Protein 8EWU (pdb70)

Organism: NCBI:txid32022

Nearest PDB structures (foldseek):
  8ewu-assembly1_A  TM=1.002E+00  e=1.855E-69  Campylobacter jejuni
  7cxt-assembly1_B  TM=9.641E-01  e=1.067E-39  Campylobacter jejuni subsp. jejuni NCTC 11168 = ATCC 700819
  7anh-assembly1_A-2  TM=8.455E-01  e=3.360E-42  Campylobacter jejuni
  7m13-assembly1_B  TM=9.579E-01  e=2.450E-39  Campylobacter jejuni subsp. jejuni NCTC 11168 = ATCC 700819
  7m13-assembly1_A  TM=8.871E-01  e=4.879E-38  Campylobacter jejuni subsp. jejuni NCTC 11168 = ATCC 700819

InterPro domains:
  IPR001509 NAD-dependent epimerase/dehydratase [PF01370] (7-260)
  IPR028614 GDP-L-fucose synthase/GDP-L-colitose synthase [MF_00956] (4-346)
  IPR028614 GDP-L-fucose synthase/GDP-L-colitose synthase [cd05239] (6-345)
  IPR036291 NAD(P)-binding domain superfamily [SSF51735] (2-349)

Sequence (707 aa):
MMNKDSKIYIAGHTGLVGSSILKKLQNDGYENLIFRTHSELDLTNQQAVTDFFKKEKPEYVFFCAAKMMGGMMEEQLERRADFLYLNLLIMQTFVLHEAYKNDCCKKLLLYLSSLCIYPQDASLPIKETSSMLEGKLQFINEPYAVAKITGNKMCEFYNQQQFGTNFIITLVPTTSIYGPGDNFNLATAHVFPAIFAKIYLGKLLNEQKHQELFNSLRLDNIQDVLKYLSQFDIDENKVTLLGSGNPRREFIYVDDVADACIFTMDKIDASMMLKKYDENFHNTHLNLADGKDYSIKEVAFLIKDIIGYKGDIIFDSSSKLDDGGTMLKTTNTERIRKLGWKAKIKLEDGIKMMYEWYLKEQNIRQHMMNKDSKIYIAGHTGLVGSSILKKLQNDGYENNLIFRTHSELDLTNQQAVTDFFKKEKPEYVFFCAAKMMGGMMEEQLERRADFLYLNLIMQTFVLHEAYKNDCCKKLLYLSSLCIYPQDASLPIKETSSMLEGKLQFINEPYAVAKITGNKMCEFYNQQQFGTNFIITLVPTSIYGPGDNFNLATAHVFPAIFAKIYLGKLLNEQKHQELFNSLRLDNIQDVLKYLSQFDIDENKVTLLGSGNPRREFIYVDDVADACIFTMDKIDASMMLKKYDENFHNTHLNLADGKDYSIKEVAFLIKKDIIGYKGDIIFDSSKLDGTMLKTTNTERIRKLGWKAKIKLEDGIKMMYEWYLKEQNIRQ

Solvent-accessible surface area: 28719 Å² total; per-residue (Å²): 147,11,90,114,91,6,49,0,3,0,1,19,20,91,19,24,18,0,38,10,0,16,126,60,0,91,110,86,28,42,116,48,30,20,67,82,50,146,117,118,14,56,16,32,60,22,92,32,0,24,75,15,0,124,160,28,110,2,46,5,0,0,5,20,14,40,79,77,1,4,41,92,19,16,50,116,52,8,0,30,2,0,26,41,5,1,4,19,1,2,5,0,0,23,19,0,59,118,15,122,20,108,8,0,0,0,18,9,27,16,15,0,8,11,70,135,15,81,73,71,10,107,6,66,14,2,13,90,10,108,2,21,70,12,23,3,2,21,0,4,0,10,7,1,0,2,1,1,4,9,5,1,5,72,40,63,59,18,37,3,0,4,0,0,8,3,33,32,2,0,32,20,14,31,1,35,10,62,40,10,71,40,2,1,9,8,0,0,6,0,11,4,0,21,2,7,47,52,138,73,64,114,81,0,33,98,26,22,186,54,127,50,42,113,48,0,78,131,58,0,61,126,38,68,2,42,98,88,61,0,10,0,70,0,23,1,82,11,71,49,9,13,2,5,2,52,1,0,1,22,0,0,9,43,1,0,42,113,0,36,14,70,49,3,94,172,68,49,126,62,8,28,4,4,6,0,0,0,10,51,56,128,32,42,10,13,81,73,0,0,92,40,0,49,109,39,6,21,5,152,6,89,19,78,25,33,81,98,76,88,43,25,21,91,73,30,24,11,33,31,71,31,1,134,148,41,46,20,162,28,138,39,150,18,76,72,0,0,90,68,0,36,105,51,10,100,15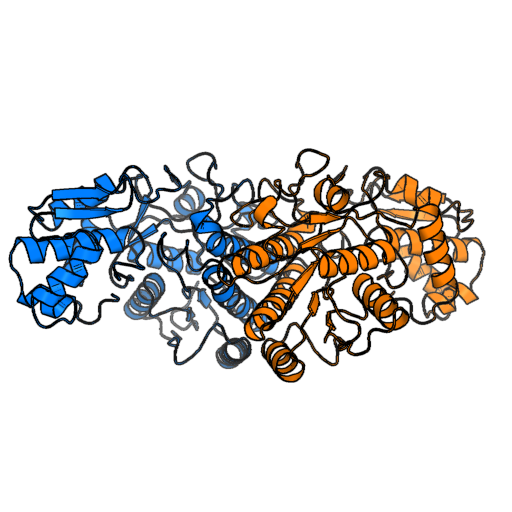5,60,162,129,28,108,82,101,136,8,91,98,81,4,76,0,3,0,1,20,19,89,18,24,17,0,38,11,0,17,124,83,0,92,111,69,40,27,125,64,32,15,70,73,50,144,116,118,13,57,14,30,55,26,96,30,0,32,71,14,0,133,164,40,85,2,39,11,0,0,5,20,12,52,83,42,2,4,42,84,38,10,49,109,60,7,0,28,1,0,26,41,5,2,4,19,1,2,5,0,0,24,19,0,60,115,13,117,19,107,21,0,0,0,17,9,28,16,14,0,7,10,74,140,15,88,75,69,10,109,6,68,14,2,15,88,13,97,2,21,63,15,22,3,2,18,0,3,0,9,7,2,0,3,1,1,4,10,6,2,5,74,44,63,56,17,36,2,0,6,0,0,7,5,33,33,3,0,30,17,15,32,2,36,8,64,35,9,76,37,2,1,9,8,0,1,7,0,14,7,0,22,6,7,47,50,139,75,58,111,75,0,40,98,28,20,195,52,131,40,40,124,64,0,72,155,59,0,62,123,37,74,2,48,103,90,49,0,10,1,71,1,27,0,77,9,77,53,8,14,3,4,2,44,2,0,1,26,0,0,20,36,0,0,18,104,0,48,13,67,49,2,74,157,69,48,111,72,4,28,4,4,5,0,0,0,9,55,54,153,36,62,8,14,65,78,0,0,99,43,0,61,102,37,6,22,5,152,8,88,25,78,32,33,85,100,88,92,42,28,21,92,78,29,24,12,20,15,74,37,0,135,166,44,48,11,162,28,141,42,149,17,75,69,0,0,91,70,0,36,99,58,15,102,165,56,158,125,31,110,91

Radius of gyration: 28.32 Å; Cα contacts (8 Å, |Δi|>4): 1487; chains: 2; bounding box: 61×66×77 Å

Foldseek 3Di:
DQDLAAAEEEEPCLALQNVLLVVVNVVVRRDHYDYDDCVRAVLLDLVSLLVVCVVRLGQEYEHPDADAFALVRLQPPLPCRQNSLLSSLVSNVVSNLVSNHQAYEAEAEPQQAALPADPQHDLLRRPVHDGFPSCVRSNVSRSVSLVVLLVCCQPPVHFYAYEYEYAEDFPSHALPCNTHYLLSNLLNLLVLLQCQLVVVFVLLCQLVVHDGVVVVQVVNVVQPRHNAEREGEADLQAKDFYAYSNLVSVLRVLCRVQDGSVNLVVVPVSSNSSHAYHGDDDIDGSNRSSVLSCVLVVRPHYYHYPNVHDDIRRYHHHDHVVSVVSPRDGDADSSRRSVNRVVCSSPDSDHND/DAQDLAAQEEEEPCLALQNVLLVVVSVVVNRDHYHYDPCVRAVLLDLVSLLVVCVVSLGQEYEHPDADAFALVVLQVPLPCRQNSLLSSLVSNVVSCLVSNHQEYEAEAEPQQAALPADPQHDLLRRPVHHGQPSCVRNSVSRSVSLVVLLVCCQPPVHFYAYEYEYAEDFPSHALPCVTHYLLSNLLNQLVLLQCQLVVVFVVLCLQVVHDGVVVSQVVSVVQVRHNAEGEDEAQLQAKDFYAYSNLVSVLSVLCSNQDGSVNLVVVPVSSNSSHAYDTDDGIDGSVRSSVLSCVLVVRPHYYHYPNVGDDTRRYHHHDHVVSVVSPRDGDDDSSRRSVNRVVCSVPPNDHND

Structure (mmCIF, N/CA/C/O backbone):
data_8EWU
#
_entry.id   8EWU
#
_cell.length_a   51.761
_cell.length_b   56.625
_cell.length_c   67.380
_cell.angle_alpha   87.960
_cell.angle_beta   81.960
_cell.angle_gamma   70.120
#
_symmetry.space_group_name_H-M   'P 1'
#
loop_
_entity.id
_entity.type
_entity.pdbx_description
1 polymer 'GDP-L-fucose synthase'
2 non-polymer "GUANOSINE-5'-DIPHOSPHATE"
3 non-polymer 'NADPH DIHYDRO-NICOTINAMIDE-ADENINE-DINUCLEOTIDE PHOSPHATE'
4 non-polymer 1,2-ETHANEDIOL
5 water water
#
loop_
_atom_site.group_PDB
_atom_site.id
_atom_site.type_symbol
_atom_site.label_atom_id
_atom_site.label_alt_id
_atom_site.label_comp_id
_atom_site.label_asym_id
_atom_site.label_entity_id
_atom_site.label_seq_id
_atom_site.pdbx_PDB_ins_code
_atom_site.Cartn_x
_atom_site.Cartn_y
_atom_site.Cartn_z
_atom_site.occupancy
_atom_site.B_iso_or_equiv
_atom_site.auth_seq_id
_atom_site.auth_comp_id
_atom_site.auth_asym_id
_atom_site.auth_atom_id
_atom_site.pdbx_PDB_model_num
ATOM 1 N N . MET A 1 21 ? 24.648 5.173 30.082 1.00 39.92 0 MET A N 1
ATOM 2 C CA . MET A 1 21 ? 24.925 6.569 29.598 1.00 39.83 0 MET A CA 1
ATOM 3 C C . MET A 1 21 ? 24.173 7.570 30.493 1.00 29.67 0 MET A C 1
ATOM 4 O O . MET A 1 21 ? 24.832 8.543 30.902 1.00 34.31 0 MET A O 1
ATOM 9 N N . MET A 1 22 ? 22.897 7.356 30.849 1.00 26.64 1 MET A N 1
ATOM 10 C CA . MET A 1 22 ? 22.226 8.259 31.835 1.00 22.95 1 MET A CA 1
ATOM 11 C C . MET A 1 22 ? 22.947 8.111 33.178 1.00 23.17 1 MET A C 1
ATOM 12 O O . MET A 1 22 ? 22.836 7.060 33.818 1.00 27.96 1 MET A O 1
ATOM 17 N N . ASN A 1 23 ? 23.586 9.165 33.633 1.00 24.24 2 ASN A N 1
ATOM 18 C CA . ASN A 1 23 ? 24.252 9.174 34.952 1.00 23.55 2 ASN A CA 1
ATOM 19 C C . ASN A 1 23 ? 23.198 9.291 36.054 1.00 21.66 2 ASN A C 1
ATOM 20 O O . ASN A 1 23 ? 22.156 9.852 35.828 1.00 17.33 2 ASN A O 1
ATOM 25 N N . LYS A 1 24 ? 23.557 8.842 37.251 1.00 21.30 3 LYS A N 1
ATOM 26 C CA . LYS A 1 24 ? 22.723 8.889 38.471 1.00 20.65 3 LYS A CA 1
ATOM 27 C C . LYS A 1 24 ? 22.262 10.337 38.696 1.00 17.33 3 LYS A C 1
ATOM 28 O O . LYS A 1 24 ? 21.123 10.533 39.172 1.00 15.85 3 LYS A O 1
ATOM 34 N N . ASP A 1 25 ? 23.095 11.318 38.322 1.00 17.56 4 ASP A N 1
ATOM 35 C CA . ASP A 1 25 ? 22.793 12.751 38.586 1.00 19.07 4 ASP A CA 1
ATOM 36 C C . ASP A 1 25 ? 22.310 13.512 37.339 1.00 16.72 4 ASP A C 1
ATOM 37 O O . ASP A 1 25 ? 22.162 14.748 37.476 1.00 17.29 4 ASP A O 1
ATOM 42 N N . SER A 1 26 ? 22.060 12.818 36.227 1.00 17.04 5 SER A N 1
ATOM 43 C CA . SER A 1 26 ? 21.544 13.401 34.950 1.00 17.11 5 SER A CA 1
ATOM 44 C C . SER A 1 26 ? 20.150 13.934 35.233 1.00 15.93 5 SER A C 1
ATOM 45 O O . SER A 1 26 ? 19.368 13.245 35.939 1.00 17.19 5 SER A O 1
ATOM 48 N N . LYS A 1 27 ? 19.835 15.119 34.703 1.00 16.10 6 LYS A N 1
ATOM 49 C CA . LYS A 1 27 ? 18.478 15.668 34.822 1.00 16.11 6 LYS A CA 1
ATOM 50 C C . LYS A 1 27 ? 17.571 14.942 33.833 1.00 14.15 6 LYS A C 1
ATOM 51 O O . LYS A 1 27 ? 17.750 15.116 32.623 1.00 14.59 6 LYS A O 1
ATOM 57 N N . ILE A 1 28 ? 16.650 14.156 34.371 1.00 12.91 7 ILE A N 1
ATOM 58 C CA . ILE A 1 28 ? 15.761 13.258 33.575 1.00 11.77 7 ILE A CA 1
ATOM 59 C C . ILE A 1 28 ? 14.352 13.745 33.779 1.00 12.74 7 ILE A C 1
ATOM 60 O O . ILE A 1 28 ? 13.908 13.768 34.923 1.00 12.36 7 ILE A O 1
ATOM 65 N N . TYR A 1 29 ? 13.706 14.143 32.677 1.00 11.38 8 TYR A N 1
ATOM 66 C CA . TYR A 1 29 ? 12.299 14.591 32.718 1.00 11.59 8 TYR A CA 1
ATOM 67 C C . TYR A 1 29 ? 11.433 13.425 32.254 1.00 11.07 8 TYR A C 1
ATOM 68 O O . TYR A 1 29 ? 11.645 12.985 31.136 1.00 12.12 8 TYR A O 1
ATOM 77 N N . ILE A 1 30 ? 10.424 13.050 33.033 1.00 11.83 9 ILE A N 1
ATOM 78 C CA . ILE A 1 30 ? 9.363 12.089 32.618 1.00 11.77 9 ILE A CA 1
ATOM 79 C C . ILE A 1 30 ? 8.072 12.865 32.429 1.00 10.67 9 ILE A C 1
ATOM 80 O O . ILE A 1 30 ? 7.444 13.273 33.426 1.00 11.07 9 ILE A O 1
ATOM 85 N N . ALA A 1 31 ? 7.725 13.129 31.164 1.00 10.44 10 ALA A N 1
ATOM 86 C CA . ALA A 1 31 ? 6.432 13.730 30.800 1.00 11.26 10 ALA A CA 1
ATOM 87 C C . ALA A 1 31 ? 5.349 12.658 30.931 1.00 10.16 10 ALA A C 1
ATOM 88 O O . ALA A 1 31 ? 5.602 11.507 30.546 1.00 11.72 10 ALA A O 1
ATOM 90 N N . GLY A 1 32 ? 4.166 13.022 31.423 1.00 10.40 11 GLY A N 1
ATOM 91 C CA . GLY A 1 32 ? 3.071 12.063 31.621 1.00 10.80 11 GLY A CA 1
ATOM 92 C C . GLY A 1 32 ? 3.414 11.037 32.701 1.00 12.09 11 GLY A C 1
ATOM 93 O O . GLY A 1 32 ? 3.061 9.860 32.550 1.00 10.54 11 GLY A O 1
ATOM 94 N N . HIS A 1 33 ? 4.031 11.493 33.799 1.00 11.46 12 HIS A N 1
ATOM 95 C CA . HIS A 1 33 ? 4.548 10.604 34.881 1.00 12.27 12 HIS A CA 1
ATOM 96 C C . HIS A 1 33 ? 3.402 9.966 35.662 1.00 11.40 12 HIS A C 1
ATOM 97 O O . HIS A 1 33 ? 3.695 8.991 36.398 1.00 12.31 12 HIS A O 1
ATOM 104 N N . THR A 1 34 ? 2.178 10.497 35.612 1.00 11.66 13 THR A N 1
ATOM 105 C CA . THR A 1 34 ? 1.031 9.916 36.345 1.00 12.23 13 THR A CA 1
ATOM 106 C C . THR A 1 34 ? 0.419 8.754 35.551 1.00 12.47 13 THR A C 1
ATOM 107 O O . THR A 1 34 ? -0.427 8.050 36.088 1.00 12.29 13 THR A O 1
ATOM 111 N N . GLY A 1 35 ? 0.788 8.589 34.285 1.00 11.83 14 GLY A N 1
ATOM 112 C CA . GLY A 1 35 ? 0.144 7.585 33.422 1.00 10.70 14 GLY A CA 1
ATOM 113 C C . GLY A 1 35 ? 0.670 6.173 33.643 1.00 10.65 14 GLY A C 1
ATOM 114 O O . GLY A 1 35 ? 1.589 5.953 34.452 1.00 10.12 14 GLY A O 1
ATOM 115 N N . LEU A 1 36 ? 0.133 5.248 32.868 1.00 9.51 15 LEU A N 1
ATOM 116 C CA . LEU A 1 36 ? 0.512 3.817 32.950 1.00 9.90 15 LEU A CA 1
ATOM 117 C C . LEU A 1 36 ? 2.020 3.680 32.790 1.00 9.63 15 LEU A C 1
ATOM 118 O O . LEU A 1 36 ? 2.711 3.221 33.721 1.00 11.48 15 LEU A O 1
ATOM 123 N N . VAL A 1 37 ? 2.567 4.110 31.650 1.00 9.39 16 VAL A N 1
ATOM 124 C CA . VAL A 1 37 ? 3.998 3.954 31.349 1.00 9.49 16 VAL A CA 1
ATOM 125 C C . VAL A 1 37 ? 4.838 4.939 32.162 1.00 9.12 16 VAL A C 1
ATOM 126 O O . VAL A 1 37 ? 5.870 4.508 32.734 1.00 9.97 16 VAL A O 1
ATOM 130 N N . GLY A 1 38 ? 4.457 6.200 32.184 1.00 9.27 17 GLY A N 1
ATOM 131 C CA . GLY A 1 38 ? 5.273 7.205 32.886 1.00 9.69 17 GLY A CA 1
ATOM 132 C C . GLY A 1 38 ? 5.423 6.846 34.358 1.00 10.35 17 GLY A C 1
ATOM 133 O O . GLY A 1 38 ? 6.522 7.050 34.871 1.00 10.94 17 GLY A O 1
ATOM 134 N N . SER A 1 39 ? 4.360 6.377 35.021 1.00 10.92 18 SER A N 1
ATOM 135 C CA . SER A 1 39 ? 4.435 6.076 36.479 1.00 11.80 18 SER A CA 1
ATOM 136 C C . SER A 1 39 ? 5.419 4.917 36.678 1.00 13.06 18 SER A C 1
ATOM 137 O O . SER A 1 39 ? 6.161 4.898 37.704 1.00 15.16 18 SER A O 1
ATOM 140 N N . SER A 1 40 ? 5.464 3.949 35.749 1.00 13.08 19 SER A N 1
ATOM 141 C CA . SER A 1 40 ? 6.347 2.768 35.864 1.00 12.95 19 SER A CA 1
ATOM 142 C C . SER A 1 40 ? 7.803 3.173 35.632 1.00 13.93 19 SER A C 1
ATOM 143 O O . SER A 1 40 ? 8.678 2.670 36.354 1.00 13.71 19 SER A O 1
ATOM 146 N N . ILE A 1 41 ? 8.071 4.059 34.667 1.00 12.85 20 ILE A N 1
ATOM 147 C CA . ILE A 1 41 ? 9.443 4.583 34.462 1.00 12.20 20 ILE A CA 1
ATOM 148 C C . ILE A 1 41 ? 9.864 5.391 35.698 1.00 12.60 20 ILE A C 1
ATOM 149 O O . ILE A 1 41 ? 10.996 5.168 36.157 1.00 14.61 20 ILE A O 1
ATOM 154 N N . LEU A 1 42 ? 9.022 6.258 36.225 1.00 12.55 21 LEU A N 1
ATOM 155 C CA . LEU A 1 42 ? 9.403 7.144 37.354 1.00 13.55 21 LEU A CA 1
ATOM 156 C C . LEU A 1 42 ? 9.710 6.221 38.546 1.00 16.12 21 LEU A C 1
ATOM 157 O O . LEU A 1 42 ? 10.791 6.383 39.156 1.00 17.68 21 LEU A O 1
ATOM 162 N N . LYS A 1 43 ? 8.794 5.287 38.842 1.00 17.46 22 LYS A N 1
ATOM 163 C CA . LYS A 1 43 ? 8.930 4.350 40.009 1.00 19.66 22 LYS A CA 1
ATOM 164 C C . LYS A 1 43 ? 10.262 3.606 39.904 1.00 20.47 22 LYS A C 1
ATOM 165 O O . LYS A 1 43 ? 10.977 3.481 40.957 1.00 22.43 22 LYS A O 1
ATOM 171 N N . LYS A 1 44 ? 10.607 3.104 38.722 1.00 18.99 23 LYS A N 1
ATOM 172 C CA . LYS A 1 44 ? 11.847 2.319 38.523 1.00 21.96 23 LYS A CA 1
ATOM 173 C C . LYS A 1 44 ? 13.087 3.210 38.705 1.00 25.07 23 LYS A C 1
ATOM 174 O O . LYS A 1 44 ? 14.072 2.776 39.404 1.00 23.20 23 LYS A O 1
ATOM 180 N N . LEU A 1 45 ? 13.099 4.405 38.108 1.00 20.96 24 LEU A N 1
ATOM 181 C CA . LEU A 1 45 ? 14.275 5.302 38.278 1.00 21.32 24 LEU A CA 1
ATOM 182 C C . LEU A 1 45 ? 14.393 5.722 39.747 1.00 21.97 24 LEU A C 1
ATOM 183 O O . LEU A 1 45 ? 15.537 5.806 40.214 1.00 29.18 24 LEU A O 1
ATOM 188 N N . GLN A 1 46 ? 13.286 5.983 40.444 1.00 23.61 25 GLN A N 1
ATOM 189 C CA . GLN A 1 46 ? 13.284 6.346 41.888 1.00 22.28 25 GLN A CA 1
ATOM 190 C C . GLN A 1 46 ? 13.895 5.172 42.659 1.00 26.85 25 GLN A C 1
ATOM 191 O O . GLN A 1 46 ? 14.912 5.390 43.396 1.00 28.49 25 GLN A O 1
ATOM 197 N N . ASN A 1 47 ? 13.381 3.960 42.411 1.00 27.46 26 ASN A N 1
ATOM 198 C CA . ASN A 1 47 ? 13.869 2.720 43.085 1.00 28.83 26 ASN A CA 1
ATOM 199 C C . ASN A 1 47 ? 15.356 2.555 42.805 1.00 27.93 26 ASN A C 1
ATOM 200 O O . ASN A 1 47 ? 16.055 2.286 43.795 1.00 34.24 26 ASN A O 1
ATOM 205 N N . ASP A 1 48 ? 15.823 2.760 41.569 1.00 26.00 27 ASP A N 1
ATOM 206 C CA . ASP A 1 48 ? 17.229 2.507 41.142 1.00 27.53 27 ASP A CA 1
ATOM 207 C C . ASP A 1 48 ? 18.158 3.653 41.601 1.00 26.61 27 ASP A C 1
ATOM 208 O O . ASP A 1 48 ? 19.348 3.611 41.253 1.00 28.62 27 ASP A O 1
ATOM 213 N N . GLY A 1 49 ? 17.624 4.659 42.296 1.00 26.68 28 GLY A N 1
ATOM 214 C CA . GLY A 1 49 ? 18.394 5.699 43.017 1.00 28.10 28 GLY A CA 1
ATOM 215 C C . GLY A 1 49 ? 18.849 6.884 42.161 1.00 27.57 28 GLY A C 1
ATOM 216 O O . GLY A 1 49 ? 19.773 7.629 42.579 1.00 24.30 28 GLY A O 1
ATOM 217 N N . TYR A 1 50 ? 18.234 7.141 41.008 1.00 24.27 29 TYR A N 1
ATOM 218 C CA . TYR A 1 50 ? 18.571 8.368 40.234 1.00 21.49 29 TYR A CA 1
ATOM 219 C C . TYR A 1 50 ? 18.205 9.587 41.069 1.00 21.38 29 TYR A C 1
ATOM 220 O O . TYR A 1 50 ? 17.161 9.572 41.739 1.00 24.80 29 TYR A O 1
ATOM 229 N N . GLU A 1 51 ? 19.020 10.638 40.997 1.00 20.80 30 GLU A N 1
ATOM 230 C CA . GLU A 1 51 ? 19.048 11.739 41.990 1.00 22.62 30 GLU A CA 1
ATOM 231 C C . GLU A 1 51 ? 18.341 13.002 41.495 1.00 20.22 30 GLU A C 1
ATOM 232 O O . GLU A 1 51 ? 18.071 13.882 42.319 1.00 20.17 30 GLU A O 1
ATOM 238 N N . ASN A 1 52 ? 18.035 13.095 40.198 1.00 20.57 31 ASN A N 1
ATOM 239 C CA . ASN A 1 52 ? 17.675 14.371 39.538 1.00 18.91 31 ASN A CA 1
ATOM 240 C C . ASN A 1 52 ? 16.515 14.101 38.572 1.00 18.08 31 ASN A C 1
ATOM 241 O O . ASN A 1 52 ? 16.640 14.359 37.372 1.00 17.99 31 ASN A O 1
ATOM 246 N N . LEU A 1 53 ? 15.405 13.642 39.120 1.00 18.48 32 LEU A N 1
ATOM 247 C CA . LEU A 1 53 ? 14.201 13.306 38.320 1.00 17.10 32 LEU A CA 1
ATOM 248 C C . LEU A 1 53 ? 13.263 14.496 38.386 1.00 17.17 32 LEU A C 1
ATOM 249 O O . LEU A 1 53 ? 12.971 14.979 39.481 1.00 17.73 32 LEU A O 1
ATOM 254 N N . ILE A 1 54 ? 12.796 14.964 37.242 1.00 15.27 33 ILE A N 1
ATOM 255 C CA . ILE A 1 54 ? 11.808 16.071 37.230 1.00 16.32 33 ILE A CA 1
ATOM 256 C C . ILE A 1 54 ? 10.536 15.616 36.518 1.00 13.77 33 ILE A C 1
ATOM 257 O O . ILE A 1 54 ? 10.578 14.800 35.572 1.00 15.57 33 ILE A O 1
ATOM 262 N N . PHE A 1 55 ? 9.413 16.091 37.004 1.00 13.92 34 PHE A N 1
ATOM 263 C CA . PHE A 1 55 ? 8.081 15.703 36.505 1.00 12.94 34 PHE A CA 1
ATOM 264 C C . PHE A 1 55 ? 7.104 16.750 37.001 1.00 14.57 34 PHE A C 1
ATOM 265 O O . PHE A 1 55 ? 7.423 17.445 37.994 1.00 13.24 34 PHE A O 1
ATOM 273 N N . ARG A 1 56 ? 5.974 16.863 36.327 1.00 12.88 35 ARG A N 1
ATOM 274 C CA . ARG A 1 56 ? 4.910 17.827 36.617 1.00 12.82 35 ARG A CA 1
ATOM 275 C C . ARG A 1 56 ? 3.590 17.140 36.336 1.00 12.29 35 ARG A C 1
ATOM 276 O O . ARG A 1 56 ? 3.437 16.531 35.272 1.00 10.54 35 ARG A O 1
ATOM 284 N N . THR A 1 57 ? 2.601 17.330 37.186 1.00 12.08 36 THR A N 1
ATOM 285 C CA . THR A 1 57 ? 1.228 16.918 36.890 1.00 14.46 36 THR A CA 1
ATOM 286 C C . THR A 1 57 ? 0.708 17.754 35.721 1.00 13.41 36 THR A C 1
ATOM 287 O O . THR A 1 57 ? 1.232 18.836 35.471 1.00 13.64 36 THR A O 1
ATOM 291 N N . HIS A 1 58 ? -0.348 17.273 35.085 1.00 14.77 37 HIS A N 1
ATOM 292 C CA . HIS A 1 58 ? -1.103 18.020 34.050 1.00 15.37 37 HIS A CA 1
ATOM 293 C C . HIS A 1 58 ? -1.533 19.374 34.630 1.00 16.56 37 HIS A C 1
ATOM 294 O O . HIS A 1 58 ? -1.405 20.388 33.934 1.00 17.45 37 HIS A O 1
ATOM 301 N N . SER A 1 59 ? -1.972 19.411 35.895 1.00 19.04 38 SER A N 1
ATOM 302 C CA . SER A 1 59 ? -2.363 20.676 36.563 1.00 19.95 38 SER A CA 1
ATOM 303 C C . SER A 1 59 ? -1.179 21.631 36.641 1.00 18.67 38 SER A C 1
ATOM 304 O O . SER A 1 59 ? -1.394 22.845 36.427 1.00 19.35 38 SER A O 1
ATOM 307 N N . GLU A 1 60 ? 0.017 21.129 36.957 1.00 15.54 39 GLU A N 1
ATOM 308 C CA . GLU A 1 60 ? 1.206 21.989 37.102 1.00 17.20 39 GLU A CA 1
ATOM 309 C C . GLU A 1 60 ? 1.750 22.440 35.745 1.00 16.27 39 GLU A C 1
ATOM 310 O O . GLU A 1 60 ? 2.251 23.555 35.650 1.00 17.39 39 GLU A O 1
ATOM 316 N N . LEU A 1 61 ? 1.693 21.574 34.731 1.00 14.56 40 LEU A N 1
ATOM 317 C CA . LEU A 1 61 ? 2.211 21.909 33.388 1.00 13.47 40 LEU A CA 1
ATOM 318 C C . LEU A 1 61 ? 1.318 21.289 32.314 1.00 12.40 40 LEU A C 1
ATOM 319 O O . LEU A 1 61 ? 1.347 20.045 32.124 1.00 11.36 40 LEU A O 1
ATOM 324 N N . ASP A 1 62 ? 0.538 22.136 31.653 1.00 11.91 41 ASP A N 1
ATOM 325 C CA . ASP A 1 62 ? -0.351 21.697 30.572 1.00 12.11 41 ASP A CA 1
ATOM 326 C C . ASP A 1 62 ? 0.479 21.647 29.287 1.00 11.34 41 ASP A C 1
ATOM 327 O O . ASP A 1 62 ? 0.825 22.717 28.738 1.00 12.17 41 ASP A O 1
ATOM 332 N N . LEU A 1 63 ? 0.787 20.431 28.818 1.00 9.79 42 LEU A N 1
ATOM 333 C CA . LEU A 1 63 ? 1.659 20.248 27.653 1.00 9.63 42 LEU A CA 1
ATOM 334 C C . LEU A 1 63 ? 0.919 20.612 26.372 1.00 9.05 42 LEU A C 1
ATOM 335 O O . LEU A 1 63 ? 1.605 20.621 25.363 1.00 8.37 42 LEU A O 1
ATOM 340 N N . THR A 1 64 ? -0.344 21.016 26.428 1.00 8.94 43 THR A N 1
ATOM 341 C CA . THR A 1 64 ? -1.069 21.599 25.243 1.00 9.39 43 THR A CA 1
ATOM 342 C C . THR A 1 64 ? -0.910 23.119 25.166 1.00 10.86 43 THR A C 1
ATOM 343 O O . THR A 1 64 ? -1.449 23.732 24.225 1.00 10.95 43 THR A O 1
ATOM 347 N N . ASN A 1 65 ? -0.232 23.707 26.138 1.00 10.71 44 ASN A N 1
ATOM 348 C CA . ASN A 1 65 ? 0.062 25.171 26.136 1.00 10.92 44 ASN A CA 1
ATOM 349 C C . ASN A 1 65 ? 1.494 25.395 25.673 1.00 9.73 44 ASN A C 1
ATOM 350 O O . ASN A 1 65 ? 2.451 25.074 26.362 1.00 9.56 44 ASN A O 1
ATOM 355 N N . GLN A 1 66 ? 1.623 25.948 24.476 1.00 8.73 45 GLN A N 1
ATOM 356 C CA . GLN A 1 66 ? 2.937 26.127 23.843 1.00 8.22 45 GLN A CA 1
ATOM 357 C C . GLN A 1 66 ? 3.858 26.863 24.807 1.00 8.60 45 GLN A C 1
ATOM 358 O O . GLN A 1 66 ? 5.026 26.454 24.989 1.00 9.83 45 GLN A O 1
ATOM 364 N N . GLN A 1 67 ? 3.408 27.986 25.373 1.00 10.02 46 GLN A N 1
ATOM 365 C CA . GLN A 1 67 ? 4.348 28.862 26.130 1.00 10.90 46 GLN A CA 1
ATOM 366 C C . GLN A 1 67 ? 4.754 28.179 27.460 1.00 10.38 46 GLN A C 1
ATOM 367 O O . GLN A 1 67 ? 5.934 28.286 27.852 1.00 12.65 46 GLN A O 1
ATOM 373 N N . ALA A 1 68 ? 3.855 27.461 28.074 1.00 11.18 47 ALA A N 1
ATOM 374 C CA . ALA A 1 68 ? 4.140 26.717 29.327 1.00 10.78 47 ALA A CA 1
ATOM 375 C C . ALA A 1 68 ? 5.260 25.697 29.054 1.00 12.09 47 ALA A C 1
ATOM 376 O O . ALA A 1 68 ? 6.183 25.572 29.878 1.00 12.46 47 ALA A O 1
ATOM 378 N N . VAL A 1 69 ? 5.228 24.980 27.918 1.00 10.28 48 VAL A N 1
ATOM 379 C CA . VAL A 1 69 ? 6.294 23.983 27.599 1.00 9.39 48 VAL A CA 1
ATOM 380 C C . VAL A 1 69 ? 7.587 24.720 27.311 1.00 10.24 48 VAL A C 1
ATOM 381 O O . VAL A 1 69 ? 8.653 24.283 27.740 1.00 9.57 48 VAL A O 1
ATOM 385 N N . THR A 1 70 ? 7.519 25.810 26.541 1.00 9.89 49 THR A N 1
ATOM 386 C CA . THR A 1 70 ? 8.705 26.627 26.299 1.00 10.92 49 THR A CA 1
ATOM 387 C C . THR A 1 70 ? 9.322 27.050 27.642 1.00 11.31 49 THR A C 1
ATOM 388 O O . THR A 1 70 ? 10.525 26.912 27.772 1.00 11.78 49 THR A O 1
ATOM 392 N N . ASP A 1 71 ? 8.524 27.596 28.530 1.00 13.72 50 ASP A N 1
ATOM 393 C CA . ASP A 1 71 ? 9.020 28.154 29.827 1.00 13.79 50 ASP A CA 1
ATOM 394 C C . ASP A 1 71 ? 9.659 27.019 30.648 1.00 14.35 50 ASP A C 1
ATOM 395 O O . ASP A 1 71 ? 10.763 27.215 31.227 1.00 14.33 50 ASP A O 1
ATOM 400 N N . PHE A 1 72 ? 9.013 25.862 30.690 1.00 13.09 51 PHE A N 1
ATOM 401 C CA . PHE A 1 72 ? 9.472 24.703 31.486 1.00 12.41 51 PHE A CA 1
ATOM 402 C C . PHE A 1 72 ? 10.812 24.247 30.947 1.00 12.33 51 PHE A C 1
ATOM 403 O O . PHE A 1 72 ? 11.752 24.097 31.716 1.00 12.16 51 PHE A O 1
ATOM 411 N N . PHE A 1 73 ? 10.922 24.041 29.637 1.00 11.56 52 PHE A N 1
ATOM 412 C CA . PHE A 1 73 ? 12.185 23.558 29.044 1.00 10.78 52 PHE A CA 1
ATOM 413 C C . PHE A 1 73 ? 13.319 24.581 29.216 1.00 12.87 52 PHE A C 1
ATOM 414 O O . PHE A 1 73 ? 14.480 24.188 29.408 1.00 13.68 52 PHE A O 1
ATOM 422 N N . LYS A 1 74 ? 13.013 25.866 29.074 1.00 14.00 53 LYS A N 1
ATOM 423 C CA . LYS A 1 74 ? 14.087 26.876 29.178 1.00 15.76 53 LYS A CA 1
ATOM 424 C C . LYS A 1 74 ? 14.575 26.925 30.633 1.00 15.63 53 LYS A C 1
ATOM 425 O O . LYS A 1 74 ? 15.766 27.112 30.815 1.00 15.95 53 LYS A O 1
ATOM 431 N N . LYS A 1 75 ? 13.685 26.799 31.618 1.00 15.04 54 LYS A N 1
ATOM 432 C CA . LYS A 1 75 ? 14.087 26.831 33.050 1.00 16.57 54 LYS A CA 1
ATOM 433 C C . LYS A 1 75 ? 14.873 25.560 33.412 1.00 18.06 54 LYS A C 1
ATOM 434 O O . LYS A 1 75 ? 15.911 25.662 34.086 1.00 18.83 54 LYS A O 1
ATOM 440 N N . GLU A 1 76 ? 14.429 24.383 32.972 1.00 15.18 55 GLU A N 1
ATOM 441 C CA . GLU A 1 76 ? 14.936 23.094 33.510 1.00 15.50 55 GLU A CA 1
ATOM 442 C C . GLU A 1 76 ? 16.012 22.475 32.624 1.00 16.24 55 GLU A C 1
ATOM 443 O O . GLU A 1 76 ? 16.885 21.787 33.179 1.00 17.17 55 GLU A O 1
ATOM 449 N N . LYS A 1 77 ? 15.956 22.660 31.307 1.00 14.78 56 LYS A N 1
ATOM 450 C CA . LYS A 1 77 ? 16.922 22.090 30.336 1.00 14.99 56 LYS A CA 1
ATOM 451 C C . LYS A 1 77 ? 17.223 20.645 30.709 1.00 14.51 56 LYS A C 1
ATOM 452 O O . LYS A 1 77 ? 18.386 20.300 30.984 1.00 14.33 56 LYS A O 1
ATOM 458 N N . PRO A 1 78 ? 16.209 19.746 30.723 1.00 12.87 57 PRO A N 1
ATOM 459 C CA . PRO A 1 78 ? 16.492 18.345 31.020 1.00 12.27 57 PRO A CA 1
ATOM 460 C C . PRO A 1 78 ? 17.484 17.757 30.002 1.00 12.51 57 PRO A C 1
ATOM 461 O O . PRO A 1 78 ? 17.458 18.064 28.834 1.00 12.36 57 PRO A O 1
ATOM 465 N N . GLU A 1 79 ? 18.351 16.860 30.455 1.00 11.92 58 GLU A N 1
ATOM 466 C CA . GLU A 1 79 ? 19.321 16.153 29.615 1.00 12.11 58 GLU A CA 1
ATOM 467 C C . GLU A 1 79 ? 18.642 14.962 28.916 1.00 11.23 58 GLU A C 1
ATOM 468 O O . GLU A 1 79 ? 19.079 14.608 27.829 1.00 13.00 58 GLU A O 1
ATOM 474 N N . TYR A 1 80 ? 17.657 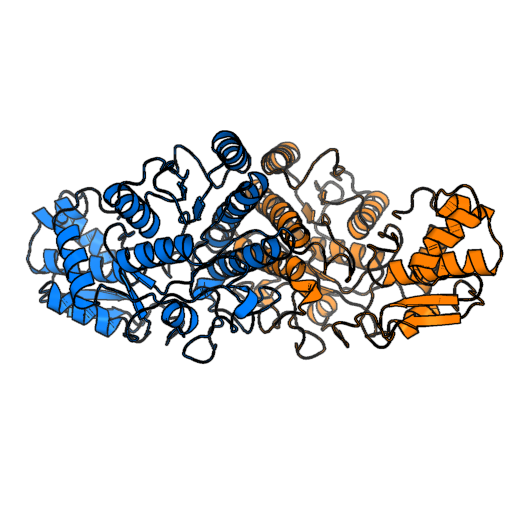14.353 29.547 1.00 11.26 59 TYR A N 1
ATOM 475 C CA . TYR A 1 80 ? 16.944 13.165 29.000 1.00 11.03 59 TYR A CA 1
ATOM 476 C C . TYR A 1 80 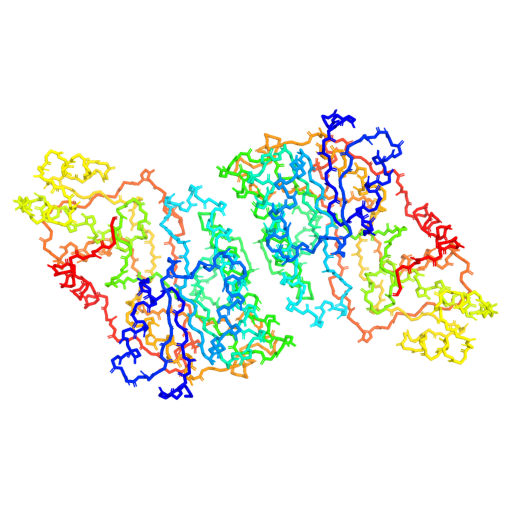? 15.468 13.433 29.139 1.00 10.67 59 TYR A C 1
ATOM 477 O O . TYR A 1 80 ? 15.028 13.854 30.204 1.00 10.98 59 TYR A O 1
ATOM 486 N N . VAL A 1 81 ? 14.695 13.032 28.128 1.00 10.03 60 VAL A N 1
ATOM 487 C CA . VAL A 1 81 ? 13.236 13.230 28.171 1.00 10.06 60 VAL A CA 1
ATOM 488 C C . VAL A 1 81 ? 12.600 11.886 27.836 1.00 9.79 60 VAL A C 1
ATOM 489 O O . VAL A 1 81 ? 12.903 11.355 26.796 1.00 10.76 60 VAL A O 1
ATOM 493 N N . PHE A 1 82 ? 11.713 11.393 28.678 1.00 10.33 61 PHE A N 1
ATOM 494 C CA . PHE A 1 82 ? 10.804 10.264 28.344 1.00 10.16 61 PHE A CA 1
ATOM 495 C C . PHE A 1 82 ? 9.437 10.866 28.091 1.00 9.90 61 PHE A C 1
ATOM 496 O O . PHE A 1 82 ? 8.828 11.424 29.018 1.00 10.70 61 PHE A O 1
ATOM 504 N N . PHE A 1 83 ? 8.992 10.822 26.837 1.00 9.50 62 PHE A N 1
ATOM 505 C CA . PHE A 1 83 ? 7.709 11.435 26.448 1.00 9.52 62 PHE A CA 1
ATOM 506 C C . PHE A 1 83 ? 6.590 10.417 26.624 1.00 9.20 62 PHE A C 1
ATOM 507 O O . PHE A 1 83 ? 6.359 9.664 25.699 1.00 8.09 62 PHE A O 1
ATOM 515 N N . CYS A 1 84 ? 5.892 10.446 27.750 1.00 9.41 63 CYS A N 1
ATOM 516 C CA . CYS A 1 84 ? 4.841 9.495 28.138 1.00 9.14 63 CYS A CA 1
ATOM 517 C C . CYS A 1 84 ? 3.502 10.184 28.320 1.00 8.04 63 CYS A C 1
ATOM 518 O O . CYS A 1 84 ? 2.599 9.528 28.845 1.00 8.05 63 CYS A O 1
ATOM 521 N N . ALA A 1 85 ? 3.337 11.435 27.877 1.00 7.80 64 ALA A N 1
ATOM 522 C CA . ALA A 1 85 ? 2.067 12.177 27.928 1.00 8.20 64 ALA A CA 1
ATOM 523 C C . ALA A 1 85 ? 1.263 11.864 26.683 1.00 7.94 64 ALA A C 1
ATOM 524 O O . ALA A 1 85 ? 1.824 11.824 25.602 1.00 8.30 64 ALA A O 1
ATOM 526 N N . ALA A 1 86 ? -0.047 11.746 26.841 1.00 8.26 65 ALA A N 1
ATOM 527 C CA . ALA A 1 86 ? -0.968 11.404 25.759 1.00 8.93 65 ALA A CA 1
ATOM 528 C C . ALA A 1 86 ? -2.376 11.554 26.258 1.00 9.02 65 ALA A C 1
ATOM 529 O O . ALA A 1 86 ? -2.577 11.443 27.467 1.00 9.51 65 ALA A O 1
ATOM 531 N N . LYS A 1 87 ? -3.283 11.757 25.332 1.00 9.88 66 LYS A N 1
ATOM 532 C CA . LYS A 1 87 ? -4.716 11.630 25.602 1.00 11.99 66 LYS A CA 1
ATOM 533 C C . LYS A 1 87 ? -5.189 10.529 24.685 1.00 14.65 66 LYS A C 1
ATOM 534 O O . LYS A 1 87 ? -5.267 10.781 23.488 1.00 15.19 66 LYS A O 1
ATOM 540 N N . MET A 1 88 ? -5.539 9.405 25.258 1.00 15.74 67 MET A N 1
ATOM 541 C CA A MET A 1 88 ? -5.986 8.220 24.477 0.50 17.19 67 MET A CA 1
ATOM 542 C CA B MET A 1 88 ? -6.179 8.427 24.341 0.50 16.78 67 MET A CA 1
ATOM 543 C C . MET A 1 88 ? -7.235 7.608 25.091 1.00 15.14 67 MET A C 1
ATOM 544 O O . MET A 1 88 ? -7.675 8.044 26.114 1.00 13.42 67 MET A O 1
ATOM 553 N N . GLY A 1 89 ? -7.709 6.574 24.440 1.00 13.06 68 GLY A N 1
ATOM 554 C CA . GLY A 1 89 ? -8.853 5.801 24.879 1.00 11.76 68 GLY A CA 1
ATOM 555 C C . GLY A 1 89 ? -9.071 4.662 23.933 1.00 10.36 68 GLY A C 1
ATOM 556 O O . GLY A 1 89 ? -8.345 4.549 22.917 1.00 10.05 68 GLY A O 1
ATOM 557 N N . GLY A 1 90 ? -9.983 3.786 24.328 1.00 10.05 69 GLY A N 1
ATOM 558 C CA . GLY A 1 90 ? -10.222 2.584 23.539 1.00 9.38 69 GLY A CA 1
ATOM 559 C C . GLY A 1 90 ? -11.002 2.908 22.290 1.00 10.16 69 GLY A C 1
ATOM 560 O O . GLY A 1 90 ? -11.300 4.076 21.960 1.00 9.42 69 GLY A O 1
ATOM 561 N N . MET A 1 91 ? -11.313 1.843 21.580 1.00 10.43 70 MET A N 1
ATOM 562 C CA . MET A 1 91 ? -11.945 1.867 20.258 1.00 11.55 70 MET A CA 1
ATOM 563 C C . MET A 1 91 ? -13.170 2.798 20.226 1.00 10.75 70 MET A C 1
ATOM 564 O O . MET A 1 91 ? -13.322 3.680 19.316 1.00 10.19 70 MET A O 1
ATOM 569 N N . MET A 1 92 ? -14.080 2.654 21.169 1.00 11.78 71 MET A N 1
ATOM 570 C CA . MET A 1 92 ? -15.322 3.449 21.083 1.00 12.80 71 MET A CA 1
ATOM 571 C C . MET A 1 92 ? -15.006 4.930 21.300 1.00 11.49 71 MET A C 1
ATOM 572 O O . MET A 1 92 ? -15.545 5.766 20.585 1.00 11.47 71 MET A O 1
ATOM 577 N N . GLU A 1 93 ? -14.113 5.270 22.212 1.00 11.58 72 GLU A N 1
ATOM 578 C CA A GLU A 1 93 ? -13.730 6.688 22.389 0.50 11.40 72 GLU A CA 1
ATOM 579 C CA B GLU A 1 93 ? -13.663 6.671 22.409 0.50 11.62 72 GLU A CA 1
ATOM 580 C C . GLU A 1 93 ? -13.036 7.190 21.112 1.00 11.14 72 GLU A C 1
ATOM 581 O O . GLU A 1 93 ? -13.324 8.316 20.708 1.00 11.05 72 GLU A O 1
ATOM 592 N N . GLN A 1 94 ? -12.193 6.372 20.496 1.00 10.04 73 GLN A N 1
ATOM 593 C CA . GLN A 1 94 ? -11.510 6.769 19.237 1.00 9.87 73 GLN A CA 1
ATOM 594 C C . GLN A 1 94 ? -12.534 7.020 18.125 1.00 9.96 73 GLN A C 1
ATOM 595 O O . GLN A 1 94 ? -12.282 7.865 17.298 1.00 10.32 73 GLN A O 1
ATOM 601 N N . LEU A 1 95 ? -13.631 6.282 18.065 1.00 10.35 74 LEU A N 1
ATOM 602 C CA . LEU A 1 95 ? -14.608 6.490 16.968 1.00 11.57 74 LEU A CA 1
ATOM 603 C C . LEU A 1 95 ? -15.361 7.810 17.184 1.00 12.07 74 LEU A C 1
ATOM 604 O O . LEU A 1 95 ? -15.834 8.372 16.188 1.00 14.02 74 LEU A O 1
ATOM 609 N N . GLU A 1 96 ? -15.492 8.268 18.417 1.00 12.70 75 GLU A N 1
ATOM 610 C CA . GLU A 1 96 ? -16.149 9.567 18.733 1.00 15.74 75 GLU A CA 1
ATOM 611 C C . GLU A 1 96 ? -15.134 10.712 18.548 1.00 15.23 75 GLU A C 1
ATOM 612 O O . GLU A 1 96 ? -15.436 11.684 17.790 1.00 15.69 75 GLU A O 1
ATOM 618 N N . ARG A 1 97 ? -13.965 10.636 19.172 1.00 11.60 76 ARG A N 1
ATOM 619 C CA . ARG A 1 97 ? -13.134 11.841 19.411 1.00 11.81 76 ARG A CA 1
ATOM 620 C C . ARG A 1 97 ? -12.086 11.947 18.302 1.00 10.35 76 ARG A C 1
ATOM 621 O O . ARG A 1 97 ? -10.884 11.899 18.566 1.00 9.52 76 ARG A O 1
ATOM 629 N N . ARG A 1 98 ? -12.558 11.989 17.071 1.00 9.64 77 ARG A N 1
ATOM 630 C CA . ARG A 1 98 ? -11.644 12.006 15.896 1.00 9.91 77 ARG A CA 1
ATOM 631 C C . ARG A 1 98 ? -10.734 13.241 15.969 1.00 9.18 77 ARG A C 1
ATOM 632 O O . ARG A 1 98 ? -9.505 13.143 15.751 1.00 8.64 77 ARG A O 1
ATOM 640 N N . ALA A 1 99 ? -11.293 14.430 16.176 1.00 8.99 78 ALA A N 1
ATOM 641 C CA . ALA A 1 99 ? -10.466 15.649 16.222 1.00 8.57 78 ALA A CA 1
ATOM 642 C C . ALA A 1 99 ? -9.585 15.664 17.475 1.00 8.24 78 ALA A C 1
ATOM 643 O O . ALA A 1 99 ? -8.388 15.931 17.375 1.00 8.67 78 ALA A O 1
ATOM 645 N N . ASP A 1 100 ? -10.142 15.364 18.642 1.00 7.84 79 ASP A N 1
ATOM 646 C CA . ASP A 1 100 ? -9.432 15.526 19.913 1.00 8.88 79 ASP A CA 1
ATOM 647 C C . ASP A 1 100 ? -8.184 14.644 19.909 1.00 8.12 79 ASP A C 1
ATOM 648 O O . ASP A 1 100 ? -7.122 15.105 20.321 1.00 7.36 79 ASP A O 1
ATOM 653 N N . PHE A 1 101 ? -8.276 13.403 19.438 1.00 8.03 80 PHE A N 1
ATOM 654 C CA . PHE A 1 101 ? -7.126 12.489 19.614 1.00 8.34 80 PHE A CA 1
ATOM 655 C C . PHE A 1 101 ? -6.028 12.812 18.600 1.00 8.44 80 PHE A C 1
ATOM 656 O O . PHE A 1 101 ? -4.893 12.427 18.861 1.00 9.06 80 PHE A O 1
ATOM 664 N N . LEU A 1 102 ? -6.346 13.430 17.450 1.00 7.28 81 LEU A N 1
ATOM 665 C CA . LEU A 1 102 ? -5.237 13.983 16.623 1.00 6.87 81 LEU A CA 1
ATOM 666 C C . LEU A 1 102 ? -4.673 15.205 17.348 1.00 6.60 81 LEU A C 1
ATOM 667 O O . LEU A 1 102 ? -3.477 15.262 17.604 1.00 5.74 81 LEU A O 1
ATOM 672 N N . TYR A 1 103 ? -5.509 16.205 17.529 1.00 6.61 82 TYR A N 1
ATOM 673 C CA . TYR A 1 103 ? -5.083 17.549 17.970 1.00 7.08 82 TYR A CA 1
ATOM 674 C C . TYR A 1 103 ? -4.269 17.516 19.262 1.00 7.31 82 TYR A C 1
ATOM 675 O O . TYR A 1 103 ? -3.121 18.050 19.295 1.00 7.15 82 TYR A O 1
ATOM 684 N N . LEU A 1 104 ? -4.781 16.898 20.294 1.00 7.08 83 LEU A N 1
ATOM 685 C CA . LEU A 1 104 ? -4.158 17.014 21.643 1.00 6.95 83 LEU A CA 1
ATOM 686 C C . LEU A 1 104 ? -2.775 16.366 21.611 1.00 7.33 83 LEU A C 1
ATOM 687 O O . LEU A 1 104 ? -1.809 16.925 22.112 1.00 7.29 83 LEU A O 1
ATOM 692 N N . ASN A 1 105 ? -2.661 15.225 20.954 1.00 6.95 84 ASN A N 1
ATOM 693 C CA . ASN A 1 105 ? -1.383 14.479 20.924 1.00 7.51 84 ASN A CA 1
ATOM 694 C C . ASN A 1 105 ? -0.422 15.136 19.951 1.00 7.35 84 ASN A C 1
ATOM 695 O O . ASN A 1 105 ? 0.784 15.175 20.274 1.00 7.35 84 ASN A O 1
ATOM 700 N N . LEU A 1 106 ? -0.880 15.654 18.809 1.00 7.83 85 LEU A N 1
ATOM 701 C CA A LEU A 1 106 ? -0.014 16.440 17.874 0.50 8.15 85 LEU A CA 1
ATOM 702 C CA B LEU A 1 106 ? 0.028 16.388 17.894 0.50 7.83 85 LEU A CA 1
ATOM 703 C C . LEU A 1 106 ? 0.691 17.560 18.644 1.00 7.65 85 LEU A C 1
ATOM 704 O O . LEU A 1 106 ? 1.916 17.712 18.537 1.00 7.27 85 LEU A O 1
ATOM 713 N N . ILE A 1 107 ? -0.083 18.372 19.341 1.00 7.55 86 ILE A N 1
ATOM 714 C CA . ILE A 1 107 ? 0.522 19.585 19.952 1.00 7.91 86 ILE A CA 1
ATOM 715 C C . ILE A 1 107 ? 1.419 19.168 21.128 1.00 7.87 86 ILE A C 1
ATOM 716 O O . ILE A 1 107 ? 2.531 19.682 21.218 1.00 8.71 86 ILE A O 1
ATOM 721 N N . MET A 1 108 ? 0.980 18.289 22.011 1.00 7.95 87 MET A N 1
ATOM 722 C CA . MET A 1 108 ? 1.842 17.878 23.146 1.00 7.83 87 MET A CA 1
ATOM 723 C C . MET A 1 108 ? 3.185 17.382 22.632 1.00 7.56 87 MET A C 1
ATOM 724 O O . MET A 1 108 ? 4.200 17.851 23.101 1.00 7.57 87 MET A O 1
ATOM 729 N N . GLN A 1 109 ? 3.187 16.449 21.681 1.00 6.29 88 GLN A N 1
ATOM 730 C CA . GLN A 1 109 ? 4.464 15.883 21.226 1.00 6.84 88 GLN A CA 1
ATOM 731 C C . GLN A 1 109 ? 5.261 16.951 20.479 1.00 6.65 88 GLN A C 1
ATOM 732 O O . GLN A 1 109 ? 6.508 16.969 20.552 1.00 6.90 88 GLN A O 1
ATOM 738 N N . THR A 1 110 ? 4.616 17.810 19.678 1.00 6.45 89 THR A N 1
ATOM 739 C CA . THR A 1 110 ? 5.391 18.769 18.876 1.00 7.09 89 THR A CA 1
ATOM 740 C C . THR A 1 110 ? 6.077 19.757 19.833 1.00 6.85 89 THR A C 1
ATOM 741 O O . THR A 1 110 ? 7.239 20.011 19.614 1.00 7.68 89 THR A O 1
ATOM 745 N N . PHE A 1 111 ? 5.392 20.254 20.836 1.00 7.95 90 PHE A N 1
ATOM 746 C CA . PHE A 1 111 ? 5.998 21.256 21.747 1.00 8.51 90 PHE A CA 1
ATOM 747 C C . PHE A 1 111 ? 7.140 20.604 22.537 1.00 9.06 90 PHE A C 1
ATOM 748 O O . PHE A 1 111 ? 8.243 21.185 22.607 1.00 9.12 90 PHE A O 1
ATOM 756 N N . VAL A 1 112 ? 6.929 19.379 23.013 1.00 9.11 91 VAL A N 1
ATOM 757 C CA . VAL A 1 112 ? 7.952 18.707 23.856 1.00 9.68 91 VAL A CA 1
ATOM 758 C C . VAL A 1 112 ? 9.165 18.408 22.974 1.00 9.47 91 VAL A C 1
ATOM 759 O O . VAL A 1 112 ? 10.310 18.646 23.388 1.00 10.09 91 VAL A O 1
ATOM 763 N N . LEU A 1 113 ? 8.960 17.778 21.814 1.00 9.18 92 LEU A N 1
ATOM 764 C CA . LEU A 1 113 ? 10.098 17.398 20.963 1.00 9.29 92 LEU A CA 1
ATOM 765 C C . LEU A 1 113 ? 10.858 18.654 20.529 1.00 9.02 92 LEU A C 1
ATOM 766 O O . LEU A 1 113 ? 12.121 18.692 20.600 1.00 8.67 92 LEU A O 1
ATOM 771 N N . HIS A 1 114 ? 10.150 19.697 20.108 1.00 8.40 93 HIS A N 1
ATOM 772 C CA . HIS A 1 114 ? 10.809 20.930 19.624 1.00 8.68 93 HIS A CA 1
ATOM 773 C C . HIS A 1 114 ? 11.592 21.593 20.755 1.00 8.46 93 HIS A C 1
ATOM 774 O O . HIS A 1 114 ? 12.786 21.953 20.537 1.00 9.28 93 HIS A O 1
ATOM 781 N N . GLU A 1 115 ? 11.024 21.720 21.923 1.00 9.40 94 GLU A N 1
ATOM 782 C CA . GLU A 1 115 ? 11.713 22.446 23.028 1.00 9.90 94 GLU A CA 1
ATOM 783 C C . GLU A 1 115 ? 12.841 21.598 23.605 1.00 11.01 94 GLU A C 1
ATOM 784 O O . GLU A 1 115 ? 13.832 22.183 24.067 1.00 11.73 94 GLU A O 1
ATOM 790 N N . ALA A 1 116 ? 12.757 20.289 23.477 1.00 9.77 95 ALA A N 1
ATOM 791 C CA . ALA A 1 116 ? 13.865 19.408 23.903 1.00 10.58 95 ALA A CA 1
ATOM 792 C C . ALA A 1 116 ? 15.046 19.699 22.987 1.00 10.85 95 ALA A C 1
ATOM 793 O O . ALA A 1 116 ? 16.200 19.776 23.472 1.00 13.22 95 ALA A O 1
ATOM 795 N N . TYR A 1 117 ? 14.809 19.854 21.690 1.00 10.45 96 TYR A N 1
ATOM 796 C CA . TYR A 1 117 ? 15.859 20.246 20.725 1.00 10.39 96 TYR A CA 1
ATOM 797 C C . TYR A 1 117 ? 16.393 21.658 21.032 1.00 10.88 96 TYR A C 1
ATOM 798 O O . TYR A 1 117 ? 17.636 21.834 21.085 1.00 10.46 96 TYR A O 1
ATOM 807 N N . LYS A 1 118 ? 15.505 22.630 21.242 1.00 11.19 97 LYS A N 1
ATOM 808 C CA . LYS A 1 118 ? 15.915 24.041 21.407 1.00 12.50 97 LYS A CA 1
ATOM 809 C C . LYS A 1 118 ? 16.756 24.148 22.682 1.00 12.18 97 LYS A C 1
ATOM 810 O O . LYS A 1 118 ? 17.653 25.042 22.711 1.00 13.41 97 LYS A O 1
ATOM 816 N N . ASN A 1 119 ? 16.525 23.284 23.677 1.00 12.35 98 ASN A N 1
ATOM 817 C CA . ASN A 1 119 ? 17.265 23.347 24.972 1.00 13.31 98 ASN A CA 1
ATOM 818 C C . ASN A 1 119 ? 18.311 22.235 25.089 1.00 14.18 98 ASN A C 1
ATOM 819 O O . ASN A 1 119 ? 18.750 21.935 26.247 1.00 15.01 98 ASN A O 1
ATOM 824 N N . ASP A 1 120 ? 18.739 21.674 23.978 1.00 13.98 99 ASP A N 1
ATOM 825 C CA . ASP A 1 120 ? 19.990 20.882 23.876 1.00 16.44 99 ASP A CA 1
ATOM 826 C C . ASP A 1 120 ? 19.888 19.657 24.797 1.00 15.93 99 ASP A C 1
ATOM 827 O O . ASP A 1 120 ? 20.882 19.275 25.457 1.00 15.97 99 ASP A O 1
ATOM 832 N N . CYS A 1 121 ? 18.710 19.042 24.874 1.00 13.26 100 CYS A N 1
ATOM 833 C CA A CYS A 1 121 ? 18.589 17.711 25.527 0.50 12.97 100 CYS A CA 1
ATOM 834 C CA B CYS A 1 121 ? 18.522 17.691 25.461 0.50 14.54 100 CYS A CA 1
ATOM 835 C C . CYS A 1 121 ? 19.563 16.730 24.853 1.00 13.61 100 CYS A C 1
ATOM 836 O O . CYS A 1 121 ? 19.889 16.853 23.637 1.00 14.53 100 CYS A O 1
ATOM 841 N N . LYS A 1 122 ? 20.138 15.815 25.638 1.00 13.01 101 LYS A N 1
ATOM 842 C CA . LYS A 1 122 ? 21.031 14.764 25.088 1.00 13.71 101 LYS A CA 1
ATOM 843 C C . LYS A 1 122 ? 20.241 13.702 24.318 1.00 11.63 101 LYS A C 1
ATOM 844 O O . LYS A 1 122 ? 20.637 13.359 23.209 1.00 11.30 101 LYS A O 1
ATOM 850 N N . LYS A 1 123 ? 19.178 13.182 24.901 1.00 12.08 102 LYS A N 1
ATOM 851 C CA . LYS A 1 123 ? 18.375 12.137 24.212 1.00 12.00 102 LYS A CA 1
ATOM 852 C C . LYS A 1 123 ? 16.936 12.265 24.643 1.00 11.26 102 LYS A C 1
ATOM 853 O O . LYS A 1 123 ? 16.630 12.691 25.748 1.00 11.54 102 LYS A O 1
ATOM 859 N N . LEU A 1 124 ? 16.054 11.880 23.746 1.00 9.82 103 LEU A N 1
ATOM 860 C CA . LEU A 1 124 ? 14.621 11.872 24.021 1.00 9.36 103 LEU A CA 1
ATOM 861 C C . LEU A 1 124 ? 14.093 10.530 23.525 1.00 8.84 103 LEU A C 1
ATOM 862 O O . LEU A 1 124 ? 14.491 10.053 22.477 1.00 10.02 103 LEU A O 1
ATOM 867 N N . LEU A 1 125 ? 13.214 9.959 24.318 1.00 9.00 104 LEU A N 1
ATOM 868 C CA A LEU A 1 125 ? 12.497 8.692 24.043 0.50 8.99 104 LEU A CA 1
ATOM 869 C CA B LEU A 1 125 ? 12.526 8.726 23.895 0.50 9.26 104 LEU A CA 1
ATOM 870 C C . LEU A 1 125 ? 11.059 9.058 23.678 1.00 8.60 104 LEU A C 1
ATOM 871 O O . LE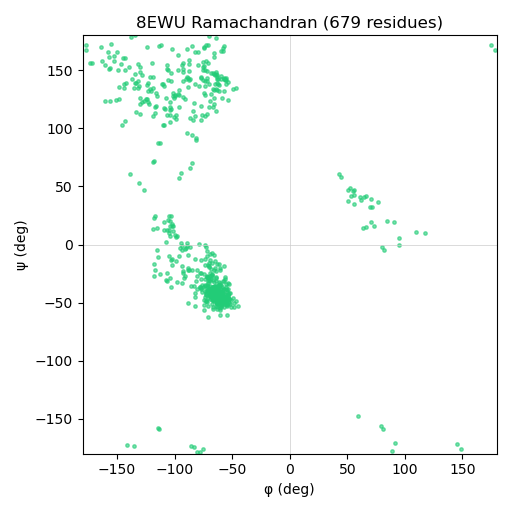U A 1 125 ? 10.367 9.524 24.596 1.00 9.06 104 LEU A O 1
ATOM 880 N N . TYR A 1 126 ? 10.636 8.831 22.439 1.00 8.26 105 TYR A N 1
ATOM 881 C CA . TYR A 1 126 ? 9.248 9.080 22.003 1.00 7.74 105 TYR A CA 1
ATOM 882 C C . TYR A 1 126 ? 8.548 7.734 21.976 1.00 7.78 105 TYR A C 1
ATOM 883 O O . TYR A 1 126 ? 9.070 6.812 21.369 1.00 8.22 105 TYR A O 1
ATOM 892 N N . LEU A 1 127 ? 7.405 7.633 22.641 1.00 8.01 106 LEU A N 1
ATOM 893 C CA . LEU A 1 127 ? 6.573 6.423 22.617 1.00 8.77 106 LEU A CA 1
ATOM 894 C C . LEU A 1 127 ? 5.564 6.536 21.496 1.00 8.30 106 LEU A C 1
ATOM 895 O O . LEU A 1 127 ? 4.865 7.556 21.406 1.00 7.51 106 LEU A O 1
ATOM 900 N N . SER A 1 128 ? 5.540 5.549 20.618 1.00 7.50 107 SER A N 1
ATOM 901 C CA . SER A 1 128 ? 4.641 5.497 19.446 1.00 8.42 107 SER A CA 1
ATOM 902 C C . SER A 1 128 ? 3.674 4.343 19.677 1.00 9.63 107 SER A C 1
ATOM 903 O O . SER A 1 128 ? 3.430 3.981 20.862 1.00 12.43 107 SER A O 1
ATOM 906 N N . SER A 1 129 ? 3.069 3.813 18.634 1.00 9.01 108 SER A N 1
ATOM 907 C CA . SER A 1 129 ? 1.972 2.845 18.778 1.00 10.00 108 SER A CA 1
ATOM 908 C C . SER A 1 129 ? 1.884 2.003 17.512 1.00 9.51 108 SER A C 1
ATOM 909 O O . SER A 1 129 ? 2.248 2.517 16.454 1.00 8.65 108 SER A O 1
ATOM 912 N N . LEU A 1 130 ? 1.408 0.762 17.606 1.00 8.95 109 LEU A N 1
ATOM 913 C CA . LEU A 1 130 ? 1.306 -0.105 16.408 1.00 9.47 109 LEU A CA 1
ATOM 914 C C . LEU A 1 130 ? 0.325 0.480 15.393 1.00 9.43 109 LEU A C 1
ATOM 915 O O . LEU A 1 130 ? 0.364 0.034 14.236 1.00 8.70 109 LEU A O 1
ATOM 920 N N . CYS A 1 131 ? -0.544 1.414 15.774 1.00 9.93 110 CYS A N 1
ATOM 921 C CA . CYS A 1 131 ? -1.525 1.975 14.821 1.00 10.47 110 CYS A CA 1
ATOM 922 C C . CYS A 1 131 ? -0.854 2.809 13.724 1.00 9.59 110 CYS A C 1
ATOM 923 O O . CYS A 1 131 ? -1.549 3.091 12.736 1.00 8.87 110 CYS A O 1
ATOM 926 N N . ILE A 1 132 ? 0.465 3.077 13.812 1.00 7.52 111 ILE A N 1
ATOM 927 C CA . ILE A 1 132 ? 1.246 3.682 12.703 1.00 7.39 111 ILE A CA 1
ATOM 928 C C . ILE A 1 132 ? 1.197 2.775 11.491 1.00 6.63 111 ILE A C 1
ATOM 929 O O . ILE A 1 132 ? 1.541 3.259 10.407 1.00 7.50 111 ILE A O 1
ATOM 934 N N . TYR A 1 133 ? 0.920 1.476 11.656 1.00 6.79 112 TYR A N 1
ATOM 935 C CA . TYR A 1 133 ? 1.144 0.526 10.549 1.00 6.84 112 TYR A CA 1
ATOM 936 C C . TYR A 1 133 ? -0.086 0.314 9.693 1.00 7.27 112 TYR A C 1
ATOM 937 O O . TYR A 1 133 ? -1.234 0.325 10.133 1.00 7.69 112 TYR A O 1
ATOM 946 N N . PRO A 1 134 ? 0.173 0.000 8.415 1.00 7.97 113 PRO A N 1
ATOM 947 C CA . PRO A 1 134 ? -0.909 -0.364 7.527 1.00 8.81 113 PRO A CA 1
ATOM 948 C C . PRO A 1 134 ? -1.741 -1.556 8.036 1.00 9.61 113 PRO A C 1
ATOM 949 O O . PRO A 1 134 ? -1.197 -2.508 8.591 1.00 8.69 113 PRO A O 1
ATOM 953 N N . GLN A 1 135 ? -3.043 -1.495 7.795 1.00 10.76 114 GLN A N 1
ATOM 954 C CA . GLN A 1 135 ? -3.979 -2.547 8.229 1.00 12.32 114 GLN A CA 1
ATOM 955 C C . GLN A 1 135 ? -3.551 -3.890 7.619 1.00 12.74 114 GLN A C 1
ATOM 956 O O . GLN A 1 135 ? -3.559 -4.920 8.350 1.00 13.42 114 GLN A O 1
ATOM 962 N N . ASP A 1 136 ? -3.103 -3.880 6.367 1.00 12.87 115 ASP A N 1
ATOM 963 C CA . ASP A 1 136 ? -2.750 -5.099 5.603 1.00 15.27 115 ASP A CA 1
ATOM 964 C C . ASP A 1 136 ? -1.236 -5.271 5.496 1.00 13.28 115 ASP A C 1
ATOM 965 O O . ASP A 1 136 ? -0.798 -5.979 4.616 1.00 13.93 115 ASP A O 1
ATOM 970 N N . ALA A 1 137 ? -0.455 -4.718 6.411 1.00 11.60 116 ALA A N 1
ATOM 971 C CA . ALA A 1 137 ? 1.005 -4.894 6.447 1.00 12.01 116 ALA A CA 1
ATOM 972 C C . ALA A 1 137 ? 1.299 -6.395 6.503 1.00 12.23 116 ALA A C 1
ATOM 973 O O . ALA A 1 137 ? 0.528 -7.129 7.166 1.00 12.42 116 ALA A O 1
ATOM 975 N N . SER A 1 138 ? 2.357 -6.862 5.827 1.00 12.25 117 SER A N 1
ATOM 976 C CA . SER A 1 138 ? 2.743 -8.289 5.961 1.00 12.49 117 SER A CA 1
ATOM 977 C C . SER A 1 138 ? 3.145 -8.559 7.410 1.00 13.08 117 SER A C 1
ATOM 978 O O . SER A 1 138 ? 3.717 -7.672 8.086 1.00 11.94 117 SER A O 1
ATOM 981 N N . LEU A 1 139 ? 2.850 -9.759 7.904 1.00 12.79 118 LEU A N 1
ATOM 982 C CA . LEU A 1 139 ? 3.163 -10.148 9.296 1.00 13.53 118 LEU A CA 1
ATOM 983 C C . LEU A 1 139 ? 4.350 -11.104 9.382 1.00 13.44 118 LEU A C 1
ATOM 984 O O . LEU A 1 139 ? 4.532 -11.917 8.467 1.00 15.86 118 LEU A O 1
ATOM 989 N N . PRO A 1 140 ? 5.134 -11.100 10.475 1.00 13.28 119 PRO A N 1
ATOM 990 C CA . PRO A 1 140 ? 5.077 -10.067 11.523 1.00 13.04 119 PRO A CA 1
ATOM 991 C C . PRO A 1 140 ? 5.524 -8.696 10.996 1.00 11.77 119 PRO A C 1
ATOM 992 O O . PRO A 1 140 ? 6.357 -8.595 10.093 1.00 11.29 119 PRO A O 1
ATOM 996 N N . ILE A 1 141 ? 4.903 -7.643 11.549 1.00 10.54 120 ILE A N 1
ATOM 997 C CA . ILE A 1 141 ? 5.061 -6.254 11.043 1.00 10.71 120 ILE A CA 1
ATOM 998 C C . ILE A 1 141 ? 6.480 -5.749 11.242 1.00 9.30 120 ILE A C 1
ATOM 999 O O . ILE A 1 141 ? 6.990 -5.640 12.381 1.00 8.12 120 ILE A O 1
ATOM 1004 N N . LYS A 1 142 ? 7.056 -5.305 10.152 1.00 11.08 121 LYS A N 1
ATOM 1005 C CA . LYS A 1 142 ? 8.411 -4.727 10.121 1.00 11.11 121 LYS A CA 1
ATOM 1006 C C . LYS A 1 142 ? 8.289 -3.221 10.277 1.00 9.99 121 LYS A C 1
ATOM 1007 O O . LYS A 1 142 ? 7.333 -2.651 9.756 1.00 9.53 121 LYS A O 1
ATOM 1013 N N . GLU A 1 143 ? 9.287 -2.629 10.898 1.00 9.63 122 GLU A N 1
ATOM 1014 C CA . GLU A 1 143 ? 9.337 -1.153 11.101 1.00 9.17 122 GLU A CA 1
ATOM 1015 C C . GLU A 1 143 ? 9.252 -0.450 9.744 1.00 8.78 122 GLU A C 1
ATOM 1016 O O . GLU A 1 143 ? 8.631 0.631 9.668 1.00 8.41 122 GLU A O 1
ATOM 1022 N N . THR A 1 144 ? 9.765 -1.069 8.677 1.00 8.88 123 THR A N 1
ATOM 1023 C CA . THR A 1 144 ? 9.798 -0.462 7.328 1.00 10.04 123 THR A CA 1
ATOM 1024 C C . THR A 1 144 ? 8.412 -0.384 6.676 1.00 9.83 123 THR A C 1
ATOM 1025 O O . THR A 1 144 ? 8.286 0.204 5.584 1.00 11.51 123 THR A O 1
ATOM 1029 N N . SER A 1 145 ? 7.380 -0.937 7.298 1.00 9.11 124 SER A N 1
ATOM 1030 C CA A SER A 1 145 ? 6.012 -0.895 6.731 0.50 9.45 124 SER A CA 1
ATOM 1031 C CA B SER A 1 145 ? 5.996 -0.911 6.775 0.50 8.64 124 SER A CA 1
ATOM 1032 C C . SER A 1 145 ? 5.321 0.439 7.046 1.00 8.28 124 SER A C 1
ATOM 1033 O O . SER A 1 145 ? 4.276 0.697 6.427 1.00 8.50 124 SER A O 1
ATOM 1038 N N . MET A 1 146 ? 5.859 1.250 7.960 1.00 8.10 125 MET A N 1
ATOM 1039 C CA . MET A 1 146 ? 5.230 2.562 8.249 1.00 7.67 125 MET A CA 1
ATOM 1040 C C . MET A 1 146 ? 5.142 3.386 6.938 1.00 8.33 125 MET A C 1
ATOM 1041 O O . MET A 1 146 ? 6.147 3.522 6.255 1.00 8.24 125 MET A O 1
ATOM 1046 N N . LEU A 1 147 ? 3.964 3.942 6.687 1.00 8.54 126 LEU A N 1
ATOM 1047 C CA . LEU A 1 147 ? 3.601 4.807 5.537 1.00 9.46 126 LEU A CA 1
ATOM 1048 C C . LEU A 1 147 ? 3.547 4.009 4.229 1.00 11.48 126 LEU A C 1
ATOM 1049 O O . LEU A 1 147 ? 3.485 4.650 3.184 1.00 11.76 126 LEU A O 1
ATOM 1054 N N . GLU A 1 148 ? 3.418 2.678 4.293 1.00 11.37 127 GLU A N 1
ATOM 1055 C CA . GLU A 1 148 ? 3.411 1.858 3.053 1.00 12.18 127 GLU A CA 1
ATOM 1056 C C . GLU A 1 148 ? 2.007 1.399 2.736 1.00 12.50 127 GLU A C 1
ATOM 1057 O O . GLU A 1 148 ? 1.866 0.675 1.766 1.00 16.72 127 GLU A O 1
ATOM 1063 N N . GLY A 1 149 ? 0.980 1.904 3.404 1.00 11.58 128 GLY A N 1
ATOM 1064 C CA . GLY A 1 149 ? -0.376 1.428 3.099 1.00 11.02 128 GLY A CA 1
ATOM 1065 C C . GLY A 1 149 ? -1.441 1.976 4.010 1.00 10.22 128 GLY A C 1
ATOM 1066 O O . GLY A 1 149 ? -1.126 2.579 5.048 1.00 9.72 128 GLY A O 1
ATOM 1067 N N . LYS A 1 150 ? -2.684 1.697 3.651 1.00 10.97 129 LYS A N 1
ATOM 1068 C CA . LYS A 1 150 ? -3.888 2.262 4.283 1.00 11.58 129 LYS A CA 1
ATOM 1069 C C . LYS A 1 150 ? -3.922 1.849 5.758 1.00 10.71 129 LYS A C 1
ATOM 1070 O O . LYS A 1 150 ? -3.617 0.690 6.079 1.00 9.64 129 LYS A O 1
ATOM 1076 N N . LEU A 1 151 ? -4.276 2.800 6.616 1.00 9.17 130 LEU A N 1
ATOM 1077 C CA . LEU A 1 151 ? -4.380 2.585 8.076 1.00 8.75 130 LEU A CA 1
ATOM 1078 C C . LEU A 1 151 ? -5.697 1.902 8.437 1.00 8.39 130 LEU A C 1
ATOM 1079 O O . LEU A 1 151 ? -6.631 1.880 7.650 1.00 8.59 130 LEU A O 1
ATOM 1084 N N . GLN A 1 152 ? -5.761 1.394 9.657 1.00 9.00 131 GLN A N 1
ATOM 1085 C CA . GLN A 1 152 ? -7.052 0.987 10.267 1.00 9.15 131 GLN A CA 1
ATOM 1086 C C . GLN A 1 152 ? -7.913 2.228 10.498 1.00 9.08 131 GLN A C 1
ATOM 1087 O O . GLN A 1 152 ? -7.495 3.120 11.276 1.00 8.68 131 GLN A O 1
ATOM 1093 N N . PHE A 1 153 ? -9.069 2.315 9.874 1.00 9.98 132 PHE A N 1
ATOM 1094 C CA . PHE A 1 153 ? -9.981 3.487 10.040 1.00 10.13 132 PHE A CA 1
ATOM 1095 C C . PHE A 1 153 ? -10.170 3.880 11.513 1.00 9.86 132 PHE A C 1
ATOM 1096 O O . PHE A 1 153 ? -10.079 5.068 11.829 1.00 8.93 132 PHE A O 1
ATOM 1104 N N . ILE A 1 154 ? -10.468 2.944 12.395 1.00 9.90 133 ILE A N 1
ATOM 1105 C CA . ILE A 1 154 ? -10.798 3.236 13.817 1.00 10.11 133 ILE A CA 1
ATOM 1106 C C . ILE A 1 154 ? -9.692 4.109 14.403 1.00 9.30 133 ILE A C 1
ATOM 1107 O O . ILE A 1 154 ? -10.004 5.016 15.146 1.00 9.89 133 ILE A O 1
ATOM 1112 N N . ASN A 1 155 ? -8.449 3.798 14.075 1.00 8.87 134 ASN A N 1
ATOM 1113 C CA . ASN A 1 155 ? -7.266 4.389 14.739 1.00 9.04 134 ASN A CA 1
ATOM 1114 C C . ASN A 1 155 ? -6.737 5.605 14.007 1.00 8.29 134 ASN A C 1
ATOM 1115 O O . ASN A 1 155 ? -5.704 6.125 14.439 1.00 8.72 134 ASN A O 1
ATOM 1120 N N . GLU A 1 156 ? -7.327 6.003 12.889 1.00 7.77 135 GLU A N 1
ATOM 1121 C CA . GLU A 1 156 ? -6.644 6.995 12.037 1.00 7.44 135 GLU A CA 1
ATOM 1122 C C . GLU A 1 156 ? -6.191 8.209 12.830 1.00 6.95 135 GLU A C 1
ATOM 1123 O O . GLU A 1 156 ? -5.102 8.693 12.568 1.00 7.12 135 GLU A O 1
ATOM 1129 N N . PRO A 1 157 ? -7.003 8.852 13.687 1.00 6.63 136 PRO A N 1
ATOM 1130 C CA . PRO A 1 157 ? -6.554 10.075 14.365 1.00 6.63 136 PRO A CA 1
ATOM 1131 C C . PRO A 1 157 ? -5.248 9.908 15.151 1.00 7.23 136 PRO A C 1
ATOM 1132 O O . PRO A 1 157 ? -4.280 10.699 14.991 1.00 5.86 136 PRO A O 1
ATOM 1136 N N . TYR A 1 158 ? -5.206 8.896 15.993 1.00 6.65 137 TYR A N 1
ATOM 1137 C CA . TYR A 1 158 ? -4.032 8.646 16.836 1.00 7.84 137 TYR A CA 1
ATOM 1138 C C . TYR A 1 158 ? -2.895 8.165 15.948 1.00 6.90 137 TYR A C 1
ATOM 1139 O O . TYR A 1 158 ? -1.722 8.601 16.127 1.00 6.69 137 TYR A O 1
ATOM 1148 N N . ALA A 1 159 ? -3.207 7.338 14.945 1.00 6.65 138 ALA A N 1
ATOM 1149 C CA . ALA A 1 159 ? -2.203 6.827 13.989 1.00 6.90 138 ALA A CA 1
ATOM 1150 C C . ALA A 1 159 ? -1.480 7.995 13.300 1.00 6.14 138 ALA A C 1
ATOM 1151 O O . ALA A 1 159 ? -0.227 7.965 13.125 1.00 6.60 138 ALA A O 1
ATOM 1153 N N . VAL A 1 160 ? -2.231 8.999 12.863 1.00 6.17 139 VAL A N 1
ATOM 1154 C CA . VAL A 1 160 ? -1.647 10.169 12.148 1.00 5.93 139 VAL A CA 1
ATOM 1155 C C . VAL A 1 160 ? -0.794 10.958 13.129 1.00 5.58 139 VAL A C 1
ATOM 1156 O O . VAL A 1 160 ? 0.306 11.334 12.752 1.00 5.64 139 VAL A O 1
ATOM 1160 N N . ALA A 1 161 ? -1.229 11.140 14.368 1.00 5.65 140 ALA A N 1
ATOM 1161 C CA . ALA A 1 161 ? -0.402 11.823 15.378 1.00 6.17 140 ALA A CA 1
ATOM 1162 C C . ALA A 1 161 ? 0.918 11.055 15.544 1.00 5.96 140 ALA A C 1
ATOM 1163 O O . ALA A 1 161 ? 2.033 11.672 15.525 1.00 5.74 140 ALA A O 1
ATOM 1165 N N . LYS A 1 162 ? 0.829 9.743 15.621 1.00 5.67 141 LYS A N 1
ATOM 1166 C CA . LYS A 1 162 ? 2.030 8.914 15.909 1.00 5.90 141 LYS A CA 1
ATOM 1167 C C . LYS A 1 162 ? 2.952 8.862 14.706 1.00 5.55 141 LYS A C 1
ATOM 1168 O O . LYS A 1 162 ? 4.206 8.917 14.854 1.00 5.85 141 LYS A O 1
ATOM 1174 N N . ILE A 1 163 ? 2.412 8.684 13.510 1.00 5.76 142 ILE A N 1
ATOM 1175 C CA . ILE A 1 163 ? 3.252 8.720 12.265 1.00 6.45 142 ILE A CA 1
ATOM 1176 C C . ILE A 1 163 ? 3.996 10.050 12.215 1.00 6.07 142 ILE A C 1
ATOM 1177 O O . ILE A 1 163 ? 5.224 10.114 11.957 1.00 6.41 142 ILE A O 1
ATOM 1182 N N . THR A 1 164 ? 3.296 11.144 12.485 1.00 6.01 143 THR A N 1
ATOM 1183 C CA . THR A 1 164 ? 3.887 12.493 12.439 1.00 6.34 143 THR A CA 1
ATOM 1184 C C . THR A 1 164 ? 4.974 12.635 13.505 1.00 5.92 143 THR A C 1
ATOM 1185 O O . THR A 1 164 ? 6.001 13.171 13.178 1.00 7.52 143 THR A O 1
ATOM 1189 N N . GLY A 1 165 ? 4.758 12.072 14.694 1.00 6.13 144 GLY A N 1
ATOM 1190 C CA . GLY A 1 165 ? 5.761 12.091 15.790 1.00 6.10 144 GLY A CA 1
ATOM 1191 C C . GLY A 1 165 ? 6.960 11.254 15.387 1.00 5.99 144 GLY A C 1
ATOM 1192 O O . GLY A 1 165 ? 8.155 11.729 15.489 1.00 5.64 144 GLY A O 1
ATOM 1193 N N . ASN A 1 166 ? 6.738 10.062 14.838 1.00 5.79 145 ASN A N 1
ATOM 1194 C CA . ASN A 1 166 ? 7.874 9.209 14.407 1.00 6.05 145 ASN A CA 1
ATOM 1195 C C . ASN A 1 166 ? 8.708 9.986 13.374 1.00 6.18 145 ASN A C 1
ATOM 1196 O O . ASN A 1 166 ? 9.970 10.013 13.415 1.00 6.36 145 ASN A O 1
ATOM 1201 N N . LYS A 1 167 ? 8.019 10.541 12.359 1.00 6.27 146 LYS A N 1
ATOM 1202 C CA . LYS A 1 167 ? 8.717 11.246 11.266 1.00 6.32 146 LYS A CA 1
ATOM 1203 C C . LYS A 1 167 ? 9.405 12.507 11.809 1.00 5.88 146 LYS A C 1
ATOM 1204 O O . LYS A 1 167 ? 10.551 12.784 11.416 1.00 5.62 146 LYS A O 1
ATOM 1210 N N . MET A 1 168 ? 8.792 13.195 12.764 1.00 6.19 147 MET A N 1
ATOM 1211 C CA . MET A 1 168 ? 9.440 14.373 13.382 1.00 6.80 147 MET A CA 1
ATOM 1212 C C . MET A 1 168 ? 10.769 13.984 14.029 1.00 7.20 147 MET A C 1
ATOM 1213 O O . MET A 1 168 ? 11.775 14.701 13.840 1.00 6.45 147 MET A O 1
ATOM 1218 N N . CYS A 1 169 ? 10.838 12.862 14.707 1.00 7.28 148 CYS A N 1
ATOM 1219 C CA . CYS A 1 169 ? 12.093 12.398 15.309 1.00 7.73 148 CYS A CA 1
ATOM 1220 C C . CYS A 1 169 ? 13.090 12.193 14.184 1.00 7.50 148 CYS A C 1
ATOM 1221 O O . CYS A 1 169 ? 14.237 12.624 14.379 1.00 9.13 148 CYS A O 1
ATOM 1224 N N . GLU A 1 170 ? 12.724 11.478 13.105 1.00 7.29 149 GLU A N 1
ATOM 1225 C CA . GLU A 1 170 ? 13.656 11.220 11.972 1.00 7.84 149 GLU A CA 1
ATOM 1226 C C . GLU A 1 170 ? 14.227 12.564 11.470 1.00 7.66 149 GLU A C 1
ATOM 1227 O O . GLU A 1 170 ? 15.441 12.707 11.144 1.00 7.34 149 GLU A O 1
ATOM 1233 N N . PHE A 1 171 ? 13.368 13.559 11.286 1.00 7.13 150 PHE A N 1
ATOM 1234 C CA . PHE A 1 171 ? 13.741 14.815 10.591 1.00 7.38 150 PHE A CA 1
ATOM 1235 C C . PHE A 1 171 ? 14.637 15.641 11.501 1.00 7.84 150 PHE A C 1
ATOM 1236 O O . PHE A 1 171 ? 15.575 16.256 10.996 1.00 9.30 150 PHE A O 1
ATOM 1244 N N . TYR A 1 172 ? 14.336 15.719 12.791 1.00 9.32 151 TYR A N 1
ATOM 1245 C CA . TYR A 1 172 ? 15.222 16.391 13.767 1.00 9.22 151 TYR A CA 1
ATOM 1246 C C . TYR A 1 172 ? 16.568 15.657 13.803 1.00 10.08 151 TYR A C 1
ATOM 1247 O O . TYR A 1 172 ? 17.663 16.317 13.791 1.00 8.98 151 TYR A O 1
ATOM 1256 N N . ASN A 1 173 ? 16.528 14.339 13.773 1.00 8.64 152 ASN A N 1
ATOM 1257 C CA . ASN A 1 173 ? 17.795 13.573 13.807 1.00 8.61 152 ASN A CA 1
ATOM 1258 C C . ASN A 1 173 ? 18.613 13.935 12.570 1.00 9.38 152 ASN A C 1
ATOM 1259 O O . ASN A 1 173 ? 19.856 14.066 12.695 1.00 10.76 152 ASN A O 1
ATOM 1264 N N . GLN A 1 174 ? 17.964 14.009 11.409 1.00 10.04 153 GLN A N 1
ATOM 1265 C CA A GLN A 1 174 ? 18.664 14.269 10.126 0.50 11.41 153 GLN A CA 1
ATOM 1266 C CA B GLN A 1 174 ? 18.547 14.306 10.065 0.50 11.05 153 GLN A CA 1
ATOM 1267 C C . GLN A 1 174 ? 19.136 15.724 10.082 1.00 11.47 153 GLN A C 1
ATOM 1268 O O . GLN A 1 174 ? 20.370 15.948 9.753 1.00 12.55 153 GLN A O 1
ATOM 1279 N N . GLN A 1 175 ? 18.287 16.702 10.368 1.00 11.06 154 GLN A N 1
ATOM 1280 C CA . GLN A 1 175 ? 18.694 18.109 10.150 1.00 11.82 154 GLN A CA 1
ATOM 1281 C C . GLN A 1 175 ? 19.610 18.594 11.274 1.00 12.85 154 GLN A C 1
ATOM 1282 O O . GLN A 1 175 ? 20.468 19.438 10.978 1.00 13.56 154 GLN A O 1
ATOM 1288 N N . PHE A 1 176 ? 19.370 18.160 12.515 1.00 12.56 155 PHE A N 1
ATOM 1289 C CA . PHE A 1 176 ? 19.951 18.813 13.711 1.00 13.12 155 PHE A CA 1
ATOM 1290 C C . PHE A 1 176 ? 20.930 17.896 14.454 1.00 14.37 155 PHE A C 1
ATOM 1291 O O . PHE A 1 176 ? 21.565 18.380 15.400 1.00 16.43 155 PHE A O 1
ATOM 1299 N N . GLY A 1 177 ? 20.987 16.615 14.117 1.00 13.11 156 GLY A N 1
ATOM 1300 C CA . GLY A 1 177 ? 21.884 15.673 14.805 1.00 13.94 156 GLY A CA 1
ATOM 1301 C C . GLY A 1 177 ? 21.403 15.368 16.212 1.00 13.98 156 GLY A C 1
ATOM 1302 O O . GLY A 1 177 ? 22.251 15.043 17.080 1.00 14.00 156 GLY A O 1
ATOM 1303 N N . THR A 1 178 ? 20.083 15.360 16.450 1.00 11.83 157 THR A N 1
ATOM 1304 C CA . THR A 1 178 ? 19.475 14.990 17.750 1.00 10.71 157 THR A CA 1
ATOM 1305 C C . THR A 1 178 ? 19.563 13.463 17.920 1.00 10.22 157 THR A C 1
ATOM 1306 O O . THR A 1 178 ? 19.851 12.721 16.931 1.00 10.77 157 THR A O 1
ATOM 1310 N N . ASN A 1 179 ? 19.253 13.013 19.120 1.00 10.87 158 ASN A N 1
ATOM 1311 C CA . ASN A 1 179 ? 19.095 11.583 19.463 1.00 11.11 158 ASN A CA 1
ATOM 1312 C C . ASN A 1 179 ? 17.662 11.400 19.926 1.00 10.69 158 ASN A C 1
ATOM 1313 O O . ASN A 1 179 ? 17.445 11.225 21.116 1.00 11.28 158 ASN A O 1
ATOM 1318 N N . PHE A 1 180 ? 16.727 11.490 18.979 1.00 10.41 159 PHE A N 1
ATOM 1319 C CA . PHE A 1 180 ? 15.286 11.311 19.227 1.00 9.78 159 PHE A CA 1
ATOM 1320 C C . PHE A 1 180 ? 14.965 9.881 18.820 1.00 9.34 159 PHE A C 1
ATOM 1321 O O . PHE A 1 180 ? 14.989 9.580 17.606 1.00 9.96 159 PHE A O 1
ATOM 1329 N N . ILE A 1 181 ? 14.711 9.048 19.817 1.00 8.97 160 ILE A N 1
ATOM 1330 C CA A ILE A 1 181 ? 14.591 7.573 19.654 0.50 8.94 160 ILE A CA 1
ATOM 1331 C CA B ILE A 1 181 ? 14.580 7.577 19.607 0.50 8.60 160 ILE A CA 1
ATOM 1332 C C . ILE A 1 181 ? 13.121 7.186 19.838 1.00 8.24 160 ILE A C 1
ATOM 1333 O O . ILE A 1 181 ? 12.556 7.672 20.784 1.00 9.58 160 ILE A O 1
ATOM 1342 N N . THR A 1 182 ? 12.594 6.328 18.982 1.00 8.01 161 THR A N 1
ATOM 1343 C CA . THR A 1 182 ? 11.165 5.923 19.052 1.00 7.73 161 THR A CA 1
ATOM 1344 C C . THR A 1 182 ? 11.058 4.440 19.385 1.00 7.66 161 THR A C 1
ATOM 1345 O O . THR A 1 182 ? 11.617 3.637 18.661 1.00 7.77 161 THR A O 1
ATOM 1349 N N . LEU A 1 183 ? 10.286 4.084 20.402 1.00 7.47 162 LEU A N 1
ATOM 1350 C CA . LEU A 1 183 ? 9.849 2.679 20.640 1.00 7.84 162 LEU A CA 1
ATOM 1351 C C . LEU A 1 183 ? 8.359 2.566 20.334 1.00 7.30 162 LEU A C 1
ATOM 1352 O O . LEU A 1 183 ? 7.607 3.498 20.604 1.00 8.00 162 LEU A O 1
ATOM 1357 N N . VAL A 1 184 ? 8.004 1.503 19.641 1.00 6.98 163 VAL A N 1
ATOM 1358 C CA . VAL A 1 184 ? 6.616 1.227 19.203 1.00 7.89 163 VAL A CA 1
ATOM 1359 C C . VAL A 1 184 ? 6.120 -0.011 19.956 1.00 8.06 163 VAL A C 1
ATOM 1360 O O . VAL A 1 184 ? 6.233 -1.144 19.476 1.00 7.07 163 VAL A O 1
ATOM 1364 N N . PRO A 1 185 ? 5.553 0.148 21.167 1.00 7.93 164 PRO A N 1
ATOM 1365 C CA . PRO A 1 185 ? 5.077 -1.006 21.917 1.00 8.51 164 PRO A CA 1
ATOM 1366 C C . PRO A 1 185 ? 3.775 -1.536 21.302 1.00 8.44 164 PRO A C 1
ATOM 1367 O O . PRO A 1 185 ? 2.984 -0.778 20.733 1.00 7.13 164 PRO A O 1
ATOM 1371 N N . THR A 1 186 ? 3.556 -2.829 21.510 1.00 8.08 165 THR A N 1
ATOM 1372 C CA A THR A 1 186 ? 2.215 -3.458 21.394 0.50 7.75 165 THR A CA 1
ATOM 1373 C CA B THR A 1 186 ? 2.201 -3.417 21.357 0.50 8.49 165 THR A CA 1
ATOM 1374 C C . THR A 1 186 ? 1.302 -2.908 22.490 1.00 8.23 165 THR A C 1
ATOM 1375 O O . THR A 1 186 ? 1.774 -2.076 23.315 1.00 8.63 165 THR A O 1
ATOM 1382 N N . SER A 1 187 ? 0.051 -3.355 22.510 1.00 7.91 166 SER A N 1
ATOM 1383 C CA . SER A 1 187 ? -0.882 -3.084 23.623 1.00 8.21 166 SER A CA 1
ATOM 1384 C C . SER A 1 187 ? -0.185 -3.422 24.942 1.00 7.95 166 SER A C 1
ATOM 1385 O O . SER A 1 187 ? 0.461 -4.486 25.028 1.00 7.92 166 SER A O 1
ATOM 1388 N N . ILE A 1 188 ? -0.296 -2.514 25.920 1.00 8.09 167 ILE A N 1
ATOM 1389 C CA . ILE A 1 188 ? 0.331 -2.605 27.253 1.00 9.53 167 ILE A CA 1
ATOM 1390 C C . ILE A 1 188 ? -0.738 -2.921 28.262 1.00 9.44 167 ILE A C 1
ATOM 1391 O O . ILE A 1 188 ? -1.889 -2.488 28.111 1.00 9.88 167 ILE A O 1
ATOM 1396 N N . TYR A 1 189 ? -0.374 -3.605 29.338 1.00 9.84 168 TYR A N 1
ATOM 1397 C CA . TYR A 1 189 ? -1.333 -3.763 30.444 1.00 10.32 168 TYR A CA 1
ATOM 1398 C C . TYR A 1 189 ? -0.546 -3.695 31.740 1.00 10.00 168 TYR A C 1
ATOM 1399 O O . TYR A 1 189 ? 0.694 -3.878 31.705 1.00 11.14 168 TYR A O 1
ATOM 1408 N N . GLY A 1 190 ? -1.254 -3.413 32.823 1.00 10.66 169 GLY A N 1
ATOM 1409 C CA . GLY A 1 190 ? -0.730 -3.582 34.179 1.00 11.10 169 GLY A CA 1
ATOM 1410 C C . GLY A 1 190 ? -1.253 -2.526 35.116 1.00 12.84 169 GLY A C 1
ATOM 1411 O O . GLY A 1 190 ? -2.144 -1.749 34.789 1.00 12.74 169 GLY A O 1
ATOM 1412 N N . PRO A 1 191 ? -0.673 -2.508 36.336 1.00 13.95 170 PRO A N 1
ATOM 1413 C CA . PRO A 1 191 ? -1.048 -1.536 37.344 1.00 14.78 170 PRO A CA 1
ATOM 1414 C C . PRO A 1 191 ? -0.878 -0.111 36.786 1.00 14.04 170 PRO A C 1
ATOM 1415 O O . PRO A 1 191 ? 0.074 0.145 36.051 1.00 14.58 170 PRO A O 1
ATOM 1419 N N . GLY A 1 192 ? -1.799 0.775 37.127 1.00 13.88 171 GLY A N 1
ATOM 1420 C CA . GLY A 1 192 ? -1.693 2.206 36.784 1.00 14.68 171 GLY A CA 1
ATOM 1421 C C . GLY A 1 192 ? -2.432 2.537 35.510 1.00 13.60 171 GLY A C 1
ATOM 1422 O O . GLY A 1 192 ? -2.421 3.735 35.084 1.00 13.23 171 GLY A O 1
ATOM 1423 N N . ASP A 1 193 ? -3.053 1.546 34.883 1.00 12.26 172 ASP A N 1
ATOM 1424 C CA . ASP A 1 193 ? -3.788 1.787 33.613 1.00 11.87 172 ASP A CA 1
ATOM 1425 C C . ASP A 1 193 ? -5.083 2.588 33.876 1.00 12.87 172 ASP A C 1
ATOM 1426 O O . ASP A 1 193 ? -5.521 2.753 35.056 1.00 14.03 172 ASP A O 1
ATOM 1431 N N . ASN A 1 194 ? -5.730 3.014 32.798 1.00 11.64 173 ASN A N 1
ATOM 1432 C CA . ASN A 1 194 ? -7.121 3.503 32.797 1.00 11.82 173 ASN A CA 1
ATOM 1433 C C . ASN A 1 194 ? -8.037 2.293 32.734 1.00 11.49 173 ASN A C 1
ATOM 1434 O O . ASN A 1 194 ? -8.023 1.638 31.689 1.00 10.65 173 ASN A O 1
ATOM 1439 N N . PHE A 1 195 ? -8.784 1.970 33.802 1.00 12.22 174 PHE A N 1
ATOM 1440 C CA . PHE A 1 195 ? -9.787 0.867 33.810 1.00 11.93 174 PHE A CA 1
ATOM 1441 C C . PHE A 1 195 ? -11.238 1.364 33.694 1.00 11.83 174 PHE A C 1
ATOM 1442 O O . PHE A 1 195 ? -12.201 0.577 33.970 1.00 13.48 174 PHE A O 1
ATOM 1450 N N . ASN A 1 196 ? -11.470 2.606 33.253 1.00 12.25 175 ASN A N 1
ATOM 1451 C CA . ASN A 1 196 ? -12.848 3.105 33.044 1.00 14.54 175 ASN A CA 1
ATOM 1452 C C . ASN A 1 196 ? -13.504 2.194 32.030 1.00 13.83 175 ASN A C 1
ATOM 1453 O O . ASN A 1 196 ? -12.917 2.041 30.951 1.00 14.61 175 ASN A O 1
ATOM 1458 N N . LEU A 1 197 ? -14.662 1.627 32.346 1.00 13.96 176 LEU A N 1
ATOM 1459 C CA . LEU A 1 197 ? -15.226 0.578 31.472 1.00 14.66 176 LEU A CA 1
ATOM 1460 C C . LEU A 1 197 ? -15.508 1.160 30.093 1.00 15.24 176 LEU A C 1
ATOM 1461 O O . LEU A 1 197 ? -15.337 0.399 29.185 1.00 16.43 176 LEU A O 1
ATOM 1466 N N . ALA A 1 198 ? -15.930 2.428 29.983 1.00 14.76 177 ALA A N 1
ATOM 1467 C CA . ALA A 1 198 ? -16.287 3.073 28.690 1.00 15.85 177 ALA A CA 1
ATOM 1468 C C . ALA A 1 198 ? -15.042 3.453 27.872 1.00 14.45 177 ALA A C 1
ATOM 1469 O O . ALA A 1 198 ? -15.055 3.235 26.645 1.00 16.77 177 ALA A O 1
ATOM 1471 N N . THR A 1 199 ? -14.005 3.973 28.504 1.00 13.53 178 THR A N 1
ATOM 1472 C CA . THR A 1 199 ? -12.850 4.583 27.803 1.00 12.34 178 THR A CA 1
ATOM 1473 C C . THR A 1 199 ? -11.616 3.706 27.802 1.00 11.46 178 THR A C 1
ATOM 1474 O O . THR A 1 199 ? -10.669 4.047 27.117 1.00 10.92 178 THR A O 1
ATOM 1478 N N . ALA A 1 200 ? -11.585 2.621 28.552 1.00 10.82 179 ALA A N 1
ATOM 1479 C CA . ALA A 1 200 ? -10.378 1.785 28.618 1.00 10.78 179 ALA A CA 1
ATOM 1480 C C . ALA A 1 200 ? -10.119 1.068 27.289 1.00 9.91 179 ALA A C 1
ATOM 1481 O O . ALA A 1 200 ? -11.057 0.670 26.582 1.00 11.49 179 ALA A O 1
ATOM 1483 N N . HIS A 1 201 ? -8.840 0.879 27.009 1.00 9.93 180 HIS A N 1
ATOM 1484 C CA . HIS A 1 201 ? -8.309 -0.092 26.019 1.00 10.99 180 HIS A CA 1
ATOM 1485 C C . HIS A 1 201 ? -8.760 -1.516 26.376 1.00 10.54 180 HIS A C 1
ATOM 1486 O O . HIS A 1 201 ? -9.288 -1.777 27.491 1.00 9.01 180 HIS A O 1
ATOM 1493 N N . VAL A 1 202 ? -8.544 -2.433 25.454 1.00 9.55 181 VAL A N 1
ATOM 1494 C CA . VAL A 1 202 ? -9.161 -3.778 25.564 1.00 9.82 181 VAL A CA 1
ATOM 1495 C C . VAL A 1 202 ? -8.703 -4.505 26.838 1.00 8.58 181 VAL A C 1
ATOM 1496 O O . VAL A 1 202 ? -9.605 -5.055 27.548 1.00 9.20 181 VAL A O 1
ATOM 1500 N N . PHE A 1 203 ? -7.403 -4.618 27.082 1.00 8.03 182 PHE A N 1
ATOM 1501 C CA . PHE A 1 203 ? -6.905 -5.438 28.230 1.00 8.58 182 PHE A CA 1
ATOM 1502 C C . PHE A 1 203 ? -7.433 -4.917 29.555 1.00 9.39 182 PHE A C 1
ATOM 1503 O O . PHE A 1 203 ? -8.059 -5.666 30.318 1.00 9.27 182 PHE A O 1
ATOM 1511 N N . PRO A 1 204 ? -7.219 -3.633 29.918 1.00 9.31 183 PRO A N 1
ATOM 1512 C CA . PRO A 1 204 ? -7.784 -3.140 31.175 1.00 9.31 183 PRO A CA 1
ATOM 1513 C C . PRO A 1 204 ? -9.314 -3.207 31.209 1.00 9.13 183 PRO A C 1
ATOM 1514 O O . PRO A 1 204 ? -9.885 -3.469 32.260 1.00 9.04 183 PRO A O 1
ATOM 1518 N N . ALA A 1 205 ? -10.002 -2.957 30.096 1.00 9.80 184 ALA A N 1
ATOM 1519 C CA . ALA A 1 205 ? -11.476 -3.011 30.055 1.00 11.06 184 ALA A CA 1
ATOM 1520 C C . ALA A 1 205 ? -11.922 -4.437 30.379 1.00 11.31 184 ALA A C 1
ATOM 1521 O O . ALA A 1 205 ? -12.883 -4.641 31.196 1.00 10.84 184 ALA A O 1
ATOM 1523 N N . ILE A 1 206 ? -11.359 -5.431 29.702 1.00 11.30 185 ILE A N 1
ATOM 1524 C CA . ILE A 1 206 ? -11.928 -6.802 29.882 1.00 11.12 185 ILE A CA 1
ATOM 1525 C C . ILE A 1 206 ? -11.539 -7.283 31.277 1.00 11.35 185 ILE A C 1
ATOM 1526 O O . ILE A 1 206 ? -12.358 -7.971 31.931 1.00 10.97 185 ILE A O 1
ATOM 1531 N N . PHE A 1 207 ? -10.352 -6.925 31.763 1.00 10.88 186 PHE A N 1
ATOM 1532 C CA . PHE A 1 207 ? -9.942 -7.276 33.142 1.00 10.73 186 PHE A CA 1
ATOM 1533 C C . PHE A 1 207 ? -10.941 -6.683 34.132 1.00 12.00 186 PHE A C 1
ATOM 1534 O O . PHE A 1 207 ? -11.474 -7.427 34.997 1.00 10.87 186 PHE A O 1
ATOM 1542 N N . ALA A 1 208 ? -11.243 -5.382 34.011 1.00 11.06 187 ALA A N 1
ATOM 1543 C CA . ALA A 1 208 ? -12.118 -4.705 34.988 1.00 12.19 187 ALA A CA 1
ATOM 1544 C C . ALA A 1 208 ? -13.538 -5.270 34.880 1.00 12.67 187 ALA A C 1
ATOM 1545 O O . ALA A 1 208 ? -14.242 -5.423 35.926 1.00 12.54 187 ALA A O 1
ATOM 1547 N N . LYS A 1 209 ? -14.002 -5.526 33.659 1.00 13.04 188 LYS A N 1
ATOM 1548 C CA . LYS A 1 209 ? -15.361 -6.072 33.415 1.00 12.22 188 LYS A CA 1
ATOM 1549 C C . LYS A 1 209 ? -15.492 -7.449 34.078 1.00 13.18 188 LYS A C 1
ATOM 1550 O O . LYS A 1 209 ? -16.498 -7.716 34.787 1.00 13.28 188 LYS A O 1
ATOM 1556 N N . ILE A 1 210 ? -14.496 -8.303 33.875 1.00 13.05 189 ILE A N 1
ATOM 1557 C CA . ILE A 1 210 ? -14.568 -9.678 34.446 1.00 12.84 189 ILE A CA 1
ATOM 1558 C C . ILE A 1 210 ? -14.472 -9.586 35.968 1.00 13.40 189 ILE A C 1
ATOM 1559 O O . ILE A 1 210 ? -15.227 -10.311 36.659 1.00 13.74 189 ILE A O 1
ATOM 1564 N N . TYR A 1 211 ? -13.600 -8.741 36.496 1.00 11.49 190 TYR A N 1
ATOM 1565 C CA . TYR A 1 211 ? -13.445 -8.571 37.956 1.00 13.62 190 TYR A CA 1
ATOM 1566 C C . TYR A 1 211 ? -14.753 -8.100 38.595 1.00 14.58 190 TYR A C 1
ATOM 1567 O O . TYR A 1 211 ? -15.193 -8.659 39.612 1.00 14.61 190 TYR A O 1
ATOM 1576 N N . LEU A 1 212 ? -15.393 -7.079 38.035 1.00 14.30 191 LEU A N 1
ATOM 1577 C CA . LEU A 1 212 ? -16.691 -6.608 38.591 1.00 14.94 191 LEU A CA 1
ATOM 1578 C C . LEU A 1 212 ? -17.764 -7.688 38.428 1.00 14.38 191 LEU A C 1
ATOM 1579 O O . LEU A 1 212 ? -18.640 -7.851 39.332 1.00 16.71 191 LEU A O 1
ATOM 1584 N N . GLY A 1 213 ? -17.758 -8.402 37.322 1.00 14.57 192 GLY A N 1
ATOM 1585 C CA . GLY A 1 213 ? -18.706 -9.498 37.059 1.00 15.54 192 GLY A CA 1
ATOM 1586 C C . GLY A 1 213 ? -18.542 -10.553 38.149 1.00 17.36 192 GLY A C 1
ATOM 1587 O O . GLY A 1 213 ? -19.542 -11.044 38.666 1.00 19.60 192 GLY A O 1
ATOM 1588 N N . LYS A 1 214 ? -17.289 -10.859 38.488 1.00 16.24 193 LYS A N 1
ATOM 1589 C CA . LYS A 1 214 ? -16.973 -11.813 39.584 1.00 17.47 193 LYS A CA 1
ATOM 1590 C C . LYS A 1 214 ? -17.541 -11.301 40.909 1.00 18.81 193 LYS A C 1
ATOM 1591 O O . LYS A 1 214 ? -18.198 -12.092 41.606 1.00 20.93 193 LYS A O 1
ATOM 1597 N N . LEU A 1 215 ? -17.296 -10.056 41.285 1.00 19.22 194 LEU A N 1
ATOM 1598 C CA . LEU A 1 215 ? -17.756 -9.560 42.612 1.00 21.00 194 LEU A CA 1
ATOM 1599 C C . LEU A 1 215 ? -19.280 -9.697 42.645 1.00 24.08 194 LEU A C 1
ATOM 1600 O O . LEU A 1 215 ? -19.811 -10.199 43.665 1.00 21.86 194 LEU A O 1
ATOM 1605 N N . LEU A 1 216 ? -19.949 -9.370 41.540 1.00 23.18 195 LEU A N 1
ATOM 1606 C CA . LEU A 1 216 ? -21.437 -9.393 41.476 1.00 25.26 195 LEU A CA 1
ATOM 1607 C C . LEU A 1 216 ? -21.917 -10.841 41.623 1.00 28.76 195 LEU A C 1
ATOM 1608 O O . LEU A 1 216 ? -22.859 -11.092 42.432 1.00 27.44 195 LEU A O 1
ATOM 1613 N N . ASN A 1 217 ? -21.313 -11.742 40.846 1.00 25.45 196 ASN A N 1
ATOM 1614 C CA . ASN A 1 217 ? -21.646 -13.187 40.818 1.00 27.55 196 ASN A CA 1
ATOM 1615 C C . ASN A 1 217 ? -21.535 -13.791 42.229 1.00 26.93 196 ASN A C 1
ATOM 1616 O O . ASN A 1 217 ? -22.301 -14.730 42.542 1.00 29.54 196 ASN A O 1
ATOM 1621 N N . GLU A 1 218 ? -20.599 -13.288 43.024 1.00 22.97 197 GLU A N 1
ATOM 1622 C CA . GLU A 1 218 ? -20.225 -13.777 44.373 1.00 26.80 197 GLU A CA 1
ATOM 1623 C C . GLU A 1 218 ? -20.866 -12.874 45.430 1.00 28.63 197 GLU A C 1
ATOM 1624 O O . GLU A 1 218 ? -20.463 -12.953 46.581 1.00 29.76 197 GLU A O 1
ATOM 1630 N N . GLN A 1 219 ? -21.797 -12.002 45.035 1.00 32.21 198 GLN A N 1
ATOM 1631 C CA . GLN A 1 219 ? -22.558 -11.140 45.978 1.00 32.13 198 GLN A CA 1
ATOM 1632 C C . GLN A 1 219 ? -21.604 -10.417 46.926 1.00 32.37 198 GLN A C 1
ATOM 1633 O O . GLN A 1 219 ? -21.973 -10.227 48.095 1.00 29.23 198 GLN A O 1
ATOM 1639 N N . LYS A 1 220 ? -20.444 -9.982 46.432 1.00 30.27 199 LYS A N 1
ATOM 1640 C CA . LYS A 1 220 ? -19.463 -9.198 47.215 1.00 29.56 199 LYS A CA 1
ATOM 1641 C C . LYS A 1 220 ? -19.834 -7.718 47.101 1.00 31.59 199 LYS A C 1
ATOM 1642 O O . LYS A 1 220 ? -19.054 -6.903 46.522 1.00 29.20 199 LYS A O 1
ATOM 1648 N N . HIS A 1 221 ? -20.990 -7.380 47.671 1.00 29.78 200 HIS A N 1
ATOM 1649 C CA . HIS A 1 221 ? -21.626 -6.044 47.532 1.00 29.32 200 HIS A CA 1
ATOM 1650 C C . HIS A 1 221 ? -20.681 -4.965 48.063 1.00 29.31 200 HIS A C 1
ATOM 1651 O O . HIS A 1 221 ? -20.490 -3.952 47.357 1.00 28.65 200 HIS A O 1
ATOM 1658 N N . GLN A 1 222 ? -20.055 -5.154 49.225 1.00 29.94 201 GLN A N 1
ATOM 1659 C CA . GLN A 1 222 ? -19.207 -4.085 49.824 1.00 33.70 201 GLN A CA 1
ATOM 1660 C C . GLN A 1 222 ? -17.988 -3.796 48.926 1.00 32.46 201 GLN A C 1
ATOM 1661 O O . GLN A 1 222 ? -17.598 -2.623 48.815 1.00 37.15 201 GLN A O 1
ATOM 1667 N N . GLU A 1 223 ? -17.384 -4.818 48.315 1.00 35.48 202 GLU A N 1
ATOM 1668 C CA . GLU A 1 223 ? -16.168 -4.645 47.470 1.00 35.04 202 GLU A CA 1
ATOM 1669 C C . GLU A 1 223 ? -16.570 -3.866 46.212 1.00 30.32 202 GLU A C 1
ATOM 1670 O O . GLU A 1 223 ? -15.825 -2.948 45.810 1.00 30.66 202 GLU A O 1
ATOM 1676 N N . LEU A 1 224 ? -17.738 -4.190 45.660 1.00 26.26 203 LEU A N 1
ATOM 1677 C CA . LEU A 1 224 ? -18.350 -3.468 44.516 1.00 25.83 203 LEU A CA 1
ATOM 1678 C C . LEU A 1 224 ? -18.554 -2.001 44.911 1.00 28.38 203 LEU A C 1
ATOM 1679 O O . LEU A 1 224 ? -18.059 -1.113 44.181 1.00 27.10 203 LEU A O 1
ATOM 1684 N N . PHE A 1 225 ? -19.199 -1.735 46.053 1.00 28.72 204 PHE A N 1
ATOM 1685 C CA . PHE A 1 225 ? -19.352 -0.347 46.581 1.00 30.99 204 PHE A CA 1
ATOM 1686 C C . PHE A 1 225 ? -17.975 0.330 46.613 1.00 29.95 204 PHE A C 1
ATOM 1687 O O . PHE A 1 225 ? -17.846 1.411 46.033 1.00 31.94 204 PHE A O 1
ATOM 1695 N N . ASN A 1 226 ? -16.977 -0.290 47.253 1.00 33.91 205 ASN A N 1
ATOM 1696 C CA . ASN A 1 226 ? -15.641 0.322 47.491 1.00 35.31 205 ASN A CA 1
ATOM 1697 C C . ASN A 1 226 ? -14.925 0.551 46.158 1.00 38.06 205 ASN A C 1
ATOM 1698 O O . ASN A 1 226 ? -14.364 1.651 45.973 1.00 40.72 205 ASN A O 1
ATOM 1703 N N . SER A 1 227 ? -14.967 -0.446 45.267 1.00 38.19 206 SER A N 1
ATOM 1704 C CA . SER A 1 227 ? -14.277 -0.457 43.950 1.00 34.81 206 SER A CA 1
ATOM 1705 C C . SER A 1 227 ? -14.878 0.605 43.023 1.00 36.49 206 SER A C 1
ATOM 1706 O O . SER A 1 227 ? -14.093 1.302 42.348 1.00 38.26 206 SER A O 1
ATOM 1709 N N . LEU A 1 228 ? -16.213 0.727 42.970 1.00 30.97 207 LEU A N 1
ATOM 1710 C CA . LEU A 1 228 ? -16.928 1.615 42.012 1.00 31.35 207 LEU A CA 1
ATOM 1711 C C . LEU A 1 228 ? -17.263 2.973 42.639 1.00 33.66 207 LEU A C 1
ATOM 1712 O O . LEU A 1 228 ? -17.837 3.811 41.919 1.00 34.30 207 LEU A O 1
ATOM 1717 N N . ARG A 1 229 ? -16.947 3.183 43.922 1.00 37.50 208 ARG A N 1
ATOM 1718 C CA . ARG A 1 229 ? -17.359 4.407 44.667 1.00 42.37 208 ARG A CA 1
ATOM 1719 C C . ARG A 1 229 ? -18.872 4.615 44.515 1.00 39.13 208 ARG A C 1
ATOM 1720 O O . ARG A 1 229 ? -19.270 5.726 44.127 1.00 41.60 208 ARG A O 1
ATOM 1728 N N . LEU A 1 230 ? -19.678 3.572 44.743 1.00 36.30 209 LEU A N 1
ATOM 1729 C CA . LEU A 1 230 ? -21.165 3.653 44.818 1.00 35.59 209 LEU A CA 1
ATOM 1730 C C . LEU A 1 230 ? -21.600 3.075 46.169 1.00 37.30 209 LEU A C 1
ATOM 1731 O O . LEU A 1 230 ? -20.742 2.454 46.815 1.00 34.55 209 LEU A O 1
ATOM 1736 N N . ASP A 1 231 ? -22.879 3.235 46.541 1.00 40.62 210 ASP A N 1
ATOM 1737 C CA . ASP A 1 231 ? -23.392 3.078 47.932 1.00 40.14 210 ASP A CA 1
ATOM 1738 C C . ASP A 1 231 ? -24.423 1.952 48.078 1.00 36.94 210 ASP A C 1
ATOM 1739 O O . ASP A 1 231 ? -24.674 1.573 49.234 1.00 39.94 210 ASP A O 1
ATOM 1744 N N . ASN A 1 232 ? -25.015 1.460 46.990 1.00 35.00 211 ASN A N 1
ATOM 1745 C CA . ASN A 1 232 ? -26.087 0.426 47.026 1.00 36.46 211 ASN A CA 1
ATOM 1746 C C . ASN A 1 232 ? -26.062 -0.367 45.722 1.00 34.92 211 ASN A C 1
ATOM 1747 O O . ASN A 1 232 ? -25.494 0.144 44.752 1.00 33.77 211 ASN A O 1
ATOM 1752 N N . ILE A 1 233 ? -26.672 -1.552 45.689 1.00 35.04 212 ILE A N 1
ATOM 1753 C CA . ILE A 1 233 ? -26.501 -2.510 44.554 1.00 38.99 212 ILE A CA 1
ATOM 1754 C C . ILE A 1 233 ? -27.409 -2.109 43.391 1.00 38.00 212 ILE A C 1
ATOM 1755 O O . ILE A 1 233 ? -27.087 -2.514 42.258 1.00 37.18 212 ILE A O 1
ATOM 1760 N N . GLN A 1 234 ? -28.483 -1.343 43.642 1.00 39.01 213 GLN A N 1
ATOM 1761 C CA . GLN A 1 234 ? -29.359 -0.808 42.558 1.00 39.27 213 GLN A CA 1
ATOM 1762 C C . GLN A 1 234 ? -28.473 -0.014 41.598 1.00 28.91 213 GLN A C 1
ATOM 1763 O O . GLN A 1 234 ? -28.593 -0.230 40.378 1.00 29.37 213 GLN A O 1
ATOM 1769 N N . ASP A 1 235 ? -27.634 0.854 42.159 1.00 27.51 214 ASP A N 1
ATOM 1770 C CA . ASP A 1 235 ? -26.692 1.743 41.428 1.00 28.75 214 ASP A CA 1
ATOM 1771 C C . ASP A 1 235 ? -25.579 0.907 40.777 1.00 29.14 214 ASP A C 1
ATOM 1772 O O . ASP A 1 235 ? -25.227 1.186 39.619 1.00 23.19 214 ASP A O 1
ATOM 1777 N N . VAL A 1 236 ? -25.047 -0.084 41.495 1.00 28.83 215 VAL A N 1
ATOM 1778 C CA . VAL A 1 236 ? -24.048 -1.026 40.919 1.00 26.22 215 VAL A CA 1
ATOM 1779 C C . VAL A 1 236 ? -24.693 -1.761 39.754 1.00 25.99 215 VAL A C 1
ATOM 1780 O O . VAL A 1 236 ? -24.062 -1.794 38.683 1.00 22.92 215 VAL A O 1
ATOM 1784 N N . LEU A 1 237 ? -25.887 -2.344 39.941 1.00 26.67 216 LEU A N 1
ATOM 1785 C CA . LEU A 1 237 ? -26.535 -3.170 38.886 1.00 29.43 216 LEU A CA 1
ATOM 1786 C C . LEU A 1 237 ? -26.807 -2.278 37.671 1.00 26.74 216 LEU A C 1
ATOM 1787 O O . LEU A 1 237 ? -26.609 -2.744 36.527 1.00 24.81 216 LEU A O 1
ATOM 1792 N N . LYS A 1 238 ? -27.227 -1.031 37.914 1.00 26.62 217 LYS A N 1
ATOM 1793 C CA . LYS A 1 238 ? -27.590 -0.087 36.827 1.00 29.19 217 LYS A CA 1
ATOM 1794 C C . LYS A 1 238 ? -26.314 0.251 36.054 1.00 25.82 217 LYS A C 1
ATOM 1795 O O . LYS A 1 238 ? -26.328 0.141 34.841 1.00 27.34 217 LYS A O 1
ATOM 1801 N N . TYR A 1 239 ? -25.236 0.582 36.756 1.00 23.76 218 TYR A N 1
ATOM 1802 C CA . TYR A 1 239 ? -23.935 0.901 36.114 1.00 23.82 218 TYR A CA 1
ATOM 1803 C C . TYR A 1 239 ? -23.504 -0.286 35.242 1.00 22.78 218 TYR A C 1
ATOM 1804 O O . TYR A 1 239 ? -23.226 -0.099 34.040 1.00 22.86 218 TYR A O 1
ATOM 1813 N N . LEU A 1 240 ? -23.499 -1.497 35.800 1.00 23.10 219 LEU A N 1
ATOM 1814 C CA . LEU A 1 240 ? -22.980 -2.698 35.110 1.00 22.71 219 LEU A CA 1
ATOM 1815 C C . LEU A 1 240 ? -23.917 -3.141 33.969 1.00 22.82 219 LEU A C 1
ATOM 1816 O O . LEU A 1 240 ? -23.385 -3.601 32.952 1.00 20.61 219 LEU A O 1
ATOM 1821 N N . SER A 1 241 ? -25.247 -2.933 34.067 1.00 24.03 220 SER A N 1
ATOM 1822 C CA . SER A 1 241 ? -26.219 -3.247 32.977 1.00 27.52 220 SER A CA 1
ATOM 1823 C C . SER A 1 241 ? -25.876 -2.496 31.683 1.00 25.83 220 SER A C 1
ATOM 1824 O O . SER A 1 241 ? -26.104 -3.057 30.592 1.00 28.57 220 SER A O 1
ATOM 1827 N N . GLN A 1 242 ? -25.301 -1.294 31.777 1.00 28.60 221 GLN A N 1
ATOM 1828 C CA . GLN A 1 242 ? -24.862 -0.498 30.596 1.00 31.12 221 GLN A CA 1
ATOM 1829 C C . GLN A 1 242 ? -23.878 -1.327 29.752 1.00 29.10 221 GLN A C 1
ATOM 1830 O O . GLN A 1 242 ? -23.843 -1.133 28.520 1.00 24.68 221 GLN A O 1
ATOM 1836 N N . PHE A 1 243 ? -23.139 -2.259 30.375 1.00 22.98 222 PHE A N 1
ATOM 1837 C CA . PHE A 1 243 ? -22.151 -3.129 29.692 1.00 22.70 222 PHE A CA 1
ATOM 1838 C C . PHE A 1 243 ? -22.660 -4.561 29.567 1.00 22.23 222 PHE A C 1
ATOM 1839 O O . PHE A 1 243 ? -21.887 -5.448 29.108 1.00 21.91 222 PHE A O 1
ATOM 1847 N N . ASP A 1 244 ? -23.959 -4.762 29.838 1.00 22.93 223 ASP A N 1
ATOM 1848 C CA . ASP A 1 244 ? -24.614 -6.093 29.776 1.00 22.76 223 ASP A CA 1
ATOM 1849 C C . ASP A 1 244 ? -23.819 -7.016 30.708 1.00 21.99 223 ASP A C 1
ATOM 1850 O O . ASP A 1 244 ? -23.533 -8.164 30.304 1.00 21.42 223 ASP A O 1
ATOM 1855 N N . ILE A 1 245 ? -23.459 -6.502 31.878 1.00 19.07 224 ILE A N 1
ATOM 1856 C CA . ILE A 1 245 ? -22.854 -7.312 32.980 1.00 21.31 224 ILE A CA 1
ATOM 1857 C C . ILE A 1 245 ? -23.910 -7.453 34.079 1.00 22.15 224 ILE A C 1
ATOM 1858 O O . ILE A 1 245 ? -24.469 -6.442 34.504 1.00 19.63 224 ILE A O 1
ATOM 1863 N N . ASP A 1 246 ? -24.207 -8.690 34.480 1.00 24.97 225 ASP A N 1
ATOM 1864 C CA . ASP A 1 246 ? -25.142 -8.997 35.596 1.00 27.31 225 ASP A CA 1
ATOM 1865 C C . ASP A 1 246 ? -24.494 -10.073 36.473 1.00 28.98 225 ASP A C 1
ATOM 1866 O O . ASP A 1 246 ? -23.309 -10.397 36.259 1.00 23.14 225 ASP A O 1
ATOM 1871 N N . GLU A 1 247 ? -25.240 -10.586 37.445 1.00 27.66 226 GLU A N 1
ATOM 1872 C CA . GLU A 1 247 ? -24.739 -11.594 38.416 1.00 29.49 226 GLU A CA 1
ATOM 1873 C C . GLU A 1 247 ? -24.381 -12.912 37.704 1.00 25.65 226 GLU A C 1
ATOM 1874 O O . GLU A 1 247 ? -23.732 -13.720 38.343 1.00 28.00 226 GLU A O 1
ATOM 1880 N N . ASN A 1 248 ? -24.783 -13.150 36.447 1.00 27.83 227 ASN A N 1
ATOM 1881 C CA . ASN A 1 248 ? -24.540 -14.444 35.735 1.00 29.10 227 ASN A CA 1
ATOM 1882 C C . ASN A 1 248 ? -23.475 -14.336 34.635 1.00 28.08 227 ASN A C 1
ATOM 1883 O O . ASN A 1 248 ? -22.858 -15.399 34.329 1.00 23.90 227 ASN A O 1
ATOM 1888 N N . LYS A 1 249 ? -23.347 -13.153 33.996 1.00 25.15 228 LYS A N 1
ATOM 1889 C CA . LYS A 1 249 ? -22.577 -12.976 32.742 1.00 25.22 228 LYS A CA 1
ATOM 1890 C C . LYS A 1 249 ? -21.792 -11.659 32.772 1.00 21.78 228 LYS A C 1
ATOM 1891 O O . LYS A 1 249 ? -22.157 -10.716 33.493 1.00 20.73 228 LYS A O 1
ATOM 1897 N N . VAL A 1 250 ? -20.698 -11.669 32.024 1.00 20.44 229 VAL A N 1
ATOM 1898 C CA . VAL A 1 250 ? -19.920 -10.467 31.637 1.00 19.33 229 VAL A CA 1
ATOM 1899 C C . VAL A 1 250 ? -19.896 -10.452 30.116 1.00 18.38 229 VAL A C 1
ATOM 1900 O O . VAL A 1 250 ? -19.483 -11.459 29.468 1.00 18.98 229 VAL A O 1
ATOM 1904 N N . THR A 1 251 ? -20.412 -9.380 29.533 1.00 18.20 230 THR A N 1
ATOM 1905 C CA . THR A 1 251 ? -20.414 -9.200 28.073 1.00 16.61 230 THR A CA 1
ATOM 1906 C C . THR A 1 251 ? -19.202 -8.336 27.723 1.00 16.07 230 THR A C 1
ATOM 1907 O O . THR A 1 251 ? -18.989 -7.278 28.391 1.00 14.76 230 THR A O 1
ATOM 1911 N N . LEU A 1 252 ? -18.467 -8.772 26.728 1.00 14.90 231 LEU A N 1
ATOM 1912 C CA . LEU A 1 252 ? -17.304 -8.051 26.174 1.00 14.09 231 LEU A CA 1
ATOM 1913 C C . LEU A 1 252 ? -17.634 -7.614 24.749 1.00 14.52 231 LEU A C 1
ATOM 1914 O O . LEU A 1 252 ? -18.703 -8.048 24.202 1.00 13.96 231 LEU A O 1
ATOM 1919 N N . LEU A 1 253 ? -16.775 -6.787 24.155 1.00 13.75 232 LEU A N 1
ATOM 1920 C CA . LEU A 1 253 ? -17.087 -6.138 22.842 1.00 14.90 232 LEU A CA 1
ATOM 1921 C C . LEU A 1 253 ? -16.636 -7.028 21.707 1.00 14.92 232 LEU A C 1
ATOM 1922 O O . LEU A 1 253 ? -15.589 -7.640 21.827 1.00 13.77 232 LEU A O 1
ATOM 1927 N N . GLY A 1 254 ? -17.417 -7.054 20.623 1.00 15.73 233 GLY A N 1
ATOM 1928 C CA . GLY A 1 254 ? -17.025 -7.631 19.346 1.00 15.85 233 GLY A CA 1
ATOM 1929 C C . GLY A 1 254 ? -17.167 -9.144 19.388 1.00 14.72 233 GLY A C 1
ATOM 1930 O O . GLY A 1 254 ? -17.901 -9.658 20.238 1.00 15.19 233 GLY A O 1
ATOM 1931 N N . SER A 1 255 ? -16.415 -9.799 18.542 1.00 12.66 234 SER A N 1
ATOM 1932 C CA . SER A 1 255 ? -16.462 -11.268 18.357 1.00 12.32 234 SER A CA 1
ATOM 1933 C C . SER A 1 255 ? -15.527 -11.969 19.328 1.00 12.28 234 SER A C 1
ATOM 1934 O O . SER A 1 255 ? -15.698 -13.176 19.525 1.00 12.63 234 SER A O 1
ATOM 1937 N N . GLY A 1 256 ? -14.510 -11.264 19.857 1.00 11.21 235 GLY A N 1
ATOM 1938 C CA . GLY A 1 256 ? -13.430 -11.929 20.612 1.00 11.83 235 GLY A CA 1
ATOM 1939 C C . GLY A 1 256 ? -12.353 -12.548 19.743 1.00 11.35 235 GLY A C 1
ATOM 1940 O O . GLY A 1 256 ? -11.354 -13.059 20.293 1.00 11.81 235 GLY A O 1
ATOM 1941 N N . ASN A 1 257 ? -12.519 -12.521 18.415 1.00 9.97 236 ASN A N 1
ATOM 1942 C CA . ASN A 1 257 ? -11.600 -13.156 17.458 1.00 9.89 236 ASN A CA 1
ATOM 1943 C C . ASN A 1 257 ? -10.351 -12.325 17.178 1.00 9.83 236 ASN A C 1
ATOM 1944 O O . ASN A 1 257 ? -9.338 -12.900 16.855 1.00 9.51 236 ASN A O 1
ATOM 1949 N N . PRO A 1 258 ? -10.319 -10.978 17.288 1.00 9.41 237 PRO A N 1
ATOM 1950 C CA . PRO A 1 258 ? -9.062 -10.278 17.007 1.00 10.19 237 PRO A CA 1
ATOM 1951 C C . PRO A 1 258 ? -7.910 -10.805 17.849 1.00 9.68 237 PRO A C 1
ATOM 1952 O O . PRO A 1 258 ? -8.103 -11.065 19.044 1.00 10.23 237 PRO A O 1
ATOM 1956 N N . ARG A 1 259 ? -6.733 -10.894 17.249 1.00 9.71 238 ARG A N 1
ATOM 1957 C CA . ARG A 1 259 ? -5.521 -11.436 17.885 1.00 9.70 238 ARG A CA 1
ATOM 1958 C C . ARG A 1 259 ? -4.419 -10.387 17.891 1.00 9.85 238 ARG A C 1
ATOM 1959 O O . ARG A 1 259 ? -4.261 -9.658 16.911 1.00 10.24 238 ARG A O 1
ATOM 1967 N N . ARG A 1 260 ? -3.782 -10.254 19.036 1.00 8.92 239 ARG A N 1
ATOM 1968 C CA . ARG A 1 260 ? -2.629 -9.357 19.129 1.00 9.31 239 ARG A CA 1
ATOM 1969 C C . ARG A 1 260 ? -1.728 -9.794 20.266 1.00 8.93 239 ARG A C 1
ATOM 1970 O O . ARG A 1 260 ? -2.107 -10.664 21.101 1.00 8.81 239 ARG A O 1
ATOM 1978 N N . GLU A 1 261 ? -0.579 -9.141 20.337 1.00 8.79 240 GLU A N 1
ATOM 1979 C CA . GLU A 1 261 ? 0.402 -9.359 21.429 1.00 8.89 240 GLU A CA 1
ATOM 1980 C C . GLU A 1 261 ? 0.145 -8.369 22.550 1.00 8.59 240 GLU A C 1
ATOM 1981 O O . GLU A 1 261 ? -0.374 -7.257 22.289 1.00 9.36 240 GLU A O 1
ATOM 1987 N N . PHE A 1 262 ? 0.570 -8.725 23.746 1.00 8.45 241 PHE A N 1
ATOM 1988 C CA . PHE A 1 262 ? 0.484 -7.853 24.935 1.00 8.30 241 PHE A CA 1
ATOM 1989 C C . PHE A 1 262 ? 1.821 -7.795 25.641 1.00 8.86 241 PHE A C 1
ATOM 1990 O O . PHE A 1 262 ? 2.601 -8.781 25.628 1.00 9.04 241 PHE A O 1
ATOM 1998 N N . ILE A 1 263 ? 2.082 -6.647 26.256 1.00 8.16 242 ILE A N 1
ATOM 1999 C CA . ILE A 1 263 ? 3.356 -6.469 26.978 1.00 8.95 242 ILE A CA 1
ATOM 2000 C C . ILE A 1 263 ? 3.065 -5.816 28.327 1.00 8.82 242 ILE A C 1
ATOM 2001 O O . ILE A 1 263 ? 2.242 -4.911 28.414 1.00 8.43 242 ILE A O 1
ATOM 2006 N N . TYR A 1 264 ? 3.672 -6.347 29.388 1.00 9.74 243 TYR A N 1
ATOM 2007 C CA . TYR A 1 264 ? 3.473 -5.839 30.761 1.00 10.48 243 TYR A CA 1
ATOM 2008 C C . TYR A 1 264 ? 4.168 -4.486 30.927 1.00 9.74 243 TYR A C 1
ATOM 2009 O O . TYR A 1 264 ? 5.288 -4.346 30.431 1.00 10.40 243 TYR A O 1
ATOM 2018 N N . VAL A 1 265 ? 3.519 -3.566 31.641 1.00 10.81 244 VAL A N 1
ATOM 2019 C CA . VAL A 1 265 ? 3.989 -2.160 31.777 1.00 10.67 244 VAL A CA 1
ATOM 2020 C C . VAL A 1 265 ? 5.425 -2.135 32.269 1.00 10.62 244 VAL A C 1
ATOM 2021 O O . VAL A 1 265 ? 6.226 -1.325 31.730 1.00 10.58 244 VAL A O 1
ATOM 2025 N N . ASP A 1 266 ? 5.801 -2.953 33.249 1.00 10.40 245 ASP A N 1
ATOM 2026 C CA . ASP A 1 266 ? 7.186 -2.850 33.782 1.00 12.09 245 ASP A CA 1
ATOM 2027 C C . ASP A 1 266 ? 8.183 -3.275 32.706 1.00 11.01 245 ASP A C 1
ATOM 2028 O O . ASP A 1 266 ? 9.309 -2.764 32.722 1.00 11.40 245 ASP A O 1
ATOM 2033 N N . ASP A 1 267 ? 7.822 -4.188 31.804 1.00 11.50 246 ASP A N 1
ATOM 2034 C CA . ASP A 1 267 ? 8.724 -4.553 30.683 1.00 11.69 246 ASP A CA 1
ATOM 2035 C C . ASP A 1 267 ? 8.881 -3.341 29.743 1.00 10.52 246 ASP A C 1
ATOM 2036 O O . ASP A 1 267 ? 9.987 -3.139 29.198 1.00 10.87 246 ASP A O 1
ATOM 2041 N N . VAL A 1 268 ? 7.828 -2.561 29.518 1.00 10.11 247 VAL A N 1
ATOM 2042 C CA . VAL A 1 268 ? 7.931 -1.375 28.629 1.00 9.59 247 VAL A CA 1
ATOM 2043 C C . VAL A 1 268 ? 8.858 -0.355 29.307 1.00 10.18 247 VAL A C 1
ATOM 2044 O O . VAL A 1 268 ? 9.746 0.185 28.641 1.00 12.06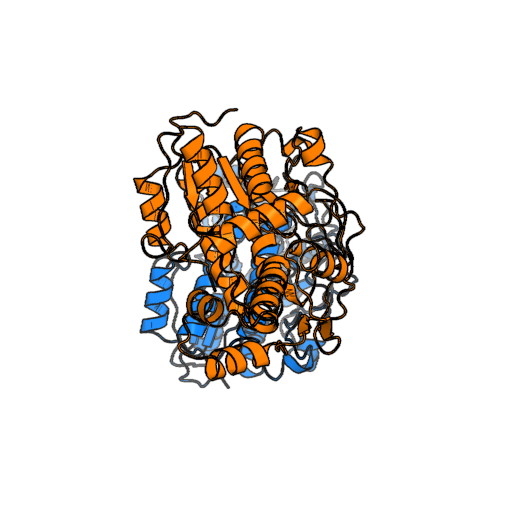 247 VAL A O 1
ATOM 2048 N N . ALA A 1 269 ? 8.669 -0.105 30.589 1.00 10.62 248 ALA A N 1
ATOM 2049 C CA . ALA A 1 269 ? 9.501 0.830 31.377 1.00 11.87 248 ALA A CA 1
ATOM 2050 C C . ALA A 1 269 ? 10.949 0.392 31.245 1.00 12.53 248 ALA A C 1
ATOM 2051 O O . ALA A 1 269 ? 11.831 1.233 31.004 1.00 11.96 248 ALA A O 1
ATOM 2053 N N . ASP A 1 270 ? 11.213 -0.894 31.436 1.00 12.89 249 ASP A N 1
ATOM 2054 C CA . ASP A 1 270 ? 12.588 -1.448 31.364 1.00 12.92 249 ASP A CA 1
ATOM 2055 C C . ASP A 1 270 ? 13.146 -1.215 29.966 1.00 12.80 249 ASP A C 1
ATOM 2056 O O . ASP A 1 270 ? 14.346 -0.859 29.837 1.00 12.35 249 ASP A O 1
ATOM 2061 N N . ALA A 1 271 ? 12.353 -1.485 28.924 1.00 11.20 250 ALA A N 1
ATOM 2062 C CA . ALA A 1 271 ? 12.792 -1.300 27.538 1.00 11.62 250 ALA A CA 1
ATOM 2063 C C . ALA A 1 271 ? 13.080 0.197 27.307 1.00 10.95 250 ALA A C 1
ATOM 2064 O O . ALA A 1 271 ? 14.015 0.498 26.572 1.00 12.49 250 ALA A O 1
ATOM 2066 N N . CYS A 1 272 ? 12.266 1.115 27.842 1.00 11.10 251 CYS A N 1
ATOM 2067 C CA . CYS A 1 272 ? 12.454 2.571 27.625 1.00 11.56 251 CYS A CA 1
ATOM 2068 C C . CYS A 1 272 ? 13.799 3.006 28.225 1.00 12.72 251 CYS A C 1
ATOM 2069 O O . CYS A 1 272 ? 14.623 3.757 27.571 1.00 13.58 251 CYS A O 1
ATOM 2072 N N . ILE A 1 273 ? 14.053 2.515 29.428 1.00 13.40 252 ILE A N 1
ATOM 2073 C CA . ILE A 1 273 ? 15.286 2.887 30.165 1.00 14.63 252 ILE A CA 1
ATOM 2074 C C . ILE A 1 273 ? 16.467 2.266 29.436 1.00 14.18 252 ILE A C 1
ATOM 2075 O O . ILE A 1 273 ? 17.496 2.941 29.290 1.00 16.36 252 ILE A O 1
ATOM 2080 N N . PHE A 1 274 ? 16.346 1.006 29.027 1.00 13.94 253 PHE A N 1
ATOM 2081 C CA . PHE A 1 274 ? 17.392 0.283 28.271 1.00 14.30 253 PHE A CA 1
ATOM 2082 C C . PHE A 1 274 ? 17.746 1.039 26.986 1.00 16.36 253 PHE A C 1
ATOM 2083 O O . PHE A 1 274 ? 18.917 1.229 26.624 1.00 16.16 253 PHE A O 1
ATOM 2091 N N . THR A 1 275 ? 16.704 1.474 26.275 1.00 17.20 254 THR A N 1
ATOM 2092 C CA . THR A 1 275 ? 16.858 2.191 24.994 1.00 18.98 254 THR A CA 1
ATOM 2093 C C . THR A 1 275 ? 17.557 3.528 25.236 1.00 17.97 254 THR A C 1
ATOM 2094 O O . THR A 1 275 ? 18.449 3.851 24.428 1.00 22.75 254 THR A O 1
ATOM 2098 N N . MET A 1 276 ? 17.169 4.272 26.277 1.00 18.83 255 MET A N 1
ATOM 2099 C CA . MET A 1 276 ? 17.752 5.580 26.663 1.00 20.27 255 MET A CA 1
ATOM 2100 C C . MET A 1 276 ? 19.220 5.424 27.105 1.00 24.89 255 MET A C 1
ATOM 2101 O O . MET A 1 276 ? 20.026 6.357 26.869 1.00 23.00 255 MET A O 1
ATOM 2106 N N . ASP A 1 277 ? 19.567 4.328 27.761 1.00 22.78 256 ASP A N 1
ATOM 2107 C CA . ASP A 1 277 ? 20.974 4.049 28.171 1.00 27.39 256 ASP A CA 1
ATOM 2108 C C . ASP A 1 277 ? 21.815 3.650 26.958 1.00 26.46 256 ASP A C 1
ATOM 2109 O O . ASP A 1 277 ? 23.000 4.007 26.990 1.00 33.42 256 ASP A O 1
ATOM 2114 N N . LYS A 1 278 ? 21.268 2.934 25.971 1.00 25.29 257 LYS A N 1
ATOM 2115 C CA . LYS A 1 278 ? 22.030 2.103 24.993 1.00 28.16 257 LYS A CA 1
ATOM 2116 C C . LYS A 1 278 ? 21.915 2.530 23.518 1.00 27.01 257 LYS A C 1
ATOM 2117 O O . LYS A 1 278 ? 22.801 2.118 22.742 1.00 27.89 257 LYS A O 1
ATOM 2123 N N . ILE A 1 279 ? 20.885 3.273 23.086 1.00 21.96 258 ILE A N 1
ATOM 2124 C CA . ILE A 1 279 ? 20.712 3.653 21.648 1.00 22.72 258 ILE A CA 1
ATOM 2125 C C . ILE A 1 279 ? 21.060 5.130 21.459 1.00 19.09 258 ILE A C 1
ATOM 2126 O O . ILE A 1 279 ? 20.682 5.959 22.275 1.00 19.32 258 ILE A O 1
ATOM 2131 N N . ASP A 1 280 ? 21.702 5.448 20.359 1.00 18.40 259 ASP A N 1
ATOM 2132 C CA . ASP A 1 280 ? 21.819 6.854 19.906 1.00 20.67 259 ASP A CA 1
ATOM 2133 C C . ASP A 1 280 ? 21.597 6.933 18.396 1.00 19.15 259 ASP A C 1
ATOM 2134 O O . ASP A 1 280 ? 21.386 5.893 17.743 1.00 16.80 259 ASP A O 1
ATOM 2139 N N . ALA A 1 281 ? 21.645 8.159 17.852 1.00 21.02 260 ALA A N 1
ATOM 2140 C CA . ALA A 1 281 ? 21.417 8.426 16.415 1.00 22.09 260 ALA A CA 1
ATOM 2141 C C . ALA A 1 281 ? 22.330 7.544 15.566 1.00 19.72 260 ALA A C 1
ATOM 2142 O O . ALA A 1 281 ? 21.859 6.973 14.602 1.00 17.95 260 ALA A O 1
ATOM 2144 N N . SER A 1 282 ? 23.614 7.453 15.897 1.00 20.58 261 SER A N 1
ATOM 2145 C CA . SER A 1 282 ? 24.594 6.695 15.079 1.00 21.22 261 SER A CA 1
ATOM 2146 C C . SER A 1 282 ? 24.135 5.231 14.956 1.00 17.38 261 SER A C 1
ATOM 2147 O O . SER A 1 282 ? 24.302 4.629 13.884 1.00 16.66 261 SER A O 1
ATOM 2150 N N . MET A 1 283 ? 23.573 4.656 16.012 1.00 15.66 262 MET A N 1
ATOM 2151 C CA A MET A 1 283 ? 23.088 3.262 15.938 0.50 15.34 262 MET A CA 1
ATOM 2152 C CA B MET A 1 283 ? 23.063 3.264 15.974 0.50 16.28 262 MET A CA 1
ATOM 2153 C C . MET A 1 283 ? 21.847 3.203 15.035 1.00 15.59 262 MET A C 1
ATOM 2154 O O . MET A 1 283 ? 21.692 2.223 14.322 1.00 14.86 262 MET A O 1
ATOM 2163 N N . LEU A 1 284 ? 21.016 4.239 15.014 1.00 14.24 263 LEU A N 1
ATOM 2164 C CA . LEU A 1 284 ? 19.819 4.186 14.130 1.00 15.19 263 LEU A CA 1
ATOM 2165 C C . LEU A 1 284 ? 20.252 4.164 12.657 1.00 15.21 263 LEU A C 1
ATOM 2166 O O . LEU A 1 284 ? 19.562 3.537 11.811 1.00 13.58 263 LEU A O 1
ATOM 2171 N N . LYS A 1 285 ? 21.370 4.810 12.323 1.00 17.16 264 LYS A N 1
ATOM 2172 C CA . LYS A 1 285 ? 21.842 4.882 10.917 1.00 18.59 264 LYS A CA 1
ATOM 2173 C C . LYS A 1 285 ? 22.215 3.483 10.417 1.00 19.37 264 LYS A C 1
ATOM 2174 O O . LYS A 1 285 ? 22.188 3.275 9.218 1.00 18.79 264 LYS A O 1
ATOM 2180 N N . LYS A 1 286 ? 22.477 2.522 11.298 1.00 21.34 265 LYS A N 1
ATOM 2181 C CA . LYS A 1 286 ? 22.767 1.132 10.872 1.00 23.52 265 LYS A CA 1
ATOM 2182 C C . LYS A 1 286 ? 21.505 0.511 10.271 1.00 22.88 265 LYS A C 1
ATOM 2183 O O . LYS A 1 286 ? 21.638 -0.367 9.422 1.00 21.96 265 LYS A O 1
ATOM 2189 N N . TYR A 1 287 ? 20.312 0.978 10.662 1.00 18.14 266 TYR A N 1
ATOM 2190 C CA . TYR A 1 287 ? 19.037 0.475 10.089 1.00 16.83 266 TYR A CA 1
ATOM 2191 C C . TYR A 1 287 ? 18.779 1.185 8.773 1.00 16.35 266 TYR A C 1
ATOM 2192 O O . TYR A 1 287 ? 18.387 0.506 7.831 1.00 16.89 266 TYR A O 1
ATOM 2201 N N . ASP A 1 288 ? 18.970 2.517 8.735 1.00 14.07 267 ASP A N 1
ATOM 2202 C CA . ASP A 1 288 ? 18.819 3.345 7.508 1.00 14.39 267 ASP A CA 1
ATOM 2203 C C . ASP A 1 288 ? 19.644 4.618 7.633 1.00 14.83 267 ASP A C 1
ATOM 2204 O O . ASP A 1 288 ? 19.460 5.375 8.594 1.00 12.75 267 ASP A O 1
ATOM 2209 N N . GLU A 1 289 ? 20.548 4.856 6.684 1.00 17.39 268 GLU A N 1
ATOM 2210 C CA . GLU A 1 289 ? 21.543 5.945 6.845 1.00 20.48 268 GLU A CA 1
ATOM 2211 C C . GLU A 1 289 ? 20.823 7.299 6.796 1.00 17.14 268 GLU A C 1
ATOM 2212 O O . GLU A 1 289 ? 21.408 8.257 7.291 1.00 17.46 268 GLU A O 1
ATOM 2218 N N . ASN A 1 290 ? 19.560 7.358 6.319 1.00 15.75 269 ASN A N 1
ATOM 2219 C CA . ASN A 1 290 ? 18.744 8.602 6.315 1.00 15.89 269 ASN A CA 1
ATOM 2220 C C . ASN A 1 290 ? 17.669 8.586 7.423 1.00 14.05 269 ASN A C 1
ATOM 2221 O O . ASN A 1 290 ? 16.756 9.437 7.399 1.00 12.64 269 ASN A O 1
ATOM 2226 N N . PHE A 1 291 ? 17.808 7.688 8.401 1.00 11.12 270 PHE A N 1
ATOM 2227 C CA . PHE A 1 291 ? 16.902 7.582 9.570 1.00 11.15 270 PHE A CA 1
ATOM 2228 C C . PHE A 1 291 ? 15.499 7.154 9.154 1.00 9.68 270 PHE A C 1
ATOM 2229 O O . PHE A 1 291 ? 14.602 7.110 10.010 1.00 8.70 270 PHE A O 1
ATOM 2237 N N . HIS A 1 292 ? 15.358 6.654 7.944 1.00 9.60 271 HIS A N 1
ATOM 2238 C CA . HIS A 1 292 ? 14.025 6.310 7.391 1.00 9.50 271 HIS A CA 1
ATOM 2239 C C . HIS A 1 292 ? 13.447 5.073 8.113 1.00 8.47 271 HIS A C 1
ATOM 2240 O O . HIS A 1 292 ? 14.046 3.999 8.056 1.00 7.87 271 HIS A O 1
ATOM 2247 N N . ASN A 1 293 ? 12.313 5.209 8.781 1.00 8.17 272 ASN A N 1
ATOM 2248 C CA . ASN A 1 293 ? 11.637 4.101 9.493 1.00 8.33 272 ASN A CA 1
ATOM 2249 C C . ASN A 1 293 ? 12.611 3.462 10.500 1.00 8.45 272 ASN A C 1
ATOM 2250 O O . ASN A 1 293 ? 12.643 2.229 10.598 1.00 9.12 272 ASN A O 1
ATOM 2255 N N . THR A 1 294 ? 13.325 4.260 11.303 1.00 8.71 273 THR A N 1
ATOM 2256 C CA . THR A 1 294 ? 14.326 3.776 12.275 1.00 8.40 273 THR A CA 1
ATOM 2257 C C . THR A 1 294 ? 13.791 3.787 13.695 1.00 7.93 273 THR A C 1
ATOM 2258 O O . THR A 1 294 ? 14.571 3.688 14.634 1.00 8.86 273 THR A O 1
ATOM 2262 N N . HIS A 1 295 ? 12.484 3.892 13.873 1.00 7.54 274 HIS A N 1
ATOM 2263 C CA . HIS A 1 295 ? 11.853 3.470 15.132 1.00 7.65 274 HIS A CA 1
ATOM 2264 C C . HIS A 1 295 ? 12.155 1.991 15.397 1.00 8.34 274 HIS A C 1
ATOM 2265 O O . HIS A 1 295 ? 12.557 1.275 14.460 1.00 7.54 274 HIS A O 1
ATOM 2272 N N . LEU A 1 296 ? 11.895 1.535 16.620 1.00 9.37 275 LEU A N 1
ATOM 2273 C CA . LEU A 1 296 ? 12.087 0.116 17.023 1.00 10.15 275 LEU A CA 1
ATOM 2274 C C . LEU A 1 296 ? 10.772 -0.434 17.566 1.00 9.26 275 LEU A C 1
ATOM 2275 O O . LEU A 1 296 ? 10.193 0.121 18.513 1.00 7.77 275 LEU A O 1
ATOM 2280 N N . ASN A 1 297 ? 10.332 -1.537 16.993 1.00 8.49 276 ASN A N 1
ATOM 2281 C CA . ASN A 1 297 ? 9.179 -2.257 17.557 1.00 8.27 276 ASN A CA 1
ATOM 2282 C C . ASN A 1 297 ? 9.524 -2.795 18.952 1.00 9.40 276 ASN A C 1
ATOM 2283 O O . ASN A 1 297 ? 10.619 -3.304 19.132 1.00 9.05 276 ASN A O 1
ATOM 2288 N N . LEU A 1 298 ? 8.527 -2.870 19.821 1.00 9.71 277 LEU A N 1
ATOM 2289 C CA . LEU A 1 298 ? 8.676 -3.434 21.185 1.00 9.55 277 LEU A CA 1
ATOM 2290 C C . LEU A 1 298 ? 7.504 -4.392 21.443 1.00 10.13 277 LEU A C 1
ATOM 2291 O O . LEU A 1 298 ? 6.373 -3.968 21.549 1.00 9.55 277 LEU A O 1
ATOM 2296 N N . ALA A 1 299 ? 7.796 -5.678 21.576 1.00 11.07 278 ALA A N 1
ATOM 2297 C CA . ALA A 1 299 ? 6.774 -6.715 21.810 1.00 10.75 278 ALA A CA 1
ATOM 2298 C C . ALA A 1 299 ? 7.431 -7.910 22.472 1.00 12.11 278 ALA A C 1
ATOM 2299 O O . ALA A 1 299 ? 8.657 -8.098 22.327 1.00 12.07 278 ALA A O 1
ATOM 2301 N N . ASP A 1 300 ? 6.587 -8.717 23.078 1.00 12.97 279 ASP A N 1
ATOM 2302 C CA . ASP A 1 300 ? 6.983 -9.969 23.743 1.00 15.36 279 ASP A CA 1
ATOM 2303 C C . ASP A 1 300 ? 5.833 -10.956 23.615 1.00 14.69 279 ASP A C 1
ATOM 2304 O O . ASP A 1 300 ? 4.659 -10.569 23.773 1.00 15.10 279 ASP A O 1
ATOM 2309 N N . GLY A 1 301 ? 6.185 -12.189 23.277 1.00 13.73 280 GLY A N 1
ATOM 2310 C CA . GLY A 1 301 ? 5.239 -13.305 23.359 1.00 15.08 280 GLY A CA 1
ATOM 2311 C C . GLY A 1 301 ? 4.438 -13.479 22.100 1.00 14.00 280 GLY A C 1
ATOM 2312 O O . GLY A 1 301 ? 4.595 -12.723 21.089 1.00 13.01 280 GLY A O 1
ATOM 2313 N N . LYS A 1 302 ? 3.539 -14.446 22.148 1.00 12.88 281 LYS A N 1
ATOM 2314 C CA . LYS A 1 302 ? 2.730 -14.790 20.983 1.00 14.11 281 LYS A CA 1
ATOM 2315 C C . LYS A 1 302 ? 1.512 -13.861 20.931 1.00 12.58 281 LYS A C 1
ATOM 2316 O O . LYS A 1 302 ? 1.262 -13.113 21.893 1.00 12.93 281 LYS A O 1
ATOM 2322 N N . ASP A 1 303 ? 0.795 -13.934 19.835 1.00 12.71 282 ASP A N 1
ATOM 2323 C CA . ASP A 1 303 ? -0.545 -13.317 19.700 1.00 11.97 282 ASP A CA 1
ATOM 2324 C C . ASP A 1 303 ? -1.591 -14.163 20.424 1.00 11.62 282 ASP A C 1
ATOM 2325 O O . ASP A 1 303 ? -1.603 -15.403 20.310 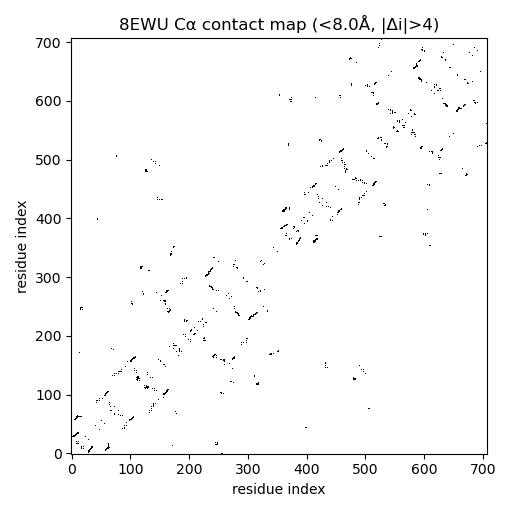1.00 12.62 282 ASP A O 1
ATOM 2330 N N . TYR A 1 304 ? -2.536 -13.494 21.019 1.00 10.78 283 TYR A N 1
ATOM 2331 C CA . TYR A 1 304 ? -3.679 -14.113 21.690 1.00 11.00 283 TYR A CA 1
ATOM 2332 C C . TYR A 1 304 ? -4.906 -13.462 21.140 1.00 10.18 283 TYR A C 1
ATOM 2333 O O . TYR A 1 304 ? -4.911 -12.227 20.928 1.00 10.52 283 TYR A O 1
ATOM 2342 N N . SER A 1 305 ? -5.974 -14.236 21.029 1.00 9.40 284 SER A N 1
ATOM 2343 C CA . SER A 1 305 ? -7.280 -13.638 20.740 1.00 9.44 284 SER A CA 1
ATOM 2344 C C . SER A 1 305 ? -7.777 -12.919 21.988 1.00 9.32 284 SER A C 1
ATOM 2345 O O . SER A 1 305 ? -7.431 -13.312 23.138 1.00 9.53 284 SER A O 1
ATOM 2348 N N . ILE A 1 306 ? -8.670 -11.970 21.797 1.00 9.09 285 ILE A N 1
ATOM 2349 C CA . ILE A 1 306 ? -9.268 -11.276 22.967 1.00 10.02 285 ILE A CA 1
ATOM 2350 C C . ILE A 1 306 ? -10.030 -12.328 23.792 1.00 10.75 285 ILE A C 1
ATOM 2351 O O . ILE A 1 306 ? -10.017 -12.267 25.019 1.00 10.35 285 ILE A O 1
ATOM 2356 N N . LYS A 1 307 ? -10.685 -13.268 23.125 1.00 10.33 286 LYS A N 1
ATOM 2357 C CA . LYS A 1 307 ? -11.417 -14.343 23.824 1.00 11.90 286 LYS A CA 1
ATOM 2358 C C . LYS A 1 307 ? -10.458 -15.192 24.664 1.00 11.09 286 LYS A C 1
ATOM 2359 O O . LYS A 1 307 ? -10.803 -15.437 25.819 1.00 11.44 286 LYS A O 1
ATOM 2365 N N . GLU A 1 308 ? -9.286 -15.578 24.153 1.00 10.57 287 GLU A N 1
ATOM 2366 C CA . GLU A 1 308 ? -8.266 -16.360 24.945 1.00 11.40 287 GLU A CA 1
ATOM 2367 C C . GLU A 1 308 ? -7.873 -15.571 26.200 1.00 11.00 287 GLU A C 1
ATOM 2368 O O . GLU A 1 308 ? -7.819 -16.135 27.290 1.00 10.94 287 GLU A O 1
ATOM 2374 N N . VAL A 1 309 ? -7.603 -14.272 26.044 1.00 9.66 288 VAL A N 1
ATOM 2375 C CA . VAL A 1 309 ? -7.206 -13.425 27.185 1.00 9.35 288 VAL A CA 1
ATOM 2376 C C . VAL A 1 309 ? -8.356 -13.419 28.185 1.00 9.50 288 VAL A C 1
ATOM 2377 O O . VAL A 1 309 ? -8.104 -13.553 29.396 1.00 10.25 288 VAL A O 1
ATOM 2381 N N . ALA A 1 310 ? -9.586 -13.249 27.720 1.00 9.71 289 ALA A N 1
ATOM 2382 C CA . ALA A 1 310 ? -10.759 -13.166 28.592 1.00 9.95 289 ALA A CA 1
ATOM 2383 C C . ALA A 1 310 ? -10.839 -14.448 29.426 1.00 9.86 289 ALA A C 1
ATOM 2384 O O . ALA A 1 310 ? -11.033 -14.384 30.644 1.00 10.21 289 ALA A O 1
ATOM 2386 N N . PHE A 1 311 ? -10.708 -15.580 28.779 1.00 11.18 290 PHE A N 1
ATOM 2387 C CA . PHE A 1 311 ? -10.864 -16.885 29.462 1.00 11.76 290 PHE A CA 1
ATOM 2388 C C . PHE A 1 311 ? -9.668 -17.109 30.404 1.00 11.68 290 PHE A C 1
ATOM 2389 O O . PHE A 1 311 ? -9.862 -17.734 31.461 1.00 11.17 290 PHE A O 1
ATOM 2397 N N . LEU A 1 312 ? -8.503 -16.589 30.076 1.00 11.43 291 LEU A N 1
ATOM 2398 C CA . LEU A 1 312 ? -7.313 -16.695 30.951 1.00 11.07 291 LEU A CA 1
ATOM 2399 C C . LEU A 1 312 ? -7.587 -15.885 32.212 1.00 11.76 291 LEU A C 1
ATOM 2400 O O . LEU A 1 312 ? -7.355 -16.394 33.316 1.00 11.93 291 LEU A O 1
ATOM 2405 N N . ILE A 1 313 ? -8.111 -14.675 32.073 1.00 10.38 292 ILE A N 1
ATOM 2406 C CA . ILE A 1 313 ? -8.429 -13.821 33.243 1.00 10.27 292 ILE A CA 1
ATOM 2407 C C . ILE A 1 313 ? -9.468 -14.527 34.103 1.00 10.28 292 ILE A C 1
ATOM 2408 O O . ILE A 1 313 ? -9.277 -14.540 35.357 1.00 11.06 292 ILE A O 1
ATOM 2413 N N . LYS A 1 314 ? -10.497 -15.052 33.458 1.00 12.14 293 LYS A N 1
ATOM 2414 C CA . LYS A 1 314 ? -11.612 -15.744 34.146 1.00 13.40 293 LYS A CA 1
ATOM 2415 C C . LYS A 1 314 ? -11.001 -16.864 34.998 1.00 12.88 293 LYS A C 1
ATOM 2416 O O . LYS A 1 314 ? -11.365 -16.951 36.163 1.00 12.87 293 LYS A O 1
ATOM 2422 N N . ASP A 1 315 ? -10.069 -17.618 34.456 1.00 12.60 294 ASP A N 1
ATOM 2423 C CA . ASP A 1 315 ? -9.455 -18.731 35.219 1.00 13.27 294 ASP A CA 1
ATOM 2424 C C . ASP A 1 315 ? -8.640 -18.174 36.383 1.00 12.20 294 ASP A C 1
ATOM 2425 O O . ASP A 1 315 ? -8.819 -18.634 37.565 1.00 13.06 294 ASP A O 1
ATOM 2430 N N . ILE A 1 316 ? -7.729 -17.265 36.105 1.00 10.56 295 ILE A N 1
ATOM 2431 C CA . ILE A 1 316 ? -6.812 -16.725 37.130 1.00 10.84 295 ILE A CA 1
ATOM 2432 C C . ILE A 1 316 ? -7.625 -16.131 38.267 1.00 11.78 295 ILE A C 1
ATOM 2433 O O . ILE A 1 316 ? -7.262 -16.421 39.440 1.00 11.54 295 ILE A O 1
ATOM 2438 N N . ILE A 1 317 ? -8.651 -15.305 38.017 1.00 11.96 296 ILE A N 1
ATOM 2439 C CA . ILE A 1 317 ? -9.303 -14.596 39.153 1.00 12.60 296 ILE A CA 1
ATOM 2440 C C . ILE A 1 317 ? -10.457 -15.449 39.679 1.00 13.00 296 ILE A C 1
ATOM 2441 O O . ILE A 1 317 ? -11.024 -15.051 40.679 1.00 15.01 296 ILE A O 1
ATOM 2446 N N . GLY A 1 318 ? -10.758 -16.594 39.053 1.00 13.41 297 GLY A N 1
ATOM 2447 C CA . GLY A 1 318 ? -11.767 -17.531 39.578 1.00 14.44 297 GLY A CA 1
ATOM 2448 C C . GLY A 1 318 ? -13.183 -17.034 39.318 1.00 15.12 297 GLY A C 1
ATOM 2449 O O . GLY A 1 318 ? -14.051 -17.231 40.162 1.00 14.60 297 GLY A O 1
ATOM 2450 N N . TYR A 1 319 ? -13.443 -16.394 38.181 1.00 14.11 298 TYR A N 1
ATOM 2451 C CA . TYR A 1 319 ? -14.822 -15.969 37.827 1.00 15.92 298 TYR A CA 1
ATOM 2452 C C . TYR A 1 319 ? -15.627 -17.199 37.433 1.00 16.15 298 TYR A C 1
ATOM 2453 O O . TYR A 1 319 ? -15.159 -17.934 36.577 1.00 16.32 298 TYR A O 1
ATOM 2462 N N . LYS A 1 320 ? -16.815 -17.389 38.025 1.00 18.92 299 LYS A N 1
ATOM 2463 C CA . LYS A 1 320 ? -17.666 -18.589 37.815 1.00 20.46 299 LYS A CA 1
ATOM 2464 C C . LYS A 1 320 ? -18.729 -18.344 36.744 1.00 22.92 299 LYS A C 1
ATOM 2465 O O . LYS A 1 320 ? -19.376 -19.322 36.326 1.00 25.10 299 LYS A O 1
ATOM 2471 N N . GLY A 1 321 ? -18.903 -17.094 36.292 1.00 21.86 300 GLY A N 1
ATOM 2472 C CA . GLY A 1 321 ? -19.973 -16.738 35.350 1.00 20.86 300 GLY A CA 1
ATOM 2473 C C . GLY A 1 321 ? -19.604 -16.951 33.901 1.00 20.84 300 GLY A C 1
ATOM 2474 O O . GLY A 1 321 ? -18.512 -17.458 33.594 1.00 21.12 300 GLY A O 1
ATOM 2475 N N . ASP A 1 322 ? -20.493 -16.510 33.016 1.00 20.76 301 ASP A N 1
ATOM 2476 C CA . ASP A 1 322 ? -20.356 -16.661 31.561 1.00 21.58 301 ASP A CA 1
ATOM 2477 C C . ASP A 1 322 ? -19.685 -15.399 31.021 1.00 20.50 301 ASP A C 1
ATOM 2478 O O . ASP A 1 322 ? -19.959 -14.304 31.513 1.00 19.33 301 ASP A O 1
ATOM 2483 N N . ILE A 1 323 ? -18.798 -15.596 30.066 1.00 21.82 302 ILE A N 1
ATOM 2484 C CA . ILE A 1 323 ? -18.260 -14.513 29.206 1.00 20.65 302 ILE A CA 1
ATOM 2485 C C . ILE A 1 323 ? -18.936 -14.611 27.853 1.00 19.48 302 ILE A C 1
ATOM 2486 O O . ILE A 1 323 ? -18.778 -15.629 27.191 1.00 19.91 302 ILE A O 1
ATOM 2491 N N . ILE A 1 324 ? -19.695 -13.583 27.480 1.00 20.87 303 ILE A N 1
ATOM 2492 C CA . ILE A 1 324 ? -20.385 -13.461 26.166 1.00 21.14 303 ILE A CA 1
ATOM 2493 C C . ILE A 1 324 ? -19.707 -12.343 25.373 1.00 18.93 303 ILE A C 1
ATOM 2494 O O . ILE A 1 324 ? -19.329 -11.319 25.997 1.00 20.19 303 ILE A O 1
ATOM 2499 N N . PHE A 1 325 ? -19.494 -12.570 24.091 1.00 20.12 304 PHE A N 1
ATOM 2500 C CA . PHE A 1 325 ? -18.907 -11.563 23.176 1.00 19.35 304 PHE A CA 1
ATOM 2501 C C . PHE A 1 325 ? -20.027 -11.001 22.325 1.00 22.22 304 PHE A C 1
ATOM 2502 O O . PHE A 1 325 ? -20.626 -11.797 21.538 1.00 23.49 304 PHE A O 1
ATOM 2510 N N . ASP A 1 326 ? -20.300 -9.705 22.489 1.00 21.66 305 ASP A N 1
ATOM 2511 C CA . ASP A 1 326 ? -21.385 -9.031 21.742 1.00 24.34 305 ASP A CA 1
ATOM 2512 C C . ASP A 1 326 ? -20.847 -8.681 20.356 1.00 25.31 305 ASP A C 1
ATOM 2513 O O . ASP A 1 326 ? -20.252 -7.582 20.193 1.00 25.08 305 ASP A O 1
ATOM 2518 N N . SER A 1 327 ? -21.040 -9.594 19.397 1.00 27.65 306 SER A N 1
ATOM 2519 C CA A SER A 1 327 ? -20.470 -9.485 18.030 0.50 27.86 306 SER A CA 1
ATOM 2520 C CA B SER A 1 327 ? -20.482 -9.494 18.016 0.50 27.78 306 SER A CA 1
ATOM 2521 C C . SER A 1 327 ? -21.174 -8.361 17.250 1.00 28.04 306 SER A C 1
ATOM 2522 O O . SER A 1 327 ? -20.745 -8.083 16.125 1.00 35.09 306 SER A O 1
ATOM 2527 N N . SER A 1 328 ? -22.166 -7.712 17.856 1.00 29.03 307 SER A N 1
ATOM 2528 C CA . SER A 1 328 ? -22.835 -6.506 17.287 1.00 30.26 307 SER A CA 1
ATOM 2529 C C . SER A 1 328 ? -21.921 -5.279 17.398 1.00 31.28 307 SER A C 1
ATOM 2530 O O . SER A 1 328 ? -22.233 -4.272 16.759 1.00 29.67 307 SER A O 1
ATOM 2533 N N . LYS A 1 329 ? -20.829 -5.349 18.174 1.00 27.82 308 LYS A N 1
ATOM 2534 C CA . LYS A 1 329 ? -19.856 -4.242 18.315 1.00 26.59 308 LYS A CA 1
ATOM 2535 C C . LYS A 1 329 ? -18.698 -4.509 17.379 1.00 23.57 308 LYS A C 1
ATOM 2536 O O . LYS A 1 329 ? -18.520 -5.669 16.993 1.00 19.35 308 LYS A O 1
ATOM 2542 N N . LEU A 1 330 ? -17.908 -3.478 17.102 1.00 22.40 309 LEU A N 1
ATOM 2543 C CA . LEU A 1 330 ? -16.843 -3.494 16.072 1.00 20.99 309 LEU A CA 1
ATOM 2544 C C . LEU A 1 330 ? -15.631 -4.302 16.532 1.00 17.87 309 LEU A C 1
ATOM 2545 O O . LEU A 1 330 ? -15.249 -4.222 17.719 1.00 17.34 309 LEU A O 1
ATOM 2550 N N A ASP A 1 331 ? -15.144 -5.103 15.609 0.50 15.64 310 ASP A N 1
ATOM 2551 N N B ASP A 1 331 ? -14.899 -4.947 15.599 0.50 15.73 310 ASP A N 1
ATOM 2552 C CA A ASP A 1 331 ? -13.725 -5.467 15.547 0.50 14.27 310 ASP A CA 1
ATOM 2553 C CA B ASP A 1 331 ? -13.662 -5.754 15.860 0.50 14.84 310 ASP A CA 1
ATOM 2554 C C A ASP A 1 331 ? -13.131 -4.629 14.426 0.50 13.89 310 ASP A C 1
ATOM 2555 C C B ASP A 1 331 ? -12.362 -5.008 15.473 0.50 14.42 310 ASP A C 1
ATOM 2556 O O A ASP A 1 331 ? -13.859 -4.247 13.475 0.50 14.30 310 ASP A O 1
ATOM 2557 O O B ASP A 1 331 ? -11.324 -5.128 16.213 0.50 14.22 310 ASP A O 1
ATOM 2566 N N A GLY A 1 332 ? -11.852 -4.338 14.566 0.50 13.50 311 GLY A N 1
ATOM 2567 N N B GLY A 1 332 ? -12.333 -4.398 14.285 0.50 13.54 311 GLY A N 1
ATOM 2568 C CA A GLY A 1 332 ? -11.064 -3.760 13.478 0.50 12.74 311 GLY A CA 1
ATOM 2569 C CA B GLY A 1 332 ? -11.101 -3.812 13.712 0.50 12.88 311 GLY A CA 1
ATOM 2570 C C A GLY A 1 332 ? -10.086 -4.774 12.949 0.50 12.02 311 GLY A C 1
ATOM 2571 C C B GLY A 1 332 ? -10.115 -4.854 13.203 0.50 11.97 311 GLY A C 1
ATOM 2572 O O A GLY A 1 332 ? -10.495 -5.749 12.264 0.50 11.31 311 GLY A O 1
ATOM 2573 O O B GLY A 1 332 ? -10.576 -5.942 12.778 0.50 12.48 311 GLY A O 1
ATOM 2574 N N . THR A 1 333 ? -8.810 -4.535 13.176 1.00 11.56 312 THR A N 1
ATOM 2575 C CA . THR A 1 333 ? -7.758 -5.383 12.607 1.00 11.25 312 THR A CA 1
ATOM 2576 C C . THR A 1 333 ? -7.779 -6.745 13.318 1.00 10.85 312 THR A C 1
ATOM 2577 O O . THR A 1 333 ? -7.744 -6.804 14.576 1.00 10.99 312 THR A O 1
ATOM 2581 N N . MET A 1 334 ? -7.799 -7.816 12.533 1.00 11.32 313 MET A N 1
ATOM 2582 C CA . MET A 1 334 ? -8.072 -9.154 13.105 1.00 11.75 313 MET A CA 1
ATOM 2583 C C . MET A 1 334 ? -6.788 -9.824 13.574 1.00 11.18 313 MET A C 1
ATOM 2584 O O . MET A 1 334 ? -6.880 -10.745 14.400 1.00 9.86 313 MET A O 1
ATOM 2589 N N . LEU A 1 335 ? -5.638 -9.430 13.068 1.00 11.31 314 LEU A N 1
ATOM 2590 C CA . LEU A 1 335 ? -4.380 -10.094 13.465 1.00 11.83 314 LEU A CA 1
ATOM 2591 C C . LEU A 1 335 ? -3.255 -9.071 13.431 1.00 12.39 314 LEU A C 1
ATOM 2592 O O . LEU A 1 335 ? -3.022 -8.434 12.398 1.00 12.37 314 LEU A O 1
ATOM 2597 N N . LYS A 1 336 ? -2.566 -8.955 14.552 1.00 12.02 315 LYS A N 1
ATOM 2598 C CA . LYS A 1 336 ? -1.332 -8.150 14.679 1.00 12.19 315 LYS A CA 1
ATOM 2599 C C . LYS A 1 336 ? -0.247 -9.004 15.328 1.00 12.11 315 LYS A C 1
ATOM 2600 O O . LYS A 1 336 ? -0.416 -9.439 16.465 1.00 13.47 315 LYS A O 1
ATOM 2606 N N . THR A 1 337 ? 0.866 -9.186 14.631 1.00 11.10 316 THR A N 1
ATOM 2607 C CA . THR A 1 337 ? 2.142 -9.690 15.177 1.00 10.65 316 THR A CA 1
ATOM 2608 C C . THR A 1 337 ? 3.246 -8.731 14.732 1.00 10.18 316 THR A C 1
ATOM 2609 O O . THR A 1 337 ? 3.060 -8.024 13.714 1.00 10.06 316 THR A O 1
ATOM 2613 N N . THR A 1 338 ? 4.301 -8.674 15.534 1.00 9.91 317 THR A N 1
ATOM 2614 C CA . THR A 1 338 ? 5.329 -7.636 15.461 1.00 10.75 317 THR A CA 1
ATOM 2615 C C . THR A 1 338 ? 6.677 -8.288 15.205 1.00 10.11 317 THR A C 1
ATOM 2616 O O . THR A 1 338 ? 7.014 -9.222 15.935 1.00 10.47 317 THR A O 1
ATOM 2620 N N . ASN A 1 339 ? 7.429 -7.772 14.237 1.00 10.76 318 ASN A N 1
ATOM 2621 C CA . ASN A 1 339 ? 8.854 -8.144 14.071 1.00 10.95 318 ASN A CA 1
ATOM 2622 C C . ASN A 1 339 ? 9.649 -7.403 15.135 1.00 11.44 318 ASN A C 1
ATOM 2623 O O . ASN A 1 339 ? 9.632 -6.169 15.127 1.00 11.77 318 ASN A O 1
ATOM 2628 N N . THR A 1 340 ? 10.339 -8.120 16.028 1.00 11.26 319 THR A N 1
ATOM 2629 C CA . THR A 1 340 ? 11.120 -7.469 17.095 1.00 11.72 319 THR A CA 1
ATOM 2630 C C . THR A 1 340 ? 12.613 -7.780 16.943 1.00 11.84 319 THR A C 1
ATOM 2631 O O . THR A 1 340 ? 13.317 -7.635 17.911 1.00 12.38 319 THR A O 1
ATOM 2635 N N . GLU A 1 341 ? 13.074 -8.098 15.743 1.00 13.48 320 GLU A N 1
ATOM 2636 C CA . GLU A 1 341 ? 14.513 -8.379 15.500 1.00 14.84 320 GLU A CA 1
ATOM 2637 C C . GLU A 1 341 ? 15.397 -7.201 15.941 1.00 14.14 320 GLU A C 1
ATOM 2638 O O . GLU A 1 341 ? 16.437 -7.452 16.541 1.00 12.44 320 GLU A O 1
ATOM 2644 N N . ARG A 1 342 ? 15.035 -5.932 15.675 1.00 12.07 321 ARG A N 1
ATOM 2645 C CA . ARG A 1 342 ? 15.961 -4.833 16.055 1.00 12.59 321 ARG A CA 1
ATOM 2646 C C . ARG A 1 342 ? 16.210 -4.835 17.559 1.00 13.92 321 ARG A C 1
ATOM 2647 O O . ARG A 1 342 ? 17.372 -4.784 18.000 1.00 14.77 321 ARG A O 1
ATOM 2655 N N . ILE A 1 343 ? 15.145 -4.857 18.353 1.00 14.13 322 ILE A N 1
ATOM 2656 C CA . ILE A 1 343 ? 15.351 -4.692 19.811 1.00 15.61 322 ILE A CA 1
ATOM 2657 C C . ILE A 1 343 ? 15.882 -6.001 20.424 1.00 14.67 322 ILE A C 1
ATOM 2658 O O . ILE A 1 343 ? 16.643 -5.922 21.423 1.00 13.99 322 ILE A O 1
ATOM 2663 N N . ARG A 1 344 ? 15.529 -7.145 19.849 1.00 14.58 323 ARG A N 1
ATOM 2664 C CA . ARG A 1 344 ? 16.036 -8.452 20.343 1.00 14.11 323 ARG A CA 1
ATOM 2665 C C . ARG A 1 344 ? 17.559 -8.439 20.159 1.00 15.16 323 ARG A C 1
ATOM 2666 O O . ARG A 1 344 ? 18.287 -8.766 21.113 1.00 14.29 323 ARG A O 1
ATOM 2674 N N . LYS A 1 345 ? 18.018 -8.031 18.983 1.00 15.10 324 LYS A N 1
ATOM 2675 C CA . LYS A 1 345 ? 19.483 -8.070 18.714 1.00 17.10 324 LYS A CA 1
ATOM 2676 C C . LYS A 1 345 ? 20.221 -7.036 19.559 1.00 19.15 324 LYS A C 1
ATOM 2677 O O . LYS A 1 345 ? 21.408 -7.281 19.870 1.00 18.69 324 LYS A O 1
ATOM 2683 N N . LEU A 1 346 ? 19.565 -5.942 19.939 1.00 18.77 325 LEU A N 1
ATOM 2684 C CA . LEU A 1 346 ? 20.179 -4.938 20.842 1.00 21.03 325 LEU A CA 1
ATOM 2685 C C . LEU A 1 346 ? 20.365 -5.483 22.256 1.00 19.77 325 LEU A C 1
ATOM 2686 O O . LEU A 1 346 ? 21.188 -4.939 22.979 1.00 22.63 325 LEU A O 1
ATOM 2691 N N . GLY A 1 347 ? 19.622 -6.525 22.637 1.00 19.63 326 GLY A N 1
ATOM 2692 C CA . GLY A 1 347 ? 19.881 -7.321 23.852 1.00 17.23 326 GLY A CA 1
ATOM 2693 C C . GLY A 1 347 ? 18.743 -7.252 24.849 1.00 18.02 326 GLY A C 1
ATOM 2694 O O . GLY A 1 347 ? 18.917 -7.689 25.976 1.00 16.55 326 GLY A O 1
ATOM 2695 N N . TRP A 1 348 ? 17.599 -6.686 24.471 1.00 16.66 327 TRP A N 1
ATOM 2696 C CA . TRP A 1 348 ? 16.466 -6.537 25.412 1.00 16.58 327 TRP A CA 1
ATOM 2697 C C . TRP A 1 348 ? 15.590 -7.792 25.384 1.00 16.87 327 TRP A C 1
ATOM 2698 O O . TRP A 1 348 ? 15.354 -8.366 24.298 1.00 17.99 327 TRP A O 1
ATOM 2709 N N . LYS A 1 349 ? 15.104 -8.190 26.560 1.00 19.41 328 LYS A N 1
ATOM 2710 C CA . LYS A 1 349 ? 14.097 -9.265 26.685 1.00 21.46 328 LYS A CA 1
ATOM 2711 C C . LYS A 1 349 ? 13.124 -8.929 27.803 1.00 16.35 328 LYS A C 1
ATOM 2712 O O . LYS A 1 349 ? 13.511 -8.299 28.824 1.00 16.47 328 LYS A O 1
ATOM 2718 N N . ALA A 1 350 ? 11.912 -9.401 27.641 1.00 17.59 329 ALA A N 1
ATOM 2719 C CA . ALA A 1 350 ? 10.834 -9.216 28.618 1.00 15.60 329 ALA A CA 1
ATOM 2720 C C . ALA A 1 350 ? 11.124 -10.131 29.796 1.00 16.62 329 ALA A C 1
ATOM 2721 O O . ALA A 1 350 ? 11.717 -11.216 29.590 1.00 18.57 329 ALA A O 1
ATOM 2723 N N . LYS A 1 351 ? 10.691 -9.713 30.950 1.00 17.62 330 LYS A N 1
ATOM 2724 C CA . LYS A 1 351 ? 10.808 -10.487 32.191 1.00 18.32 330 LYS A CA 1
ATOM 2725 C C . LYS A 1 351 ? 9.460 -11.094 32.551 1.00 19.66 330 LYS A C 1
ATOM 2726 O O . LYS A 1 351 ? 9.477 -12.100 33.277 1.00 22.09 330 LYS A O 1
ATOM 2732 N N . ILE A 1 352 ? 8.339 -10.484 32.179 1.00 15.95 331 ILE A N 1
ATOM 2733 C CA . ILE A 1 352 ? 7.036 -10.842 32.811 1.00 17.13 331 ILE A CA 1
ATOM 2734 C C . ILE A 1 352 ? 6.189 -11.603 31.792 1.00 16.49 331 ILE A C 1
ATOM 2735 O O . ILE A 1 352 ? 5.733 -11.019 30.741 1.00 17.05 331 ILE A O 1
ATOM 2740 N N . LYS A 1 353 ? 5.894 -12.864 32.108 1.00 18.18 332 LYS A N 1
ATOM 2741 C CA . LYS A 1 353 ? 4.991 -13.703 31.308 1.00 18.36 332 LYS A CA 1
ATOM 2742 C C . LYS A 1 353 ? 3.532 -13.276 31.562 1.00 15.20 332 LYS A C 1
ATOM 2743 O O . LYS A 1 353 ? 3.232 -12.728 32.649 1.00 16.11 332 LYS A O 1
ATOM 2749 N N . LEU A 1 354 ? 2.677 -13.498 30.586 1.00 13.88 333 LEU A N 1
ATOM 2750 C CA . LEU A 1 354 ? 1.268 -13.029 30.615 1.00 14.22 333 LEU A CA 1
ATOM 2751 C C . LEU A 1 354 ? 0.564 -13.476 31.900 1.00 13.82 333 LEU A C 1
ATOM 2752 O O . LEU A 1 354 ? -0.097 -12.648 32.528 1.00 12.72 333 LEU A O 1
ATOM 2757 N N . GLU A 1 355 ? 0.682 -14.751 32.302 1.00 15.14 334 GLU A N 1
ATOM 2758 C CA . GLU A 1 355 ? -0.020 -15.221 33.532 1.00 15.01 334 GLU A CA 1
ATOM 2759 C C . GLU A 1 355 ? 0.480 -14.454 34.751 1.00 13.88 334 GLU A C 1
ATOM 2760 O O . GLU A 1 355 ? -0.306 -14.087 35.607 1.00 12.71 334 GLU A O 1
ATOM 2766 N N . ASP A 1 356 ? 1.778 -14.194 34.849 1.00 13.03 335 ASP A N 1
ATOM 2767 C CA . ASP A 1 356 ? 2.335 -13.485 36.016 1.00 14.57 335 ASP A CA 1
ATOM 2768 C C . ASP A 1 356 ? 1.917 -12.016 35.990 1.00 14.23 335 ASP A C 1
ATOM 2769 O O . ASP A 1 356 ? 1.653 -11.456 37.041 1.00 14.33 335 ASP A O 1
ATOM 2774 N N . GLY A 1 357 ? 1.890 -11.399 34.802 1.00 13.87 336 GLY A N 1
ATOM 2775 C CA . GLY A 1 357 ? 1.431 -10.006 34.677 1.00 12.47 336 GLY A CA 1
ATOM 2776 C C . GLY A 1 357 ? -0.017 -9.881 35.095 1.00 11.11 336 GLY A C 1
ATOM 2777 O O . GLY A 1 357 ? -0.356 -8.892 35.754 1.00 12.09 336 GLY A O 1
ATOM 2778 N N . ILE A 1 358 ? -0.868 -10.810 34.683 1.00 11.11 337 ILE A N 1
ATOM 2779 C CA . ILE A 1 358 ? -2.296 -10.785 35.092 1.00 11.47 337 ILE A CA 1
ATOM 2780 C C . ILE A 1 358 ? -2.340 -10.888 36.624 1.00 11.62 337 ILE A C 1
ATOM 2781 O O . ILE A 1 358 ? -3.097 -10.123 37.253 1.00 12.69 337 ILE A O 1
ATOM 2786 N N . LYS A 1 359 ? -1.560 -11.798 37.199 1.00 12.11 338 LYS A N 1
ATOM 2787 C CA . LYS A 1 359 ? -1.576 -11.993 38.672 1.00 13.37 338 LYS A CA 1
ATOM 2788 C C . LYS A 1 359 ? -1.100 -10.747 39.403 1.00 15.30 338 LYS A C 1
ATOM 2789 O O . LYS A 1 359 ? -1.743 -10.375 40.388 1.00 15.40 338 LYS A O 1
ATOM 2795 N N . MET A 1 360 ? -0.032 -10.118 38.929 1.00 16.90 339 MET A N 1
ATOM 2796 C CA . MET A 1 360 ? 0.497 -8.867 39.522 1.00 16.96 339 MET A CA 1
ATOM 2797 C C . MET A 1 360 ? -0.546 -7.773 39.392 1.00 15.93 339 MET A C 1
ATOM 2798 O O . MET A 1 360 ? -0.798 -7.075 40.369 1.00 15.34 339 MET A O 1
ATOM 2803 N N . MET A 1 361 ? -1.227 -7.679 38.253 1.00 15.09 340 MET A N 1
ATOM 2804 C CA . MET A 1 361 ? -2.234 -6.618 38.086 1.00 15.27 340 MET A CA 1
ATOM 2805 C C . MET A 1 361 ? -3.408 -6.876 39.043 1.00 15.42 340 MET A C 1
ATOM 2806 O O . MET A 1 361 ? -3.879 -5.921 39.685 1.00 16.60 340 MET A O 1
ATOM 2811 N N . TYR A 1 362 ? -3.849 -8.129 39.160 1.00 17.18 341 TYR A N 1
ATOM 2812 C CA . TYR A 1 362 ? -4.944 -8.529 40.076 1.00 16.70 341 TYR A CA 1
ATOM 2813 C C . TYR A 1 362 ? -4.562 -8.179 41.528 1.00 16.58 341 TYR A C 1
ATOM 2814 O O . TYR A 1 362 ? -5.386 -7.543 42.216 1.00 16.34 341 TYR A O 1
ATOM 2823 N N . GLU A 1 363 ? -3.374 -8.576 41.960 1.00 16.93 342 GLU A N 1
ATOM 2824 C CA . GLU A 1 363 ? -2.836 -8.309 43.328 1.00 17.37 342 GLU A CA 1
ATOM 2825 C C . GLU A 1 363 ? -2.896 -6.805 43.624 1.00 18.02 342 GLU A C 1
ATOM 2826 O O . GLU A 1 363 ? -3.441 -6.378 44.667 1.00 18.41 342 GLU A O 1
ATOM 2832 N N . TRP A 1 364 ? -2.395 -6.005 42.687 1.00 17.45 343 TRP A N 1
ATOM 2833 C CA . TRP A 1 364 ? -2.481 -4.528 42.783 1.00 17.07 343 TRP A CA 1
ATOM 2834 C C . TRP A 1 364 ? -3.943 -4.089 42.826 1.00 17.20 343 TRP A C 1
ATOM 2835 O O . TRP A 1 364 ? -4.296 -3.245 43.683 1.00 20.24 343 TRP A O 1
ATOM 2846 N N . TYR A 1 365 ? -4.806 -4.628 41.966 1.00 17.23 344 TYR A N 1
ATOM 2847 C CA . TYR A 1 365 ? -6.222 -4.200 41.848 1.00 19.99 344 TYR A CA 1
ATOM 2848 C C . TYR A 1 365 ? -6.911 -4.407 43.201 1.00 20.86 344 TYR A C 1
ATOM 2849 O O . TYR A 1 365 ? -7.797 -3.582 43.596 1.00 22.09 344 TYR A O 1
ATOM 2858 N N . LEU A 1 366 ? -6.558 -5.505 43.872 1.00 22.45 345 LEU A N 1
ATOM 2859 C CA . LEU A 1 366 ? -7.234 -5.904 45.138 1.00 24.31 345 LEU A CA 1
ATOM 2860 C C . LEU A 1 366 ? -6.832 -4.928 46.249 1.00 28.95 345 LEU A C 1
ATOM 2861 O O . LEU A 1 366 ? -7.508 -4.944 47.278 1.00 32.93 345 LEU A O 1
ATOM 2866 N N . LYS A 1 367 ? -5.753 -4.155 46.090 1.00 29.58 346 LYS A N 1
ATOM 2867 C CA . LYS A 1 367 ? -5.226 -3.315 47.203 1.00 31.61 346 LYS A CA 1
ATOM 2868 C C . LYS A 1 367 ? -5.272 -1.828 46.848 1.00 35.30 346 LYS A C 1
ATOM 2869 O O . LYS A 1 367 ? -5.364 -1.035 47.782 1.00 31.38 346 LYS A O 1
ATOM 2875 N N . GLU A 1 368 ? -5.208 -1.446 45.564 1.00 36.09 347 GLU A N 1
ATOM 2876 C CA . GLU A 1 368 ? -5.123 -0.010 45.163 1.00 38.34 347 GLU A CA 1
ATOM 2877 C C . GLU A 1 368 ? -6.414 0.711 45.555 1.00 37.26 347 GLU A C 1
ATOM 2878 O O . GLU A 1 368 ? -7.498 0.186 45.241 1.00 39.26 347 GLU A O 1
ATOM 2884 N N . GLN A 1 369 ? -6.301 1.888 46.175 1.00 38.19 348 GLN A N 1
ATOM 2885 C CA . GLN A 1 369 ? -7.482 2.699 46.578 1.00 39.07 348 GLN A CA 1
ATOM 2886 C C . GLN A 1 369 ? -7.639 3.945 45.691 1.00 37.46 348 GLN A C 1
ATOM 2887 O O . GLN A 1 369 ? -8.609 4.692 45.936 1.00 38.66 348 GLN A O 1
ATOM 2893 N N . ASN A 1 370 ? -6.794 4.153 44.669 1.00 33.86 349 ASN A N 1
ATOM 2894 C CA . ASN A 1 370 ? -6.953 5.294 43.711 1.00 35.76 349 ASN A CA 1
ATOM 2895 C C . ASN A 1 370 ? -6.868 4.801 42.257 1.00 31.41 349 ASN A C 1
ATOM 2896 O O . ASN A 1 370 ? -6.076 5.378 41.465 1.00 27.99 349 ASN A O 1
ATOM 2901 N N . ILE A 1 371 ? -7.687 3.802 41.914 1.00 27.31 350 ILE A N 1
ATOM 2902 C CA . ILE A 1 371 ? -7.730 3.192 40.549 1.00 28.01 350 ILE A CA 1
ATOM 2903 C C . ILE A 1 371 ? -8.349 4.216 39.583 1.00 25.89 350 ILE A C 1
ATOM 2904 O O . ILE A 1 371 ? -9.369 4.864 39.913 1.00 23.17 350 ILE A O 1
ATOM 2909 N N . ARG A 1 372 ? -7.773 4.336 38.394 1.00 20.90 351 ARG A N 1
ATOM 2910 C CA . ARG A 1 372 ? -8.372 5.150 37.308 1.00 21.05 351 ARG A CA 1
ATOM 2911 C C . ARG A 1 372 ? -9.611 4.430 36.763 1.00 20.29 351 ARG A C 1
ATOM 2912 O O . ARG A 1 372 ? -9.426 3.375 36.148 1.00 17.45 351 ARG A O 1
ATOM 2920 N N . GLN A 1 373 ? -10.824 4.971 36.960 1.00 23.92 352 GLN A N 1
ATOM 2921 C CA . GLN A 1 373 ? -12.077 4.361 36.420 1.00 28.77 352 GLN A CA 1
ATOM 2922 C C . GLN A 1 373 ? -13.197 5.381 36.198 1.00 30.79 352 GLN A C 1
ATOM 2923 O O . GLN A 1 373 ? -13.062 6.585 36.293 1.00 39.65 352 GLN A O 1
ATOM 2930 N N . HIS B 1 20 ? -22.347 30.842 -4.606 1.00 47.69 -1 HIS B N 1
ATOM 2931 C CA . HIS B 1 20 ? -22.040 32.280 -4.339 1.00 43.83 -1 HIS B CA 1
ATOM 2932 C C . HIS B 1 20 ? -22.474 32.678 -2.915 1.00 44.60 -1 HIS B C 1
ATOM 2933 O O . HIS B 1 20 ? -23.150 33.724 -2.795 1.00 51.58 -1 HIS B O 1
ATOM 2935 N N . MET B 1 21 ? -22.074 31.912 -1.887 1.00 40.51 0 MET B N 1
ATOM 2936 C CA . MET B 1 21 ? -22.603 32.041 -0.503 1.00 37.32 0 MET B CA 1
ATOM 2937 C C . MET B 1 21 ? -21.736 32.977 0.354 1.00 26.74 0 MET B C 1
ATOM 2938 O O . MET B 1 21 ? -22.350 33.549 1.242 1.00 25.56 0 MET B O 1
ATOM 2943 N N . MET B 1 22 ? -20.427 33.237 0.112 1.00 20.65 1 MET B N 1
ATOM 2944 C CA . MET B 1 22 ? -19.777 34.360 0.850 1.00 17.81 1 MET B CA 1
ATOM 2945 C C . MET B 1 22 ? -20.508 35.615 0.422 1.00 17.69 1 MET B C 1
ATOM 2946 O O . MET B 1 22 ? -20.626 35.817 -0.789 1.00 18.65 1 MET B O 1
ATOM 2951 N N . ASN B 1 23 ? -20.895 36.461 1.360 1.00 18.81 2 ASN B N 1
ATOM 2952 C CA . ASN B 1 23 ? -21.510 37.770 1.029 1.00 19.95 2 ASN B CA 1
ATOM 2953 C C . ASN B 1 23 ? -20.389 38.788 0.856 1.00 19.43 2 ASN B C 1
ATOM 2954 O O . ASN B 1 23 ? -19.301 38.578 1.420 1.00 16.26 2 ASN B O 1
ATOM 2959 N N . LYS B 1 24 ? -20.640 39.890 0.146 1.00 19.37 3 LYS B N 1
ATOM 2960 C CA . LYS B 1 24 ? -19.657 40.999 -0.021 1.00 21.33 3 LYS B CA 1
ATOM 2961 C C . LYS B 1 24 ? -19.218 41.526 1.346 1.00 17.53 3 LYS B C 1
ATOM 2962 O O . LYS B 1 24 ? -18.071 41.938 1.481 1.00 19.37 3 LYS B O 1
ATOM 2968 N N . ASP B 1 25 ? -20.077 41.460 2.372 1.00 16.97 4 ASP B N 1
ATOM 2969 C CA . ASP B 1 25 ? -19.742 41.965 3.712 1.00 16.04 4 ASP B CA 1
ATOM 2970 C C . ASP B 1 25 ? -19.304 40.859 4.688 1.00 14.80 4 ASP B C 1
ATOM 2971 O O . ASP B 1 25 ? -19.150 41.180 5.886 1.00 15.89 4 ASP B O 1
ATOM 2976 N N . SER B 1 26 ? -19.113 39.628 4.222 1.00 14.15 5 SER B N 1
ATOM 2977 C CA . SER B 1 26 ? -18.661 38.502 5.083 1.00 13.65 5 SER B CA 1
ATOM 2978 C C . SER B 1 26 ? -17.269 38.833 5.635 1.00 12.87 5 SER B C 1
ATOM 2979 O O . SER B 1 26 ? -16.428 39.409 4.875 1.00 12.61 5 SER B O 1
ATOM 2982 N N . LYS B 1 27 ? -16.997 38.462 6.891 1.00 13.93 6 LYS B N 1
ATOM 2983 C CA . LYS B 1 27 ? -15.647 38.619 7.476 1.00 12.60 6 LYS B CA 1
ATOM 2984 C C . LYS B 1 27 ? -14.780 37.490 6.909 1.00 11.56 6 LYS B C 1
ATOM 2985 O O . LYS B 1 27 ? -15.015 36.324 7.258 1.00 11.82 6 LYS B O 1
ATOM 2991 N N . ILE B 1 28 ? -13.876 37.825 6.005 1.00 10.37 7 ILE B N 1
ATOM 2992 C CA . ILE B 1 28 ? -13.037 36.834 5.274 1.00 9.89 7 ILE B CA 1
ATOM 2993 C C . ILE B 1 28 ? -11.564 37.066 5.634 1.00 9.72 7 ILE B C 1
ATOM 2994 O O . ILE B 1 28 ? -10.988 38.163 5.364 1.00 10.18 7 ILE B O 1
ATOM 2999 N N . TYR B 1 29 ? -10.948 36.045 6.240 1.00 9.09 8 TYR B N 1
ATOM 3000 C CA . TYR B 1 29 ? -9.522 36.084 6.646 1.00 8.54 8 TYR B CA 1
ATOM 3001 C C . TYR B 1 29 ? -8.736 35.316 5.588 1.00 8.47 8 TYR B C 1
ATOM 3002 O O . TYR B 1 29 ? -9.043 34.159 5.381 1.00 8.38 8 TYR B O 1
ATOM 3011 N N . ILE B 1 30 ? -7.722 35.955 5.028 1.00 8.29 9 ILE B N 1
ATOM 3012 C CA . ILE B 1 30 ? -6.749 35.275 4.131 1.00 9.27 9 ILE B CA 1
ATOM 3013 C C . ILE B 1 30 ? -5.438 35.218 4.891 1.00 8.59 9 ILE B C 1
ATOM 3014 O O . ILE B 1 30 ? -4.819 36.270 5.018 1.00 8.64 9 ILE B O 1
ATOM 3019 N N . ALA B 1 31 ? -5.114 34.048 5.430 1.00 7.95 10 ALA B N 1
ATOM 3020 C CA . ALA B 1 31 ? -3.819 33.796 6.065 1.00 7.08 10 ALA B CA 1
ATOM 3021 C C . ALA B 1 31 ? -2.756 33.668 4.987 1.00 6.90 10 ALA B C 1
ATOM 3022 O O . ALA B 1 31 ? -3.018 33.082 3.917 1.00 5.94 10 ALA B O 1
ATOM 3024 N N . GLY B 1 32 ? -1.570 34.216 5.220 1.00 6.92 11 GLY B N 1
ATOM 3025 C CA . GLY B 1 32 ? -0.510 34.122 4.198 1.00 6.97 11 GLY B CA 1
ATOM 3026 C C . GLY B 1 32 ? -0.850 34.990 2.998 1.00 7.66 11 GLY B C 1
ATOM 3027 O O . GLY B 1 32 ? -0.591 34.593 1.856 1.00 7.33 11 GLY B O 1
ATOM 3028 N N . HIS B 1 33 ? -1.409 36.186 3.219 1.00 7.28 12 HIS B N 1
ATOM 3029 C CA . HIS B 1 33 ? -1.909 37.056 2.134 1.00 8.30 12 HIS B CA 1
ATOM 3030 C C . HIS B 1 33 ? -0.766 37.648 1.301 1.00 7.97 12 HIS B C 1
ATOM 3031 O O . HIS B 1 33 ? -1.061 38.161 0.213 1.00 8.35 12 HIS B O 1
ATOM 3038 N N . THR B 1 34 ? 0.484 37.618 1.761 1.00 7.80 13 THR B N 1
ATOM 3039 C CA . THR B 1 34 ? 1.604 38.209 0.994 1.00 8.65 13 THR B CA 1
ATOM 3040 C C . THR B 1 34 ? 2.192 37.175 0.041 1.00 8.84 13 THR B C 1
ATOM 3041 O O . THR B 1 34 ? 3.016 37.559 -0.773 1.00 9.40 13 THR B O 1
ATOM 3045 N N . GLY B 1 35 ? 1.799 35.899 0.121 1.00 8.94 14 GLY B N 1
ATOM 3046 C CA . GLY B 1 35 ? 2.407 34.851 -0.694 1.00 8.83 14 GLY B CA 1
ATOM 3047 C C . GLY B 1 35 ? 1.792 34.791 -2.090 1.00 8.71 14 GLY B C 1
ATOM 3048 O O . GLY B 1 35 ? 0.894 35.593 -2.433 1.00 8.83 14 GLY B O 1
ATOM 3049 N N . LEU B 1 36 ? 2.193 33.798 -2.844 1.00 7.82 15 LEU B N 1
ATOM 3050 C CA . LEU B 1 36 ? 1.790 33.596 -4.241 1.00 8.10 15 LEU B CA 1
ATOM 3051 C C . LEU B 1 36 ? 0.273 33.439 -4.282 1.00 7.76 15 LEU B C 1
ATOM 3052 O O . LEU B 1 36 ? -0.383 34.275 -4.947 1.00 8.09 15 LEU B O 1
ATOM 3057 N N . VAL B 1 37 ? -0.281 32.432 -3.604 1.00 7.40 16 VAL B N 1
ATOM 3058 C CA . VAL B 1 37 ? -1.743 32.156 -3.657 1.00 7.96 16 VAL B CA 1
ATOM 3059 C C . VAL B 1 37 ? -2.491 33.216 -2.862 1.00 7.41 16 VAL B C 1
ATOM 3060 O O . VAL B 1 37 ? -3.529 33.774 -3.369 1.00 6.95 16 VAL B O 1
ATOM 3064 N N . GLY B 1 38 ? -2.040 33.484 -1.641 1.00 7.28 17 GLY B N 1
ATOM 3065 C CA . GLY B 1 38 ? -2.794 34.423 -0.789 1.00 7.82 17 GLY B CA 1
ATOM 3066 C C . GLY B 1 38 ? -2.950 35.778 -1.454 1.00 7.78 17 GLY B C 1
ATOM 3067 O O . GLY B 1 38 ? -4.040 36.439 -1.291 1.00 8.05 17 GLY B O 1
ATOM 3068 N N . SER B 1 39 ? -1.889 36.273 -2.091 1.00 7.60 18 SER B N 1
ATOM 3069 C CA . SER B 1 39 ? -1.934 37.647 -2.681 1.00 8.51 18 SER B CA 1
ATOM 3070 C C . SER B 1 39 ? -2.943 37.622 -3.836 1.00 8.90 18 SER B C 1
ATOM 3071 O O . SER B 1 39 ? -3.636 38.656 -4.044 1.00 10.50 18 SER B O 1
ATOM 3074 N N . SER B 1 40 ? -3.025 36.537 -4.602 1.00 9.24 19 SER B N 1
ATOM 3075 C CA . SER B 1 40 ? -3.974 36.447 -5.747 1.00 9.79 19 SER B CA 1
ATOM 3076 C C . SER B 1 40 ? -5.419 36.420 -5.239 1.00 9.69 19 SER B C 1
ATOM 3077 O O . SER B 1 40 ? -6.287 37.141 -5.798 1.00 9.35 19 SER B O 1
ATOM 3080 N N . ILE B 1 41 ? -5.664 35.711 -4.151 1.00 8.28 20 ILE B N 1
ATOM 3081 C CA . ILE B 1 41 ? -7.030 35.653 -3.596 1.00 8.28 20 ILE B CA 1
ATOM 3082 C C . ILE B 1 41 ? -7.380 37.033 -3.059 1.00 8.48 20 ILE B C 1
ATOM 3083 O O . ILE B 1 41 ? -8.523 37.497 -3.274 1.00 8.54 20 ILE B O 1
ATOM 3088 N N . LEU B 1 42 ? -6.480 37.664 -2.314 1.00 8.53 21 LEU B N 1
ATOM 3089 C CA . LEU B 1 42 ? -6.797 38.968 -1.706 1.00 9.67 21 LEU B CA 1
ATOM 3090 C C . LEU B 1 42 ? -7.089 39.964 -2.844 1.00 10.99 21 LEU B C 1
ATOM 3091 O O . LEU B 1 42 ? -8.076 40.716 -2.737 1.00 11.59 21 LEU B O 1
ATOM 3096 N N . LYS B 1 43 ? -6.245 39.984 -3.883 1.00 12.11 22 LYS B N 1
ATOM 3097 C CA . LYS B 1 43 ? -6.409 40.953 -5.007 1.00 13.49 22 LYS B CA 1
ATOM 3098 C C . LYS B 1 43 ? -7.769 40.736 -5.687 1.00 13.83 22 LYS B C 1
ATOM 3099 O O . LYS B 1 43 ? -8.487 41.747 -5.984 1.00 14.03 22 LYS B O 1
ATOM 3105 N N . LYS B 1 44 ? -8.167 39.485 -5.885 1.00 11.91 23 LYS B N 1
ATOM 3106 C CA . LYS B 1 44 ? -9.445 39.172 -6.543 1.00 13.62 23 LYS B CA 1
ATOM 3107 C C . LYS B 1 44 ? -10.589 39.662 -5.655 1.00 13.12 23 LYS B C 1
ATOM 3108 O O . LYS B 1 44 ? -11.524 40.344 -6.166 1.00 13.57 23 LYS B O 1
ATOM 3114 N N . LEU B 1 45 ? -10.534 39.390 -4.356 1.00 12.10 24 LEU B N 1
ATOM 3115 C CA . LEU B 1 45 ? -11.640 39.803 -3.488 1.00 11.65 24 LEU B CA 1
ATOM 3116 C C . LEU B 1 45 ? -11.671 41.321 -3.362 1.00 13.23 24 LEU B C 1
ATOM 3117 O O . LEU B 1 45 ? -12.782 41.870 -3.290 1.00 13.37 24 LEU B O 1
ATOM 3122 N N . GLN B 1 46 ? -10.529 41.987 -3.282 1.00 12.51 25 GLN B N 1
ATOM 3123 C CA . GLN B 1 46 ? -10.523 43.471 -3.233 1.00 13.01 25 GLN B CA 1
ATOM 3124 C C . GLN B 1 46 ? -11.165 44.001 -4.510 1.00 14.09 25 GLN B C 1
ATOM 3125 O O . GLN B 1 46 ? -12.037 44.905 -4.409 1.00 15.62 25 GLN B O 1
ATOM 3131 N N . ASN B 1 47 ? -10.797 43.436 -5.648 1.00 15.06 26 ASN B N 1
ATOM 3132 C CA . ASN B 1 47 ? -11.214 43.968 -6.981 1.00 17.43 26 ASN B CA 1
ATOM 3133 C C . ASN B 1 47 ? -12.712 43.716 -7.166 1.00 18.05 26 ASN B C 1
ATOM 3134 O O . ASN B 1 47 ? -13.381 44.567 -7.825 1.00 19.72 26 ASN B O 1
ATOM 3139 N N . ASP B 1 48 ? -13.246 42.660 -6.551 1.00 17.43 27 ASP B N 1
ATOM 3140 C CA . ASP B 1 48 ? -14.668 42.263 -6.675 1.00 19.49 27 ASP B CA 1
ATOM 3141 C C . ASP B 1 48 ? -15.518 43.007 -5.640 1.00 16.70 27 ASP B C 1
ATOM 3142 O O . ASP B 1 48 ? -16.733 42.765 -5.617 1.00 20.22 27 ASP B O 1
ATOM 3147 N N . GLY B 1 49 ? -14.931 43.831 -4.772 1.00 16.60 28 GLY B N 1
ATOM 3148 C CA . GLY B 1 49 ? -15.667 44.752 -3.885 1.00 16.98 28 GLY B CA 1
ATOM 3149 C C . GLY B 1 49 ? -16.023 44.160 -2.530 1.00 16.27 28 GLY B C 1
ATOM 3150 O O . GLY B 1 49 ? -16.920 44.670 -1.864 1.00 16.97 28 GLY B O 1
ATOM 3151 N N . TYR B 1 50 ? -15.352 43.087 -2.106 1.00 15.66 29 TYR B N 1
ATOM 3152 C CA . TYR B 1 50 ? -15.578 42.531 -0.753 1.00 14.68 29 TYR B CA 1
ATOM 3153 C C . TYR B 1 50 ? -15.085 43.532 0.278 1.00 14.34 29 TYR B C 1
ATOM 3154 O O . TYR B 1 50 ? -13.986 44.117 0.118 1.00 14.51 29 TYR B O 1
ATOM 3163 N N . GLU B 1 51 ? -15.894 43.772 1.289 1.00 15.47 30 GLU B N 1
ATOM 3164 C CA . GLU B 1 51 ? -15.778 44.974 2.156 1.00 17.33 30 GLU B CA 1
ATOM 3165 C C . GLU B 1 51 ? -15.125 44.653 3.494 1.00 15.59 30 GLU B C 1
ATOM 3166 O O . GLU B 1 51 ? -14.772 45.603 4.218 1.00 15.16 30 GLU B O 1
ATOM 3172 N N . ASN B 1 52 ? -14.959 43.378 3.860 1.00 14.73 31 ASN B N 1
ATOM 3173 C CA A ASN B 1 52 ? -14.558 42.993 5.247 0.50 14.03 31 ASN B CA 1
ATOM 3174 C CA B ASN B 1 52 ? -14.584 42.964 5.234 0.50 14.61 31 ASN B CA 1
ATOM 3175 C C . ASN B 1 52 ? -13.446 41.941 5.166 1.00 14.50 31 ASN B C 1
ATOM 3176 O O . ASN B 1 52 ? -13.596 40.856 5.729 1.00 16.83 31 ASN B O 1
ATOM 3185 N N . LEU B 1 53 ? -12.380 42.294 4.477 1.00 13.97 32 LEU B N 1
ATOM 3186 C CA . LEU B 1 53 ? -11.227 41.394 4.286 1.00 12.85 32 LEU B CA 1
ATOM 3187 C C . LEU B 1 53 ? -10.276 41.603 5.462 1.00 13.11 32 LEU B C 1
ATOM 3188 O O . LEU B 1 53 ? -9.969 42.759 5.820 1.00 15.06 32 LEU B O 1
ATOM 3193 N N . ILE B 1 54 ? -9.774 40.508 6.011 1.00 12.04 33 ILE B N 1
ATOM 3194 C CA . ILE B 1 54 ? -8.905 40.530 7.223 1.00 13.02 33 ILE B CA 1
ATOM 3195 C C . ILE B 1 54 ? -7.614 39.835 6.852 1.00 11.19 33 ILE B C 1
ATOM 3196 O O . ILE B 1 54 ? -7.652 38.751 6.220 1.00 8.72 33 ILE B O 1
ATOM 3201 N N . PHE B 1 55 ? -6.496 40.441 7.168 1.00 10.18 34 PHE B N 1
ATOM 3202 C CA . PHE B 1 55 ? -5.180 39.871 6.844 1.00 9.73 34 PHE B CA 1
ATOM 3203 C C . PHE B 1 55 ? -4.149 40.538 7.752 1.00 12.02 34 PHE B C 1
ATOM 3204 O O . PHE B 1 55 ? -4.329 41.713 8.098 1.00 14.51 34 PHE B O 1
ATOM 3212 N N . ARG B 1 56 ? -3.052 39.841 8.001 1.00 11.03 35 ARG B N 1
ATOM 3213 C CA . ARG B 1 56 ? -1.931 40.318 8.838 1.00 11.46 35 ARG B CA 1
ATOM 3214 C C . ARG B 1 56 ? -0.650 39.831 8.205 1.00 10.60 35 ARG B C 1
ATOM 3215 O O . ARG B 1 56 ? -0.611 38.679 7.748 1.00 9.37 35 ARG B O 1
ATOM 3223 N N . THR B 1 57 ? 0.379 40.663 8.161 1.00 9.87 36 THR B N 1
ATOM 3224 C CA . THR B 1 57 ? 1.691 40.191 7.714 1.00 9.15 36 THR B CA 1
ATOM 3225 C C . THR B 1 57 ? 2.228 39.184 8.719 1.00 8.81 36 THR B C 1
ATOM 3226 O O . THR B 1 57 ? 1.742 39.167 9.882 1.00 8.20 36 THR B O 1
ATOM 3230 N N . HIS B 1 58 ? 3.245 38.427 8.323 1.00 8.82 37 HIS B N 1
ATOM 3231 C CA . HIS B 1 58 ? 3.994 37.521 9.228 1.00 8.95 37 HIS B CA 1
ATOM 3232 C C . HIS B 1 58 ? 4.520 38.312 10.435 1.00 9.33 37 HIS B C 1
ATOM 3233 O O . HIS B 1 58 ? 4.533 37.783 11.582 1.00 10.33 37 HIS B O 1
ATOM 3240 N N . SER B 1 59 ? 4.987 39.554 10.202 1.00 9.44 38 SER B N 1
ATOM 3241 C CA . SER B 1 59 ? 5.484 40.437 11.277 1.00 9.86 38 SER B CA 1
ATOM 3242 C C . SER B 1 59 ? 4.369 40.725 12.277 1.00 10.45 38 SER B C 1
ATOM 3243 O O . SER B 1 59 ? 4.624 40.801 13.497 1.00 10.71 38 SER B O 1
ATOM 3246 N N . GLU B 1 60 ? 3.177 40.985 11.773 1.00 9.72 39 GLU B N 1
ATOM 3247 C CA . GLU B 1 60 ? 2.015 41.373 12.626 1.00 11.19 39 GLU B CA 1
ATOM 3248 C C . GLU B 1 60 ? 1.469 40.172 13.399 1.00 11.22 39 GLU B C 1
ATOM 3249 O O . GLU B 1 60 ? 0.925 40.355 14.487 1.00 10.75 39 GLU B O 1
ATOM 3255 N N . LEU B 1 61 ? 1.500 39.000 12.768 1.00 9.79 40 LEU B N 1
ATOM 3256 C CA . LEU B 1 61 ? 0.876 37.773 13.295 1.00 8.97 40 LEU B CA 1
ATOM 3257 C C . LEU B 1 61 ? 1.749 36.601 12.881 1.00 8.40 40 LEU B C 1
ATOM 3258 O O . LEU B 1 61 ? 1.677 36.129 11.724 1.00 8.21 40 LEU B O 1
ATOM 3263 N N . ASP B 1 62 ? 2.524 36.087 13.815 1.00 7.70 41 ASP B N 1
ATOM 3264 C CA . ASP B 1 62 ? 3.333 34.887 13.598 1.00 8.05 41 ASP B CA 1
ATOM 3265 C C . ASP B 1 62 ? 2.443 33.702 13.903 1.00 7.90 41 ASP B C 1
ATOM 3266 O O . ASP B 1 62 ? 2.161 33.484 15.063 1.00 8.06 41 ASP B O 1
ATOM 3271 N N . LEU B 1 63 ? 2.053 32.958 12.860 1.00 6.52 42 LEU B N 1
ATOM 3272 C CA . LEU B 1 63 ? 1.128 31.818 12.959 1.00 6.14 42 LEU B CA 1
ATOM 3273 C C . LEU B 1 63 ? 1.781 30.603 13.617 1.00 6.21 42 LEU B C 1
ATOM 3274 O O . LEU B 1 63 ? 1.052 29.664 13.932 1.00 6.28 42 LEU B O 1
ATOM 3279 N N . THR B 1 64 ? 3.066 30.701 13.968 1.00 6.67 43 THR B N 1
ATOM 3280 C CA . THR B 1 64 ? 3.759 29.690 14.774 1.00 7.44 43 THR B CA 1
ATOM 3281 C C . THR B 1 64 ? 3.639 29.989 16.266 1.00 8.07 43 THR B C 1
ATOM 3282 O O . THR B 1 64 ? 4.129 29.176 17.043 1.00 8.51 43 THR B O 1
ATOM 3286 N N . ASN B 1 65 ? 2.945 31.057 16.650 1.00 8.48 44 ASN B N 1
ATOM 3287 C CA . ASN B 1 65 ? 2.770 31.393 18.078 1.00 8.37 44 ASN B CA 1
ATOM 3288 C C . ASN B 1 65 ? 1.331 31.065 18.446 1.00 8.49 44 ASN B C 1
ATOM 3289 O O . ASN B 1 65 ? 0.397 31.727 17.973 1.00 9.07 44 ASN B O 1
ATOM 3294 N N . GLN B 1 66 ? 1.145 30.049 19.263 1.00 7.95 45 GLN B N 1
ATOM 3295 C CA . GLN B 1 66 ? -0.201 29.557 19.640 1.00 8.69 45 GLN B CA 1
ATOM 3296 C C . GLN B 1 66 ? -1.050 30.714 20.150 1.00 8.78 45 GLN B C 1
ATOM 3297 O O . GLN B 1 66 ? -2.211 30.847 19.741 1.00 10.15 45 GLN B O 1
ATOM 3303 N N . GLN B 1 67 ? -0.529 31.499 21.103 1.00 9.18 46 GLN B N 1
ATOM 3304 C CA . GLN B 1 67 ? -1.359 32.525 21.796 1.00 10.50 46 GLN B CA 1
ATOM 3305 C C . GLN B 1 67 ? -1.727 33.653 20.815 1.00 9.53 46 GLN B C 1
ATOM 3306 O O . GLN B 1 67 ? -2.851 34.148 20.852 1.00 9.21 46 GLN B O 1
ATOM 3312 N N . ALA B 1 68 ? -0.813 34.036 19.937 1.00 9.38 47 ALA B N 1
ATOM 3313 C CA . ALA B 1 68 ? -1.098 35.080 18.931 1.00 8.96 47 ALA B CA 1
ATOM 3314 C C . ALA B 1 68 ? -2.267 34.635 18.051 1.00 9.21 47 ALA B C 1
ATOM 3315 O O . ALA B 1 68 ? -3.106 35.480 17.727 1.00 9.71 47 ALA B O 1
ATOM 3317 N N . VAL B 1 69 ? -2.320 33.355 17.651 1.00 8.23 48 VAL B N 1
ATOM 3318 C CA . VAL B 1 69 ? -3.409 32.862 16.778 1.00 7.89 48 VAL B CA 1
ATOM 3319 C C . VAL B 1 69 ? -4.732 32.864 17.537 1.00 8.69 48 VAL B C 1
ATOM 3320 O O . VAL B 1 69 ? -5.746 33.321 16.989 1.00 9.61 48 VAL B O 1
ATOM 3324 N N . THR B 1 70 ? -4.696 32.445 18.784 1.00 8.26 49 THR B N 1
ATOM 3325 C CA . THR B 1 70 ? -5.878 32.490 19.657 1.00 9.55 49 THR B CA 1
ATOM 3326 C C . THR B 1 70 ? -6.364 33.943 19.766 1.00 9.82 49 THR B C 1
ATOM 3327 O O . THR B 1 70 ? -7.577 34.181 19.639 1.00 10.52 49 THR B O 1
ATOM 3331 N N . ASP B 1 71 ? -5.461 34.860 20.077 1.00 10.91 50 ASP B N 1
ATOM 3332 C CA . ASP B 1 71 ? -5.830 36.284 20.293 1.00 11.86 50 ASP B CA 1
ATOM 3333 C C . ASP B 1 71 ? -6.458 36.846 19.021 1.00 10.95 50 ASP B C 1
ATOM 3334 O O . ASP B 1 71 ? -7.491 37.532 19.100 1.00 12.11 50 ASP B O 1
ATOM 3339 N N . PHE B 1 72 ? -5.850 36.565 17.864 1.00 9.39 51 PHE B N 1
ATOM 3340 C CA . PHE B 1 72 ? -6.324 37.093 16.582 1.00 9.94 51 PHE B CA 1
ATOM 3341 C C . PHE B 1 72 ? -7.732 36.588 16.293 1.00 9.96 51 PHE B C 1
ATOM 3342 O O . PHE B 1 72 ? -8.608 37.383 15.922 1.00 10.42 51 PHE B O 1
ATOM 3350 N N . PHE B 1 73 ? -7.967 35.277 16.416 1.00 10.03 52 PHE B N 1
ATOM 3351 C CA . PHE B 1 73 ? -9.288 34.671 16.102 1.00 10.47 52 PHE B CA 1
ATOM 3352 C C . PHE B 1 73 ? -10.345 35.213 17.068 1.00 11.94 52 PHE B C 1
ATOM 3353 O O . PHE B 1 73 ? -11.456 35.534 16.613 1.00 12.69 52 PHE B O 1
ATOM 3361 N N . LYS B 1 74 ? -9.979 35.429 18.307 1.00 14.43 53 LYS B N 1
ATOM 3362 C CA . LYS B 1 74 ? -10.960 35.890 19.329 1.00 17.74 53 LYS B CA 1
ATOM 3363 C C . LYS B 1 74 ? -11.374 37.322 18.996 1.00 17.57 53 LYS B C 1
ATOM 3364 O O . LYS B 1 74 ? -12.540 37.629 19.208 1.00 18.03 53 LYS B O 1
ATOM 3370 N N . LYS B 1 75 ? -10.428 38.133 18.528 1.00 16.80 54 LYS B N 1
ATOM 3371 C CA . LYS B 1 75 ? -10.660 39.571 18.211 1.00 18.16 54 LYS B CA 1
ATOM 3372 C C . LYS B 1 75 ? -11.462 39.659 16.914 1.00 17.67 54 LYS B C 1
ATOM 3373 O O . LYS B 1 75 ? -12.534 40.332 16.882 1.00 17.91 54 LYS B O 1
ATOM 3379 N N . GLU B 1 76 ? -11.008 38.990 15.855 1.00 15.97 55 GLU B N 1
ATOM 3380 C CA . GLU B 1 76 ? -11.514 39.273 14.486 1.00 14.38 55 GLU B CA 1
ATOM 3381 C C . GLU B 1 76 ? -12.713 38.384 14.161 1.00 14.31 55 GLU B C 1
ATOM 3382 O O . GLU B 1 76 ? -13.539 38.793 13.315 1.00 15.35 55 GLU B O 1
ATOM 3388 N N . LYS B 1 77 ? -12.814 37.205 14.776 1.00 13.05 56 LYS B N 1
ATOM 3389 C CA . LYS B 1 77 ? -13.939 36.243 14.577 1.00 13.76 56 LYS B CA 1
ATOM 3390 C C . LYS B 1 77 ? -14.287 36.096 13.105 1.00 13.90 56 LYS B C 1
ATOM 3391 O O . LYS B 1 77 ? -15.408 36.353 12.668 1.00 13.36 56 LYS B O 1
ATOM 3397 N N . PRO B 1 78 ? -13.333 35.693 12.239 1.00 12.44 57 PRO B N 1
ATOM 3398 C CA . PRO B 1 78 ? -13.620 35.589 10.818 1.00 11.67 57 PRO B CA 1
ATOM 3399 C C . PRO B 1 78 ? -14.695 34.521 10.546 1.00 11.69 57 PRO B C 1
ATOM 3400 O O . PRO B 1 78 ? -14.767 33.532 11.260 1.00 11.66 57 PRO B O 1
ATOM 3404 N N . GLU B 1 79 ? -15.518 34.748 9.518 1.00 11.14 58 GLU B N 1
ATOM 3405 C CA . GLU B 1 79 ? -16.562 33.805 9.063 1.00 11.77 58 GLU B CA 1
ATOM 3406 C C . GLU B 1 79 ? -15.952 32.800 8.088 1.00 10.50 58 GLU B C 1
ATOM 3407 O O . GLU B 1 79 ? -16.368 31.649 8.087 1.00 12.11 58 GLU B O 1
ATOM 3413 N N . TYR B 1 80 ? -15.003 33.245 7.276 1.00 10.16 59 TYR B N 1
ATOM 3414 C CA . TYR B 1 80 ? -14.387 32.418 6.222 1.00 9.75 59 TYR B CA 1
ATOM 3415 C C . TYR B 1 80 ? -12.873 32.568 6.353 1.00 10.32 59 TYR B C 1
ATOM 3416 O O . TYR B 1 80 ? -12.394 33.679 6.599 1.00 11.01 59 TYR B O 1
ATOM 3425 N N . VAL B 1 81 ? -12.182 31.431 6.250 1.00 9.31 60 VAL B N 1
ATOM 3426 C CA . VAL B 1 81 ? -10.710 31.406 6.370 1.00 9.34 60 VAL B CA 1
ATOM 3427 C C . VAL B 1 81 ? -10.135 30.749 5.127 1.00 8.68 60 VAL B C 1
ATOM 3428 O O . VAL B 1 81 ? -10.454 29.580 4.899 1.00 8.13 60 VAL B O 1
ATOM 3432 N N . PHE B 1 82 ? -9.232 31.446 4.447 1.00 8.80 61 PHE B N 1
ATOM 3433 C CA . PHE B 1 82 ? -8.404 30.870 3.356 1.00 7.63 61 PHE B CA 1
ATOM 3434 C C . PHE B 1 82 ? -7.004 30.627 3.900 1.00 7.45 61 PHE B C 1
ATOM 3435 O O . PHE B 1 82 ? -6.326 31.636 4.217 1.00 7.56 61 PHE B O 1
ATOM 3443 N N . PHE B 1 83 ? -6.628 29.378 4.174 1.00 7.24 62 PHE B N 1
ATOM 3444 C CA . PHE B 1 83 ? -5.319 29.108 4.801 1.00 7.64 62 PHE B CA 1
ATOM 3445 C C . PHE B 1 83 ? -4.232 29.032 3.729 1.00 7.34 62 PHE B C 1
ATOM 3446 O O . PHE B 1 83 ? -4.017 27.961 3.168 1.00 7.18 62 PHE B O 1
ATOM 3454 N N . CYS B 1 84 ? -3.533 30.131 3.450 1.00 7.21 63 CYS B N 1
ATOM 3455 C CA . CYS B 1 84 ? -2.496 30.209 2.396 1.00 7.04 63 CYS B CA 1
ATOM 3456 C C . CYS B 1 84 ? -1.116 30.468 3.021 1.00 6.42 63 CYS B C 1
ATOM 3457 O O . CYS B 1 84 ? -0.199 30.893 2.249 1.00 6.53 63 CYS B O 1
ATOM 3460 N N . ALA B 1 85 ? -0.940 30.298 4.342 1.00 6.51 64 ALA B N 1
ATOM 3461 C CA . ALA B 1 85 ? 0.375 30.517 4.968 1.00 6.30 64 ALA B CA 1
ATOM 3462 C C . ALA B 1 85 ? 1.143 29.205 4.930 1.00 6.46 64 ALA B C 1
ATOM 3463 O O . ALA B 1 85 ? 0.562 28.171 5.190 1.00 7.60 64 ALA B O 1
ATOM 3465 N N . ALA B 1 86 ? 2.456 29.251 4.741 1.00 6.60 65 ALA B N 1
ATOM 3466 C CA . ALA B 1 86 ? 3.324 28.062 4.654 1.00 6.90 65 ALA B CA 1
ATOM 3467 C C . ALA B 1 86 ? 4.771 28.559 4.593 1.00 7.73 65 ALA B C 1
ATOM 3468 O O . ALA B 1 86 ? 5.033 29.705 4.191 1.00 7.99 65 ALA B O 1
ATOM 3470 N N . LYS B 1 87 ? 5.656 27.682 5.008 1.00 8.97 66 LYS B N 1
ATOM 3471 C CA . LYS B 1 87 ? 7.094 27.869 4.793 1.00 11.54 66 LYS B CA 1
ATOM 3472 C C . LYS B 1 87 ? 7.501 26.716 3.908 1.00 13.31 66 LYS B C 1
ATOM 3473 O O . LYS B 1 87 ? 7.485 25.565 4.356 1.00 14.23 66 LYS B O 1
ATOM 3479 N N . MET B 1 88 ? 7.884 27.001 2.691 1.00 15.98 67 MET B N 1
ATOM 3480 C CA A MET B 1 88 ? 8.173 25.923 1.738 0.50 18.67 67 MET B CA 1
ATOM 3481 C CA B MET B 1 88 ? 8.296 25.853 1.852 0.50 15.71 67 MET B CA 1
ATOM 3482 C C . MET B 1 88 ? 9.411 26.302 0.924 1.00 14.32 67 MET B C 1
ATOM 3483 O O . MET B 1 88 ? 9.947 27.356 1.141 1.00 13.00 67 MET B O 1
ATOM 3492 N N . GLY B 1 89 ? 9.777 25.432 0.020 1.00 13.46 68 GLY B N 1
ATOM 3493 C CA . GLY B 1 89 ? 10.932 25.591 -0.847 1.00 11.71 68 GLY B CA 1
ATOM 3494 C C . GLY B 1 89 ? 11.033 24.452 -1.817 1.00 10.85 68 GLY B C 1
ATOM 3495 O O . GLY B 1 89 ? 10.257 23.514 -1.748 1.00 9.33 68 GLY B O 1
ATOM 3496 N N . GLY B 1 90 ? 11.894 24.625 -2.811 1.00 10.06 69 GLY B N 1
ATOM 3497 C CA . GLY B 1 90 ? 12.121 23.609 -3.830 1.00 10.01 69 GLY B CA 1
ATOM 3498 C C . GLY B 1 90 ? 12.840 22.400 -3.271 1.00 10.24 69 GLY B C 1
ATOM 3499 O O . GLY B 1 90 ? 13.202 22.338 -2.098 1.00 9.28 69 GLY B O 1
ATOM 3500 N N . MET B 1 91 ? 13.054 21.460 -4.159 1.00 11.13 70 MET B N 1
ATOM 3501 C CA . MET B 1 91 ? 13.666 20.126 -3.923 1.00 11.66 70 MET B CA 1
ATOM 3502 C C . MET B 1 91 ? 14.910 20.242 -3.042 1.00 11.87 70 MET B C 1
ATOM 3503 O O . MET B 1 91 ? 15.021 19.539 -2.019 1.00 10.15 70 MET B O 1
ATOM 3508 N N . MET B 1 92 ? 15.874 21.091 -3.400 1.00 12.75 71 MET B N 1
ATOM 3509 C CA . MET B 1 92 ? 17.162 21.082 -2.660 1.00 14.30 71 MET B CA 1
ATOM 3510 C C . MET B 1 92 ? 16.977 21.687 -1.269 1.00 13.27 71 MET B C 1
ATOM 3511 O O . MET B 1 92 ? 17.521 21.103 -0.325 1.00 12.23 71 MET B O 1
ATOM 3516 N N . GLU B 1 93 ? 16.148 22.722 -1.094 1.00 12.20 72 GLU B N 1
ATOM 3517 C CA A GLU B 1 93 ? 15.851 23.238 0.260 0.50 12.56 72 GLU B CA 1
ATOM 3518 C CA B GLU B 1 93 ? 15.850 23.232 0.260 0.50 12.12 72 GLU B CA 1
ATOM 3519 C C . GLU B 1 93 ? 15.146 22.132 1.060 1.00 11.62 72 GLU B C 1
ATOM 3520 O O . GLU B 1 93 ? 15.400 22.020 2.269 1.00 12.21 72 GLU B O 1
ATOM 3531 N N . GLN B 1 94 ? 14.256 21.380 0.411 1.00 11.07 73 GLN B N 1
ATOM 3532 C CA . GLN B 1 94 ? 13.500 20.312 1.127 1.00 10.51 73 GLN B CA 1
ATOM 3533 C C . GLN B 1 94 ? 14.472 19.234 1.616 1.00 10.81 73 GLN B C 1
ATOM 3534 O O . GLN B 1 94 ? 14.258 18.673 2.719 1.00 11.28 73 GLN B O 1
ATOM 3540 N N . LEU B 1 95 ? 15.497 18.929 0.840 1.00 11.87 74 LEU B N 1
ATOM 3541 C CA . LEU B 1 95 ? 16.501 17.905 1.259 1.00 12.53 74 LEU B CA 1
ATOM 3542 C C . LEU B 1 95 ? 17.308 18.395 2.457 1.00 13.09 74 LEU B C 1
ATOM 3543 O O . LEU B 1 95 ? 17.759 17.503 3.212 1.00 14.86 74 LEU B O 1
ATOM 3548 N N . GLU B 1 96 ? 17.457 19.694 2.678 1.00 13.12 75 GLU B N 1
ATOM 3549 C CA . GLU B 1 96 ? 18.180 20.224 3.855 1.00 15.29 75 GLU B CA 1
ATOM 3550 C C . GLU B 1 96 ? 17.232 20.390 5.058 1.00 14.94 75 GLU B C 1
ATOM 3551 O O . GLU B 1 96 ? 17.549 19.880 6.166 1.00 16.64 75 GLU B O 1
ATOM 3557 N N . ARG B 1 97 ? 16.087 21.045 4.881 1.00 12.10 76 ARG B N 1
ATOM 3558 C CA . ARG B 1 97 ? 15.296 21.558 6.015 1.00 11.81 76 ARG B CA 1
ATOM 3559 C C . ARG B 1 97 ? 14.224 20.521 6.373 1.00 11.31 76 ARG B C 1
ATOM 3560 O O . ARG B 1 97 ? 13.035 20.853 6.401 1.00 10.27 76 ARG B O 1
ATOM 3568 N N . ARG B 1 98 ? 14.663 19.331 6.758 1.00 9.56 77 ARG B N 1
ATOM 3569 C CA . ARG B 1 98 ? 13.730 18.215 7.049 1.00 9.92 77 ARG B CA 1
ATOM 3570 C C . ARG B 1 98 ? 12.879 18.601 8.243 1.00 9.14 77 ARG B C 1
ATOM 3571 O O . ARG B 1 98 ? 11.652 18.375 8.221 1.00 8.62 77 ARG B O 1
ATOM 3579 N N . ALA B 1 99 ? 13.486 19.111 9.302 1.00 8.18 78 ALA B N 1
ATOM 3580 C CA . ALA B 1 99 ? 12.767 19.390 10.574 1.00 7.89 78 ALA B CA 1
ATOM 3581 C C . ALA B 1 99 ? 11.903 20.624 10.369 1.00 8.26 78 ALA B C 1
ATOM 3582 O O . ALA B 1 99 ? 10.722 20.610 10.724 1.00 8.19 78 ALA B O 1
ATOM 3584 N N . ASP B 1 100 ? 12.474 21.654 9.745 1.00 7.99 79 ASP B N 1
ATOM 3585 C CA . ASP B 1 100 ? 11.803 22.982 9.656 1.00 9.31 79 ASP B CA 1
ATOM 3586 C C . ASP B 1 100 ? 10.541 22.843 8.818 1.00 8.40 79 ASP B C 1
ATOM 3587 O O . ASP B 1 100 ? 9.525 23.397 9.189 1.00 8.37 79 ASP B O 1
ATOM 3592 N N . PHE B 1 101 ? 10.556 22.095 7.729 1.00 8.52 80 PHE B N 1
ATOM 3593 C CA . PHE B 1 101 ? 9.387 22.095 6.830 1.00 9.16 80 PHE B CA 1
ATOM 3594 C C . PHE B 1 101 ? 8.276 21.235 7.416 1.00 8.40 80 PHE B C 1
ATOM 3595 O O . PHE B 1 101 ? 7.087 21.457 7.031 1.00 8.57 80 PHE B O 1
ATOM 3603 N N . LEU B 1 102 ? 8.574 20.251 8.283 1.00 7.23 81 LEU B N 1
ATOM 3604 C CA . LEU B 1 102 ? 7.472 19.623 9.048 1.00 7.33 81 LEU B CA 1
ATOM 3605 C C . LEU B 1 102 ? 6.991 20.562 10.141 1.00 6.64 81 LEU B C 1
ATOM 3606 O O . LEU B 1 102 ? 5.778 20.886 10.154 1.00 6.48 81 LEU B O 1
ATOM 3611 N N . TYR B 1 103 ? 7.868 21.011 11.031 1.00 6.86 82 TYR B N 1
ATOM 3612 C CA . TYR B 1 103 ? 7.486 21.701 12.265 1.00 6.80 82 TYR B CA 1
ATOM 3613 C C . TYR B 1 103 ? 6.706 22.974 11.969 1.00 6.43 82 TYR B C 1
ATOM 3614 O O . TYR B 1 103 ? 5.642 23.165 12.521 1.00 6.15 82 TYR B O 1
ATOM 3623 N N . LEU B 1 104 ? 7.209 23.814 11.083 1.00 6.43 83 LEU B N 1
ATOM 3624 C CA . LEU B 1 104 ? 6.627 25.168 10.941 1.00 6.51 83 LEU B CA 1
ATOM 3625 C C . LEU B 1 104 ? 5.215 25.061 10.368 1.00 7.44 83 LEU B C 1
ATOM 3626 O O . LEU B 1 104 ? 4.288 25.741 10.866 1.00 7.98 83 LEU B O 1
ATOM 3631 N N . ASN B 1 105 ? 5.041 24.176 9.415 1.00 7.10 84 ASN B N 1
ATOM 3632 C CA . ASN B 1 105 ? 3.731 24.021 8.729 1.00 7.34 84 ASN B CA 1
ATOM 3633 C C . ASN B 1 105 ? 2.768 23.264 9.605 1.00 6.90 84 ASN B C 1
ATOM 3634 O O . ASN B 1 105 ? 1.585 23.638 9.610 1.00 6.23 84 ASN B O 1
ATOM 3639 N N . LEU B 1 106 ? 3.238 22.240 10.339 1.00 6.97 85 LEU B N 1
ATOM 3640 C CA . LEU B 1 106 ? 2.352 21.494 11.258 1.00 8.32 85 LEU B CA 1
ATOM 3641 C C . LEU B 1 106 ? 1.780 22.494 12.264 1.00 7.30 85 LEU B C 1
ATOM 3642 O O . LEU B 1 106 ? 0.548 22.486 12.497 1.00 7.75 85 LEU B O 1
ATOM 3647 N N . ILE B 1 107 ? 2.586 23.338 12.906 1.00 7.74 86 ILE B N 1
ATOM 3648 C CA . ILE B 1 107 ? 2.026 24.187 14.000 1.00 8.97 86 ILE B CA 1
ATOM 3649 C C . ILE B 1 107 ? 1.169 25.307 13.410 1.00 8.62 86 ILE B C 1
ATOM 3650 O O . ILE B 1 107 ? 0.059 25.537 13.942 1.00 8.79 86 ILE B O 1
ATOM 3655 N N . MET B 1 108 ? 1.575 25.933 12.300 1.00 7.48 87 MET B N 1
ATOM 3656 C CA . MET B 1 108 ? 0.738 27.008 11.728 1.00 8.14 87 MET B CA 1
ATOM 3657 C C . MET B 1 108 ? -0.654 26.457 11.430 1.00 6.79 87 MET B C 1
ATOM 3658 O O . MET B 1 108 ? -1.665 27.078 11.774 1.00 6.56 87 MET B O 1
ATOM 3663 N N . GLN B 1 109 ? -0.749 25.364 10.670 1.00 6.05 88 GLN B N 1
ATOM 3664 C CA . GLN B 1 109 ? -2.072 24.838 10.269 1.00 6.08 88 GLN B CA 1
ATOM 3665 C C . GLN B 1 109 ? -2.842 24.350 11.487 1.00 5.96 88 GLN B C 1
ATOM 3666 O O . GLN B 1 109 ? -4.056 24.502 11.506 1.00 5.41 88 GLN B O 1
ATOM 3672 N N . THR B 1 110 ? -2.176 23.728 12.467 1.00 5.87 89 THR B N 1
ATOM 3673 C CA . THR B 1 110 ? -2.919 23.164 13.609 1.00 6.17 89 THR B CA 1
ATOM 3674 C C . THR B 1 110 ? -3.552 24.324 14.404 1.00 6.74 89 THR B C 1
ATOM 3675 O O . THR B 1 110 ? -4.756 24.243 14.798 1.00 7.38 89 THR B O 1
ATOM 3679 N N . PHE B 1 111 ? -2.812 25.396 14.593 1.00 6.87 90 PHE B N 1
ATOM 3680 C CA . PHE B 1 111 ? -3.360 26.556 15.358 1.00 7.24 90 PHE B CA 1
ATOM 3681 C C . PHE B 1 111 ? -4.502 27.205 14.577 1.00 6.90 90 PHE B C 1
ATOM 3682 O O . PHE B 1 111 ? -5.576 27.520 15.146 1.00 8.21 90 PHE B O 1
ATOM 3690 N N . VAL B 1 112 ? -4.338 27.424 13.277 1.00 7.08 91 VAL B N 1
ATOM 3691 C CA . VAL B 1 112 ? -5.399 28.102 12.491 1.00 7.72 91 VAL B CA 1
ATOM 3692 C C . VAL B 1 112 ? -6.659 27.221 12.406 1.00 7.70 91 VAL B C 1
ATOM 3693 O O . VAL B 1 112 ? -7.760 27.742 12.637 1.00 7.49 91 VAL B O 1
ATOM 3697 N N . LEU B 1 113 ? -6.541 25.946 12.072 1.00 7.74 92 LEU B N 1
ATOM 3698 C CA . LEU B 1 113 ? -7.719 25.061 11.956 1.00 8.12 92 LEU B CA 1
ATOM 3699 C C . LEU B 1 113 ? -8.409 24.971 13.307 1.00 8.34 92 LEU B C 1
ATOM 3700 O O . LEU B 1 113 ? -9.653 25.120 13.354 1.00 8.15 92 LEU B O 1
ATOM 3705 N N . HIS B 1 114 ? -7.652 24.771 14.404 1.00 8.44 93 HIS B N 1
ATOM 3706 C CA . HIS B 1 114 ? -8.285 24.616 15.729 1.00 8.45 93 HIS B CA 1
ATOM 3707 C C . HIS B 1 114 ? -8.997 25.924 16.153 1.00 9.02 93 HIS B C 1
ATOM 3708 O O . HIS B 1 114 ? -10.164 25.869 16.608 1.00 9.39 93 HIS B O 1
ATOM 3715 N N . GLU B 1 115 ? -8.373 27.067 15.960 1.00 9.43 94 GLU B N 1
ATOM 3716 C CA . GLU B 1 115 ? -9.008 28.337 16.380 1.00 10.26 94 GLU B CA 1
ATOM 3717 C C . GLU B 1 115 ? -10.172 28.676 15.457 1.00 10.20 94 GLU B C 1
ATOM 3718 O O . GLU B 1 115 ? -11.101 29.344 15.921 1.00 10.55 94 GLU B O 1
ATOM 3724 N N . ALA B 1 116 ? -10.166 28.257 14.199 1.00 8.91 95 ALA B N 1
ATOM 3725 C CA . ALA B 1 116 ? -11.299 28.490 13.286 1.00 9.68 95 ALA B CA 1
ATOM 3726 C C . ALA B 1 116 ? -12.490 27.712 13.850 1.00 10.09 95 ALA B C 1
ATOM 3727 O O . ALA B 1 116 ? -13.654 28.246 13.849 1.00 11.97 95 ALA B O 1
ATOM 3729 N N . TYR B 1 117 ? -12.240 26.495 14.364 1.00 9.18 96 TYR B N 1
ATOM 3730 C CA . TYR B 1 117 ? -13.302 25.670 15.004 1.00 9.74 96 TYR B CA 1
ATOM 3731 C C . TYR B 1 117 ? -13.774 26.345 16.304 1.00 10.74 96 TYR B C 1
ATOM 3732 O O . TYR B 1 117 ? -15.010 26.504 16.530 1.00 9.58 96 TYR B O 1
ATOM 3741 N N . LYS B 1 118 ? -12.838 26.771 17.136 1.00 10.27 97 LYS B N 1
ATOM 3742 C CA . LYS B 1 118 ? -13.116 27.328 18.485 1.00 11.52 97 LYS B CA 1
ATOM 3743 C C . LYS B 1 118 ? -13.918 28.619 18.322 1.00 12.62 97 LYS B C 1
ATOM 3744 O O . LYS B 1 118 ? -14.790 28.871 19.200 1.00 13.34 97 LYS B O 1
ATOM 3750 N N . ASN B 1 119 ? -13.759 29.333 17.197 1.00 10.99 98 ASN B N 1
ATOM 3751 C CA . ASN B 1 119 ? -14.431 30.644 16.984 1.00 11.90 98 ASN B CA 1
ATOM 3752 C C . ASN B 1 119 ? -15.538 30.556 15.932 1.00 12.35 98 ASN B C 1
ATOM 3753 O O . ASN B 1 119 ? -15.989 31.626 15.446 1.00 12.44 98 ASN B O 1
ATOM 3758 N N . ASP B 1 120 ? -16.038 29.349 15.642 1.00 11.28 99 ASP B N 1
ATOM 3759 C CA . ASP B 1 120 ? -17.315 29.125 14.925 1.00 13.51 99 ASP B CA 1
ATOM 3760 C C . ASP B 1 120 ? -17.233 29.743 13.540 1.00 12.77 99 ASP B C 1
ATOM 3761 O O . ASP B 1 120 ? -18.251 30.321 13.060 1.00 13.24 99 ASP B O 1
ATOM 3766 N N . CYS B 1 121 ? -16.093 29.602 12.859 1.00 11.68 100 CYS B N 1
ATOM 3767 C CA A CYS B 1 121 ? -16.045 30.002 11.445 0.50 11.39 100 CYS B CA 1
ATOM 3768 C CA B CYS B 1 121 ? -16.021 29.956 11.433 0.50 11.27 100 CYS B CA 1
ATOM 3769 C C . CYS B 1 121 ? -17.099 29.199 10.662 1.00 11.22 100 CYS B C 1
ATOM 3770 O O . CYS B 1 121 ? -17.438 28.019 11.055 1.00 11.46 100 CYS B O 1
ATOM 3775 N N . LYS B 1 122 ? -17.622 29.823 9.613 1.00 10.74 101 LYS B N 1
ATOM 3776 C CA . LYS B 1 122 ? -18.579 29.140 8.713 1.00 11.62 101 LYS B CA 1
ATOM 3777 C C . LYS B 1 122 ? -17.839 28.087 7.889 1.00 11.23 101 LYS B C 1
ATOM 3778 O O . LYS B 1 122 ? -18.250 26.898 7.874 1.00 10.00 101 LYS B O 1
ATOM 3784 N N . LYS B 1 123 ? -16.760 28.484 7.217 1.00 10.46 102 LYS B N 1
ATOM 3785 C CA . LYS B 1 123 ? -15.984 27.533 6.386 1.00 10.97 102 LYS B CA 1
ATOM 3786 C C . LYS B 1 123 ? -14.517 27.907 6.410 1.00 9.84 102 LYS B C 1
ATOM 3787 O O . LYS B 1 123 ? -14.193 29.070 6.613 1.00 9.42 102 LYS B O 1
ATOM 3793 N N . LEU B 1 124 ? -13.677 26.915 6.158 1.00 9.04 103 LEU B N 1
ATOM 3794 C CA . LEU B 1 124 ? -12.221 27.131 6.032 1.00 8.58 103 LEU B CA 1
ATOM 3795 C C . LEU B 1 124 ? -11.773 26.360 4.803 1.00 8.48 103 LEU B C 1
ATOM 3796 O O . LEU B 1 124 ? -12.221 25.234 4.594 1.00 10.04 103 LEU B O 1
ATOM 3801 N N . LEU B 1 125 ? -10.897 26.972 4.041 1.00 8.70 104 LEU B N 1
ATOM 3802 C CA . LEU B 1 125 ? -10.293 26.313 2.889 1.00 8.61 104 LEU B CA 1
ATOM 3803 C C . LEU B 1 125 ? -8.836 26.041 3.241 1.00 8.44 104 LEU B C 1
ATOM 3804 O O . LEU B 1 125 ? -8.106 27.019 3.497 1.00 7.91 104 LEU B O 1
ATOM 3809 N N . TYR B 1 126 ? -8.488 24.761 3.268 1.00 6.82 105 TYR B N 1
ATOM 3810 C CA . TYR B 1 126 ? -7.097 24.333 3.537 1.00 7.11 105 TYR B CA 1
ATOM 3811 C C . TYR B 1 126 ? -6.439 24.011 2.218 1.00 6.98 105 TYR B C 1
ATOM 3812 O O . TYR B 1 126 ? -6.972 23.198 1.438 1.00 6.99 105 TYR B O 1
ATOM 3821 N N . LEU B 1 127 ? -5.269 24.579 1.959 1.00 7.13 106 LEU B N 1
ATOM 3822 C CA . LEU B 1 127 ? -4.476 24.261 0.751 1.00 7.54 106 LEU B CA 1
ATOM 3823 C C . LEU B 1 127 ? -3.495 23.164 1.067 1.00 7.07 106 LEU B C 1
ATOM 3824 O O . LEU B 1 127 ? -2.769 23.282 2.051 1.00 6.84 106 LEU B O 1
ATOM 3829 N N . SER B 1 128 ? -3.514 22.121 0.278 1.00 7.79 107 SER B N 1
ATOM 3830 C CA . SER B 1 128 ? -2.662 20.949 0.441 1.00 8.20 107 SER B CA 1
ATOM 3831 C C . SER B 1 128 ? -1.727 20.890 -0.752 1.00 10.36 107 SER B C 1
ATOM 3832 O O . SER B 1 128 ? -1.493 21.947 -1.376 1.00 12.62 107 SER B O 1
ATOM 3835 N N . SER B 1 129 ? -1.183 19.731 -1.062 1.00 9.95 108 SER B N 1
ATOM 3836 C CA . SER B 1 129 ? -0.161 19.619 -2.123 1.00 10.66 108 SER B CA 1
ATOM 3837 C C . SER B 1 129 ? -0.124 18.182 -2.652 1.00 9.79 108 SER B C 1
ATOM 3838 O O . SER B 1 129 ? -0.432 17.273 -1.898 1.00 7.94 108 SER B O 1
ATOM 3841 N N . LEU B 1 130 ? 0.253 17.972 -3.925 1.00 9.64 109 LEU B N 1
ATOM 3842 C CA . LEU B 1 130 ? 0.295 16.617 -4.533 1.00 10.43 109 LEU B CA 1
ATOM 3843 C C . LEU B 1 130 ? 1.294 15.716 -3.800 1.00 10.34 109 LEU B C 1
ATOM 3844 O O . LEU B 1 130 ? 1.189 14.494 -3.961 1.00 10.43 109 LEU B O 1
ATOM 3849 N N . CYS B 1 131 ? 2.214 16.262 -3.004 1.00 9.86 110 CYS B N 1
ATOM 3850 C CA . CYS B 1 131 ? 3.218 15.407 -2.318 1.00 10.78 110 CYS B CA 1
ATOM 3851 C C . CYS B 1 131 ? 2.540 14.539 -1.229 1.00 9.34 110 CYS B C 1
ATOM 3852 O O . CYS B 1 131 ? 3.183 13.589 -0.729 1.00 9.19 110 CYS B O 1
ATOM 3855 N N . ILE B 1 132 ? 1.267 14.770 -0.926 1.00 7.93 111 ILE B N 1
ATOM 3856 C CA . ILE B 1 132 ? 0.496 13.849 -0.048 1.00 7.56 111 ILE B CA 1
ATOM 3857 C C . ILE B 1 132 ? 0.411 12.456 -0.641 1.00 8.35 111 ILE B C 1
ATOM 3858 O O . ILE B 1 132 ? 0.049 11.511 0.082 1.00 8.89 111 ILE B O 1
ATOM 3863 N N . TYR B 1 133 ? 0.620 12.343 -1.944 1.00 8.55 112 TYR B N 1
ATOM 3864 C CA . TYR B 1 133 ? 0.297 11.066 -2.604 1.00 7.80 112 TYR B CA 1
ATOM 3865 C C . TYR B 1 133 ? 1.490 10.129 -2.690 1.00 8.47 112 TYR B C 1
ATOM 3866 O O . TYR B 1 133 ? 2.645 10.519 -2.860 1.00 8.12 112 TYR B O 1
ATOM 3875 N N . PRO B 1 134 ? 1.203 8.822 -2.765 1.00 9.87 113 PRO B N 1
ATOM 3876 C CA . PRO B 1 134 ? 2.269 7.840 -2.937 1.00 10.08 113 PRO B CA 1
ATOM 3877 C C . PRO B 1 134 ? 3.068 8.087 -4.225 1.00 10.71 113 PRO B C 1
ATOM 3878 O O . PRO B 1 134 ? 2.454 8.383 -5.261 1.00 11.49 113 PRO B O 1
ATOM 3882 N N . GLN B 1 135 ? 4.370 7.871 -4.167 1.00 11.56 114 GLN B N 1
ATOM 3883 C CA . GLN B 1 135 ? 5.246 8.064 -5.346 1.00 13.63 114 GLN B CA 1
ATOM 3884 C C . GLN B 1 135 ? 4.778 7.132 -6.457 1.00 14.88 114 GLN B C 1
ATOM 3885 O O . GLN B 1 135 ? 4.803 7.560 -7.628 1.00 12.94 114 GLN B O 1
ATOM 3891 N N . ASP B 1 136 ? 4.294 5.941 -6.122 1.00 15.61 115 ASP B N 1
ATOM 3892 C CA . ASP B 1 136 ? 3.857 4.935 -7.133 1.00 16.90 115 ASP B CA 1
ATOM 3893 C C . ASP B 1 136 ? 2.331 4.887 -7.236 1.00 16.22 115 ASP B C 1
ATOM 3894 O O . ASP B 1 136 ? 1.773 3.907 -7.786 1.00 15.66 115 ASP B O 1
ATOM 3899 N N . ALA B 1 137 ? 1.616 5.941 -6.881 1.00 14.89 116 ALA B N 1
ATOM 3900 C CA . ALA B 1 137 ? 0.148 5.981 -7.048 1.00 15.48 116 ALA B CA 1
ATOM 3901 C C . ALA B 1 137 ? -0.193 5.744 -8.516 1.00 16.47 116 ALA B C 1
ATOM 3902 O O . ALA B 1 137 ? 0.537 6.245 -9.398 1.00 14.79 116 ALA B O 1
ATOM 3904 N N . SER B 1 138 ? -1.276 5.019 -8.764 1.00 16.69 117 SER B N 1
ATOM 3905 C CA . SER B 1 138 ? -1.805 4.855 -10.137 1.00 18.25 117 SER B CA 1
ATOM 3906 C C . SER B 1 138 ? -2.243 6.207 -10.717 1.00 16.95 117 SER B C 1
ATOM 3907 O O . SER B 1 138 ? -2.852 7.050 -10.021 1.00 14.42 117 SER B O 1
ATOM 3910 N N . LEU B 1 139 ? -1.911 6.423 -11.984 1.00 15.28 118 LEU B N 1
ATOM 3911 C CA . LEU B 1 139 ? -2.145 7.719 -12.678 1.00 16.15 118 LEU B CA 1
ATOM 3912 C C . LEU B 1 139 ? -3.350 7.652 -13.603 1.00 16.02 118 LEU B C 1
ATOM 3913 O O . LEU B 1 139 ? -3.601 6.619 -14.218 1.00 18.46 118 LEU B O 1
ATOM 3918 N N . PRO B 1 140 ? -4.130 8.730 -13.810 1.00 15.39 119 PRO B N 1
ATOM 3919 C CA . PRO B 1 140 ? -4.001 9.980 -13.059 1.00 14.69 119 PRO B CA 1
ATOM 3920 C C . PRO B 1 140 ? -4.391 9.739 -11.593 1.00 13.16 119 PRO B C 1
ATOM 3921 O O . PRO B 1 140 ? -5.297 8.930 -11.306 1.00 13.89 119 PRO B O 1
ATOM 3925 N N . ILE B 1 141 ? -3.737 10.470 -10.696 1.00 12.64 120 ILE B N 1
ATOM 3926 C CA . ILE B 1 141 ? -3.899 10.238 -9.234 1.00 12.15 120 ILE B CA 1
ATOM 3927 C C . ILE B 1 141 ? -5.297 10.617 -8.766 1.00 10.98 120 ILE B C 1
ATOM 3928 O O . ILE B 1 141 ? -5.739 11.771 -8.900 1.00 10.06 120 ILE B O 1
ATOM 3933 N N . LYS B 1 142 ? -5.925 9.700 -8.045 1.00 12.05 121 LYS B N 1
ATOM 3934 C CA . LYS B 1 142 ? -7.249 9.882 -7.432 1.00 12.68 121 LYS B CA 1
ATOM 3935 C C . LYS B 1 142 ? -7.045 10.285 -5.971 1.00 10.88 121 LYS B C 1
ATOM 3936 O O . LYS B 1 142 ? -6.068 9.819 -5.341 1.00 10.96 121 LYS B O 1
ATOM 3942 N N . GLU B 1 143 ? -7.987 11.051 -5.477 1.00 9.88 122 GLU B N 1
ATOM 3943 C CA . GLU B 1 143 ? -7.933 11.554 -4.066 1.00 8.99 122 GLU B CA 1
ATOM 3944 C C . GLU B 1 143 ? -7.805 10.359 -3.115 1.00 9.57 122 GLU B C 1
ATOM 3945 O O . GLU B 1 143 ? -7.150 10.488 -2.054 1.00 8.95 122 GLU B O 1
ATOM 3951 N N . THR B 1 144 ? -8.459 9.229 -3.424 1.00 9.93 123 THR B N 1
ATOM 3952 C CA . THR B 1 144 ? -8.519 8.021 -2.548 1.00 10.38 123 THR B CA 1
ATOM 3953 C C . THR B 1 144 ? -7.119 7.379 -2.393 1.00 10.29 123 THR B C 1
ATOM 3954 O O . THR B 1 144 ? -6.982 6.456 -1.581 1.00 11.62 123 THR B O 1
ATOM 3958 N N . SER B 1 145 ? -6.091 7.801 -3.137 1.00 9.92 124 SER B N 1
ATOM 3959 C CA A SER B 1 145 ? -4.737 7.192 -3.034 0.50 10.52 124 SER B CA 1
ATOM 3960 C CA B SER B 1 145 ? -4.726 7.225 -3.060 0.50 9.15 124 SER B CA 1
ATOM 3961 C C . SER B 1 145 ? -3.961 7.772 -1.844 1.00 8.67 124 SER B C 1
ATOM 3962 O O . SER B 1 145 ? -2.909 7.229 -1.505 1.00 9.16 124 SER B O 1
ATOM 3967 N N . MET B 1 146 ? -4.467 8.833 -1.222 1.00 9.49 125 MET B N 1
ATOM 3968 C CA . MET B 1 146 ? -3.737 9.386 -0.055 1.00 8.87 125 MET B CA 1
ATOM 3969 C C . MET B 1 146 ? -3.671 8.303 1.049 1.00 9.39 125 MET B C 1
ATOM 3970 O O . MET B 1 146 ? -4.678 7.711 1.376 1.00 9.28 125 MET B O 1
ATOM 3975 N N . LEU B 1 147 ? -2.474 8.113 1.586 1.00 9.64 126 LEU B N 1
ATOM 3976 C CA . LEU B 1 147 ? -2.075 7.208 2.681 1.00 10.49 126 LEU B CA 1
ATOM 3977 C C . LEU B 1 147 ? -2.072 5.758 2.205 1.00 11.64 126 LEU B C 1
ATOM 3978 O O . LEU B 1 147 ? -2.003 4.853 3.034 1.00 11.90 126 LEU B O 1
ATOM 3983 N N . GLU B 1 148 ? -2.088 5.538 0.892 1.00 12.25 127 GLU B N 1
ATOM 3984 C CA . GLU B 1 148 ? -2.155 4.164 0.355 1.00 15.02 127 GLU B CA 1
ATOM 3985 C C . GLU B 1 148 ? -0.788 3.653 -0.068 1.00 14.95 127 GLU B C 1
ATOM 3986 O O . GLU B 1 148 ? -0.759 2.503 -0.497 1.00 19.29 127 GLU B O 1
ATOM 3992 N N . GLY B 1 149 ? 0.304 4.368 0.178 1.00 12.56 128 GLY B N 1
ATOM 3993 C CA . GLY B 1 149 ? 1.627 3.928 -0.260 1.00 12.83 128 GLY B CA 1
ATOM 3994 C C . GLY B 1 149 ? 2.749 4.901 0.072 1.00 11.10 128 GLY B C 1
ATOM 3995 O O . GLY B 1 149 ? 2.480 6.057 0.435 1.00 11.84 128 GLY B O 1
ATOM 3996 N N . LYS B 1 150 ? 3.969 4.426 -0.065 1.00 10.76 129 LYS B N 1
ATOM 3997 C CA . LYS B 1 150 ? 5.213 5.139 0.268 1.00 11.89 129 LYS B CA 1
ATOM 3998 C C . LYS B 1 150 ? 5.287 6.488 -0.462 1.00 10.69 129 LYS B C 1
ATOM 3999 O O . LYS B 1 150 ? 4.920 6.620 -1.633 1.00 10.86 129 LYS B O 1
ATOM 4005 N N . LEU B 1 151 ? 5.729 7.509 0.246 1.00 10.35 130 LEU B N 1
ATOM 4006 C CA . LEU B 1 151 ? 5.830 8.878 -0.305 1.00 9.96 130 LEU B CA 1
ATOM 4007 C C . LEU B 1 151 ? 7.134 9.009 -1.093 1.00 10.43 130 LEU B C 1
ATOM 4008 O O . LEU B 1 151 ? 8.057 8.178 -0.925 1.00 11.54 130 LEU B O 1
ATOM 4013 N N . GLN B 1 152 ? 7.228 10.066 -1.886 1.00 10.97 131 GLN B N 1
ATOM 4014 C CA . GLN B 1 152 ? 8.527 10.494 -2.437 1.00 10.86 131 GLN B CA 1
ATOM 4015 C C . GLN B 1 152 ? 9.419 10.955 -1.289 1.00 9.75 131 GLN B C 1
ATOM 4016 O O . GLN B 1 152 ? 9.079 11.970 -0.563 1.00 9.59 131 GLN B O 1
ATOM 4022 N N . PHE B 1 153 ? 10.588 10.323 -1.104 1.00 9.92 132 PHE B N 1
ATOM 4023 C CA . PHE B 1 153 ? 11.513 10.667 -0.002 1.00 10.80 132 PHE B CA 1
ATOM 4024 C C . PHE B 1 153 ? 11.786 12.180 0.081 1.00 10.42 132 PHE B C 1
ATOM 4025 O O . PHE B 1 153 ? 11.751 12.776 1.180 1.00 10.82 132 PHE B O 1
ATOM 4033 N N . ILE B 1 154 ? 12.061 12.820 -1.041 1.00 10.89 133 ILE B N 1
ATOM 4034 C CA . ILE B 1 154 ? 12.452 14.244 -1.064 1.00 12.20 133 ILE B CA 1
ATOM 4035 C C . ILE B 1 154 ? 11.418 15.072 -0.296 1.00 10.18 133 ILE B C 1
ATOM 4036 O O . ILE B 1 154 ? 11.822 16.005 0.446 1.00 10.62 133 ILE B O 1
ATOM 4041 N N . ASN B 1 155 ? 10.142 14.767 -0.479 1.00 9.65 134 ASN B N 1
ATOM 4042 C CA . ASN B 1 155 ? 9.007 15.618 -0.026 1.00 9.83 134 ASN B CA 1
ATOM 4043 C C . ASN B 1 155 ? 8.496 15.188 1.353 1.00 8.53 134 ASN B C 1
ATOM 4044 O O . ASN B 1 155 ? 7.488 15.762 1.768 1.00 8.26 134 ASN B O 1
ATOM 4049 N N . GLU B 1 156 ? 9.086 14.185 1.994 1.00 8.17 135 GLU B N 1
ATOM 4050 C CA . GLU B 1 156 ? 8.397 13.592 3.174 1.00 7.90 135 GLU B CA 1
ATOM 4051 C C . GLU B 1 156 ? 8.034 14.640 4.216 1.00 7.36 135 GLU B C 1
ATOM 4052 O O . GLU B 1 156 ? 6.952 14.539 4.790 1.00 7.04 135 GLU B O 1
ATOM 4058 N N . PRO B 1 157 ? 8.900 15.585 4.625 1.00 6.57 136 PRO B N 1
ATOM 4059 C CA . PRO B 1 157 ? 8.561 16.486 5.708 1.00 6.53 136 PRO B CA 1
ATOM 4060 C C . PRO B 1 157 ? 7.302 17.293 5.434 1.00 6.87 136 PRO B C 1
ATOM 4061 O O . PRO B 1 157 ? 6.343 17.327 6.280 1.00 7.00 136 PRO B O 1
ATOM 4065 N N . TYR B 1 158 ? 7.199 17.819 4.235 1.00 7.09 137 TYR B N 1
ATOM 4066 C CA . TYR B 1 158 ? 6.042 18.684 3.901 1.00 7.12 137 TYR B CA 1
ATOM 4067 C C . TYR B 1 158 ? 4.839 17.793 3.634 1.00 7.06 137 TYR B C 1
ATOM 4068 O O . TYR B 1 158 ? 3.683 18.146 3.963 1.00 7.25 137 TYR B O 1
ATOM 4077 N N . ALA B 1 159 ? 5.081 16.647 3.018 1.00 6.65 138 ALA B N 1
ATOM 4078 C CA . ALA B 1 159 ? 4.031 15.657 2.721 1.00 6.46 138 ALA B CA 1
ATOM 4079 C C . ALA B 1 159 ? 3.360 15.222 4.022 1.00 5.79 138 ALA B C 1
ATOM 4080 O O . ALA B 1 159 ? 2.095 15.115 4.089 1.00 5.55 138 ALA B O 1
ATOM 4082 N N . VAL B 1 160 ? 4.175 14.934 5.048 1.00 6.03 139 VAL B N 1
ATOM 4083 C CA . VAL B 1 160 ? 3.593 14.532 6.362 1.00 5.75 139 VAL B CA 1
ATOM 4084 C C . VAL B 1 160 ? 2.782 15.704 6.927 1.00 5.67 139 VAL B C 1
ATOM 4085 O O . VAL B 1 160 ? 1.682 15.447 7.497 1.00 5.00 139 VAL B O 1
ATOM 4089 N N . ALA B 1 161 ? 3.272 16.932 6.883 1.00 5.26 140 ALA B N 1
ATOM 4090 C CA . ALA B 1 161 ? 2.486 18.095 7.366 1.00 5.26 140 ALA B CA 1
ATOM 4091 C C . ALA B 1 161 ? 1.166 18.143 6.580 1.00 5.32 140 ALA B C 1
ATOM 4092 O O . ALA B 1 161 ? 0.087 18.272 7.224 1.00 5.06 140 ALA B O 1
ATOM 4094 N N . LYS B 1 162 ? 1.202 17.957 5.265 1.00 5.59 141 LYS B N 1
ATOM 4095 C CA . LYS B 1 162 ? -0.035 18.099 4.463 1.00 5.92 141 LYS B CA 1
ATOM 4096 C C . LYS B 1 162 ? -1.017 16.955 4.677 1.00 5.51 141 LYS B C 1
ATOM 4097 O O . LYS B 1 162 ? -2.234 17.209 4.735 1.00 6.25 141 LYS B O 1
ATOM 4103 N N . ILE B 1 163 ? -0.526 15.735 4.795 1.00 5.29 142 ILE B N 1
ATOM 4104 C CA . ILE B 1 163 ? -1.413 14.587 5.108 1.00 5.53 142 ILE B CA 1
ATOM 4105 C C . ILE B 1 163 ? -2.095 14.860 6.450 1.00 5.09 142 ILE B C 1
ATOM 4106 O O . ILE B 1 163 ? -3.321 14.713 6.585 1.00 5.24 142 ILE B O 1
ATOM 4111 N N . THR B 1 164 ? -1.323 15.301 7.430 1.00 5.69 143 THR B N 1
ATOM 4112 C CA . THR B 1 164 ? -1.866 15.537 8.772 1.00 6.08 143 THR B CA 1
ATOM 4113 C C . THR B 1 164 ? -2.911 16.661 8.720 1.00 5.49 143 THR B C 1
ATOM 4114 O O . THR B 1 164 ? -3.960 16.529 9.379 1.00 5.25 143 THR B O 1
ATOM 4118 N N . GLY B 1 165 ? -2.695 17.693 7.917 1.00 5.51 144 GLY B N 1
ATOM 4119 C CA . GLY B 1 165 ? -3.665 18.775 7.711 1.00 5.66 144 GLY B CA 1
ATOM 4120 C C . GLY B 1 165 ? -4.911 18.272 7.021 1.00 5.81 144 GLY B C 1
ATOM 4121 O O . GLY B 1 165 ? -6.030 18.579 7.467 1.00 6.08 144 GLY B O 1
ATOM 4122 N N . ASN B 1 166 ? -4.776 17.497 5.948 1.00 5.92 145 ASN B N 1
ATOM 4123 C CA . ASN B 1 166 ? -5.955 16.922 5.260 1.00 6.28 145 ASN B CA 1
ATOM 4124 C C . ASN B 1 166 ? -6.789 16.124 6.268 1.00 6.07 145 ASN B C 1
ATOM 4125 O O . ASN B 1 166 ? -8.026 16.289 6.329 1.00 6.06 145 ASN B O 1
ATOM 4130 N N . LYS B 1 167 ? -6.108 15.264 7.028 1.00 6.00 146 LYS B N 1
ATOM 4131 C CA . LYS B 1 167 ? -6.808 14.373 8.003 1.00 6.13 146 LYS B CA 1
ATOM 4132 C C . LYS B 1 167 ? -7.406 15.214 9.113 1.00 5.90 146 LYS B C 1
ATOM 4133 O O . LYS B 1 167 ? -8.552 14.960 9.520 1.00 6.36 146 LYS B O 1
ATOM 4139 N N . MET B 1 168 ? -6.721 16.241 9.583 1.00 6.46 147 MET B N 1
ATOM 4140 C CA . MET B 1 168 ? -7.303 17.118 10.620 1.00 6.90 147 MET B CA 1
ATOM 4141 C C . MET B 1 168 ? -8.626 17.756 10.142 1.00 6.67 147 MET B C 1
ATOM 4142 O O . MET B 1 168 ? -9.654 17.725 10.894 1.00 6.39 147 MET B O 1
ATOM 4147 N N . CYS B 1 169 ? -8.730 18.101 8.874 1.00 6.72 148 CYS B N 1
ATOM 4148 C CA . CYS B 1 169 ? -9.982 18.692 8.363 1.00 7.41 148 CYS B CA 1
ATOM 4149 C C . CYS B 1 169 ? -11.063 17.592 8.391 1.00 7.65 148 CYS B C 1
ATOM 4150 O O . CYS B 1 169 ? -12.195 17.861 8.833 1.00 7.58 148 CYS B O 1
ATOM 4153 N N . GLU B 1 170 ? -10.713 16.374 7.959 1.00 7.09 149 GLU B N 1
ATOM 4154 C CA . GLU B 1 170 ? -11.683 15.240 8.020 1.00 7.79 149 GLU B CA 1
ATOM 4155 C C . GLU B 1 170 ? -12.187 15.045 9.449 1.00 7.40 149 GLU B C 1
ATOM 4156 O O . GLU B 1 170 ? -13.416 14.891 9.666 1.00 7.30 149 GLU B O 1
ATOM 4162 N N . PHE B 1 171 ? -11.301 15.083 10.423 1.00 6.87 150 PHE B N 1
ATOM 4163 C CA . PHE B 1 171 ? -11.624 14.706 11.800 1.00 6.88 150 PHE B CA 1
ATOM 4164 C C . PHE B 1 171 ? -12.490 15.784 12.427 1.00 7.56 150 PHE B C 1
ATOM 4165 O O . PHE B 1 171 ? -13.472 15.453 13.159 1.00 6.88 150 PHE B O 1
ATOM 4173 N N . TYR B 1 172 ? -12.157 17.050 12.193 1.00 8.34 151 TYR B N 1
ATOM 4174 C CA . TYR B 1 172 ? -12.967 18.179 12.697 1.00 8.54 151 TYR B CA 1
ATOM 4175 C C . TYR B 1 172 ? -14.341 18.111 12.047 1.00 9.23 151 TYR B C 1
ATOM 4176 O O . TYR B 1 172 ? -15.363 18.234 12.767 1.00 9.44 151 TYR B O 1
ATOM 4185 N N . ASN B 1 173 ? -14.394 17.870 10.740 1.00 8.70 152 ASN B N 1
ATOM 4186 C CA . ASN B 1 173 ? -15.685 17.711 10.008 1.00 8.78 152 ASN B CA 1
ATOM 4187 C C . ASN B 1 173 ? -16.536 16.624 10.676 1.00 10.13 152 ASN B C 1
ATOM 4188 O O . ASN B 1 173 ? -17.782 16.805 10.877 1.00 10.41 152 ASN B O 1
ATOM 4193 N N . GLN B 1 174 ? -15.910 15.480 10.958 1.00 9.77 153 GLN B N 1
ATOM 4194 C CA A GLN B 1 174 ? -16.667 14.348 11.538 0.50 10.56 153 GLN B CA 1
ATOM 4195 C CA B GLN B 1 174 ? -16.534 14.266 11.586 0.50 10.15 153 GLN B CA 1
ATOM 4196 C C . GLN B 1 174 ? -17.040 14.638 12.991 1.00 10.73 153 GLN B C 1
ATOM 4197 O O . GLN B 1 174 ? -18.256 14.422 13.335 1.00 11.07 153 GLN B O 1
ATOM 4208 N N . GLN B 1 175 ? -16.149 15.137 13.839 1.00 10.14 154 GLN B N 1
ATOM 4209 C CA . GLN B 1 175 ? -16.462 15.195 15.279 1.00 10.14 154 GLN B CA 1
ATOM 4210 C C . GLN B 1 175 ? -17.341 16.420 15.543 1.00 12.18 154 GLN B C 1
ATOM 4211 O O . GLN B 1 175 ? -18.245 16.319 16.370 1.00 11.70 154 GLN B O 1
ATOM 4217 N N . PHE B 1 176 ? -17.079 17.539 14.861 1.00 11.41 155 PHE B N 1
ATOM 4218 C CA . PHE B 1 176 ? -17.659 18.857 15.230 1.00 12.19 155 PHE B CA 1
ATOM 4219 C C . PHE B 1 176 ? -18.602 19.423 14.159 1.00 12.19 155 PHE B C 1
ATOM 4220 O O . PHE B 1 176 ? -19.145 20.503 14.412 1.00 13.30 155 PHE B O 1
ATOM 4228 N N . GLY B 1 177 ? -18.763 18.813 12.995 1.00 11.86 156 GLY B N 1
ATOM 4229 C CA . GLY B 1 177 ? -19.673 19.333 11.955 1.00 12.80 156 GLY B CA 1
ATOM 4230 C C . GLY B 1 177 ? -19.126 20.619 11.344 1.00 13.54 156 GLY B C 1
ATOM 4231 O O . GLY B 1 177 ? -19.892 21.485 10.938 1.00 12.85 156 GLY B O 1
ATOM 4232 N N . THR B 1 178 ? -17.806 20.751 11.258 1.00 11.33 157 THR B N 1
ATOM 4233 C CA . THR B 1 178 ? -17.176 21.915 10.607 1.00 10.56 157 THR B CA 1
ATOM 4234 C C . THR B 1 178 ? -17.327 21.793 9.100 1.00 10.40 157 THR B C 1
ATOM 4235 O O . THR B 1 178 ? -17.678 20.715 8.583 1.00 9.43 157 THR B O 1
ATOM 4239 N N . ASN B 1 179 ? -17.010 22.875 8.399 1.00 10.43 158 ASN B N 1
ATOM 4240 C CA . ASN B 1 179 ? -16.888 22.847 6.934 1.00 10.28 158 ASN B CA 1
ATOM 4241 C C . ASN B 1 179 ? -15.452 23.210 6.580 1.00 10.07 158 ASN B C 1
ATOM 4242 O O . ASN B 1 179 ? -15.215 24.313 6.052 1.00 9.91 158 ASN B O 1
ATOM 4247 N N . PHE B 1 180 ? -14.523 22.290 6.854 1.00 9.48 159 PHE B N 1
ATOM 4248 C CA . PHE B 1 180 ? -13.087 22.464 6.515 1.00 9.08 159 PHE B CA 1
ATOM 4249 C C . PHE B 1 180 ? -12.844 21.700 5.218 1.00 9.33 159 PHE B C 1
ATOM 4250 O O . PHE B 1 180 ? -12.861 20.429 5.219 1.00 9.47 159 PHE B O 1
ATOM 4258 N N . ILE B 1 181 ? -12.591 22.447 4.163 1.00 7.63 160 ILE B N 1
ATOM 4259 C CA A ILE B 1 181 ? -12.556 21.987 2.751 0.50 7.92 160 ILE B CA 1
ATOM 4260 C CA B ILE B 1 181 ? -12.539 21.913 2.781 0.50 7.99 160 ILE B CA 1
ATOM 4261 C C . ILE B 1 181 ? -11.095 22.039 2.299 1.00 8.04 160 ILE B C 1
ATOM 4262 O O . ILE B 1 181 ? -10.495 23.076 2.562 1.00 9.72 160 ILE B O 1
ATOM 4271 N N . THR B 1 182 ? -10.620 21.024 1.631 1.00 7.67 161 THR B N 1
ATOM 4272 C CA . THR B 1 182 ? -9.221 20.950 1.176 1.00 7.20 161 THR B CA 1
ATOM 4273 C C . THR B 1 182 ? -9.159 20.923 -0.353 1.00 7.04 161 THR B C 1
ATOM 4274 O O . THR B 1 182 ? -9.792 20.039 -1.011 1.00 7.84 161 THR B O 1
ATOM 4278 N N . LEU B 1 183 ? -8.323 21.785 -0.945 1.00 7.44 162 LEU B N 1
ATOM 4279 C CA . LEU B 1 183 ? -7.973 21.711 -2.388 1.00 7.80 162 LEU B CA 1
ATOM 4280 C C . LEU B 1 183 ? -6.528 21.280 -2.469 1.00 7.42 162 LEU B C 1
ATOM 4281 O O . LEU B 1 183 ? -5.715 21.786 -1.644 1.00 6.97 162 LEU B O 1
ATOM 4286 N N . VAL B 1 184 ? -6.228 20.398 -3.388 1.00 7.46 163 VAL B N 1
ATOM 4287 C CA . VAL B 1 184 ? -4.886 19.839 -3.629 1.00 8.31 163 VAL B CA 1
ATOM 4288 C C . VAL B 1 184 ? -4.426 20.295 -5.010 1.00 8.38 163 VAL B C 1
ATOM 4289 O O . VAL B 1 184 ? -4.601 19.585 -5.992 1.00 8.23 163 VAL B O 1
ATOM 4293 N N . PRO B 1 185 ? -3.787 21.465 -5.126 1.00 8.08 164 PRO B N 1
ATOM 4294 C CA . PRO B 1 185 ? -3.296 21.960 -6.407 1.00 8.30 164 PRO B CA 1
ATOM 4295 C C . PRO B 1 185 ? -2.041 21.225 -6.839 1.00 7.90 164 PRO B C 1
ATOM 4296 O O . PRO B 1 185 ? -1.291 20.749 -6.015 1.00 7.44 164 PRO B O 1
ATOM 4300 N N . THR B 1 186 ? -1.897 21.132 -8.155 1.00 8.32 165 THR B N 1
ATOM 4301 C CA . THR B 1 186 ? -0.606 20.820 -8.814 1.00 8.99 165 THR B CA 1
ATOM 4302 C C . THR B 1 186 ? 0.394 21.940 -8.529 1.00 9.28 165 THR B C 1
ATOM 4303 O O . THR B 1 186 ? -0.004 22.960 -7.931 1.00 9.38 165 THR B O 1
ATOM 4307 N N . SER B 1 187 ? 1.632 21.816 -9.000 1.00 9.05 166 SER B N 1
ATOM 4308 C CA . SER B 1 187 ? 2.574 22.957 -9.011 1.00 9.59 166 SER B CA 1
ATOM 4309 C C . SER B 1 187 ? 1.880 24.209 -9.561 1.00 8.54 166 SER B C 1
ATOM 4310 O O . SER B 1 187 ? 1.201 24.135 -10.611 1.00 7.70 166 SER B O 1
ATOM 4313 N N . ILE B 1 188 ? 2.083 25.342 -8.871 1.00 8.62 167 ILE B N 1
ATOM 4314 C CA . ILE B 1 188 ? 1.516 26.657 -9.255 1.00 8.89 167 ILE B CA 1
ATOM 4315 C C . ILE B 1 188 ? 2.642 27.505 -9.811 1.00 9.68 167 ILE B C 1
ATOM 4316 O O . ILE B 1 188 ? 3.808 27.326 -9.434 1.00 10.34 167 ILE B O 1
ATOM 4321 N N . TYR B 1 189 ? 2.290 28.451 -10.662 1.00 9.60 168 TYR B N 1
ATOM 4322 C CA . TYR B 1 189 ? 3.254 29.473 -11.101 1.00 9.26 168 TYR B CA 1
ATOM 4323 C C . TYR B 1 189 ? 2.488 30.783 -11.270 1.00 8.52 168 TYR B C 1
ATOM 4324 O O . TYR B 1 189 ? 1.253 30.791 -11.462 1.00 9.65 168 TYR B O 1
ATOM 4333 N N . GLY B 1 190 ? 3.255 31.860 -11.254 1.00 9.45 169 GLY B N 1
ATOM 4334 C CA . GLY B 1 190 ? 2.739 33.190 -11.597 1.00 8.74 169 GLY B CA 1
ATOM 4335 C C . GLY B 1 190 ? 3.437 34.308 -10.844 1.00 9.66 169 GLY B C 1
ATOM 4336 O O . GLY B 1 190 ? 4.387 34.099 -10.086 1.00 10.40 169 GLY B O 1
ATOM 4337 N N . PRO B 1 191 ? 2.935 35.532 -11.075 1.00 10.18 170 PRO B N 1
ATOM 4338 C CA . PRO B 1 191 ? 3.356 36.703 -10.318 1.00 11.04 170 PRO B CA 1
ATOM 4339 C C . PRO B 1 191 ? 3.203 36.422 -8.824 1.00 10.51 170 PRO B C 1
ATOM 4340 O O . PRO B 1 191 ? 2.184 35.878 -8.349 1.00 11.29 170 PRO B O 1
ATOM 4344 N N . GLY B 1 192 ? 4.189 36.894 -8.095 1.00 10.87 171 GLY B N 1
ATOM 4345 C CA . GLY B 1 192 ? 4.201 36.948 -6.626 1.00 10.28 171 GLY B CA 1
ATOM 4346 C C . GLY B 1 192 ? 4.900 35.737 -6.043 1.00 10.94 171 GLY B C 1
ATOM 4347 O O . GLY B 1 192 ? 4.846 35.563 -4.807 1.00 12.17 171 GLY B O 1
ATOM 4348 N N . ASP B 1 193 ? 5.482 34.884 -6.872 1.00 10.81 172 ASP B N 1
ATOM 4349 C CA . ASP B 1 193 ? 6.158 33.652 -6.416 1.00 9.56 172 ASP B CA 1
ATOM 4350 C C . ASP B 1 193 ? 7.483 33.990 -5.725 1.00 10.26 172 ASP B C 1
ATOM 4351 O O . ASP B 1 193 ? 7.910 35.155 -5.694 1.00 10.49 172 ASP B O 1
ATOM 4356 N N . ASN B 1 194 ? 8.083 32.972 -5.123 1.00 10.54 173 ASN B N 1
ATOM 4357 C CA . ASN B 1 194 ? 9.481 33.002 -4.651 1.00 10.48 173 ASN B CA 1
ATOM 4358 C C . ASN B 1 194 ? 10.359 32.652 -5.837 1.00 10.62 173 ASN B C 1
ATOM 4359 O O . ASN B 1 194 ? 10.238 31.497 -6.311 1.00 9.71 173 ASN B O 1
ATOM 4364 N N . PHE B 1 195 ? 11.190 33.585 -6.315 1.00 12.31 174 PHE B N 1
ATOM 4365 C CA . PHE B 1 195 ? 12.062 33.373 -7.502 1.00 11.87 174 PHE B CA 1
ATOM 4366 C C . PHE B 1 195 ? 13.532 33.281 -7.063 1.00 12.79 174 PHE B C 1
ATOM 4367 O O . PHE B 1 195 ? 14.398 33.327 -7.923 1.00 14.03 174 PHE B O 1
ATOM 4375 N N . ASN B 1 196 ? 13.797 33.148 -5.768 1.00 12.80 175 ASN B N 1
ATOM 4376 C CA . ASN B 1 196 ? 15.171 32.935 -5.247 1.00 15.37 175 ASN B CA 1
ATOM 4377 C C . ASN B 1 196 ? 15.748 31.735 -5.999 1.00 14.12 175 ASN B C 1
ATOM 4378 O O . ASN B 1 196 ? 15.131 30.693 -5.994 1.00 13.43 175 ASN B O 1
ATOM 4383 N N . LEU B 1 197 ? 16.898 31.868 -6.655 1.00 13.57 176 LEU B N 1
ATOM 4384 C CA . LEU B 1 197 ? 17.339 30.765 -7.534 1.00 13.25 176 LEU B CA 1
ATOM 4385 C C . LEU B 1 197 ? 17.606 29.503 -6.717 1.00 12.63 176 LEU B C 1
ATOM 4386 O O . LEU B 1 197 ? 17.433 28.450 -7.320 1.00 14.91 176 LEU B O 1
ATOM 4391 N N . ALA B 1 198 ? 18.045 29.610 -5.463 1.00 13.71 177 ALA B N 1
ATOM 4392 C CA . ALA B 1 198 ? 18.428 28.408 -4.661 1.00 14.40 177 ALA B CA 1
ATOM 4393 C C . ALA B 1 198 ? 17.180 27.760 -4.027 1.00 13.76 177 ALA B C 1
ATOM 4394 O O . ALA B 1 198 ? 17.127 26.513 -3.933 1.00 15.66 177 ALA B O 1
ATOM 4396 N N . THR B 1 199 ? 16.203 28.555 -3.610 1.00 13.11 178 THR B N 1
ATOM 4397 C CA . THR B 1 199 ? 15.060 28.061 -2.792 1.00 12.99 178 THR B CA 1
ATOM 4398 C C . THR B 1 199 ? 13.794 27.891 -3.625 1.00 12.76 178 THR B C 1
ATOM 4399 O O . THR B 1 199 ? 12.856 27.255 -3.142 1.00 11.93 178 THR B O 1
ATOM 4403 N N . ALA B 1 200 ? 13.703 28.484 -4.800 1.00 10.54 179 ALA B N 1
ATOM 4404 C CA . ALA B 1 200 ? 12.452 28.423 -5.603 1.00 10.28 179 ALA B CA 1
ATOM 4405 C C . ALA B 1 200 ? 12.092 27.013 -6.068 1.00 10.26 179 ALA B C 1
ATOM 4406 O O . ALA B 1 200 ? 12.960 26.179 -6.382 1.00 9.96 179 ALA B O 1
ATOM 4408 N N . HIS B 1 201 ? 10.782 26.764 -6.134 1.00 9.59 180 HIS B N 1
ATOM 4409 C CA . HIS B 1 201 ? 10.172 25.627 -6.853 1.00 10.56 180 HIS B CA 1
ATOM 4410 C C . HIS B 1 201 ? 10.588 25.660 -8.323 1.00 10.14 180 HIS B C 1
ATOM 4411 O O . HIS B 1 201 ? 11.127 26.705 -8.817 1.00 9.69 180 HIS B O 1
ATOM 4418 N N . VAL B 1 202 ? 10.265 24.597 -9.031 1.00 9.94 181 VAL B N 1
ATOM 4419 C CA . VAL B 1 202 ? 10.848 24.390 -10.395 1.00 9.99 181 VAL B CA 1
ATOM 4420 C C . VAL B 1 202 ? 10.391 25.498 -11.355 1.00 10.05 181 VAL B C 1
ATOM 4421 O O . VAL B 1 202 ? 11.261 26.085 -12.030 1.00 9.15 181 VAL B O 1
ATOM 4425 N N . PHE B 1 203 ? 9.099 25.799 -11.440 1.00 9.51 182 PHE B N 1
ATOM 4426 C CA . PHE B 1 203 ? 8.617 26.766 -12.466 1.00 9.38 182 PHE B CA 1
ATOM 4427 C C . PHE B 1 203 ? 9.218 28.154 -12.229 1.00 8.94 182 PHE B C 1
ATOM 4428 O O . PHE B 1 203 ? 9.893 28.670 -13.125 1.00 9.64 182 PHE B O 1
ATOM 4436 N N . PRO B 1 204 ? 9.091 28.801 -11.052 1.00 9.21 183 PRO B N 1
ATOM 4437 C CA . PRO B 1 204 ? 9.753 30.094 -10.837 1.00 9.31 183 PRO B CA 1
ATOM 4438 C C . PRO B 1 204 ? 11.288 30.028 -10.943 1.00 9.79 183 PRO B C 1
ATOM 4439 O O . PRO B 1 204 ? 11.907 30.984 -11.442 1.00 9.12 183 PRO B O 1
ATOM 4443 N N . ALA B 1 205 ? 11.902 28.911 -10.558 1.00 9.78 184 ALA B N 1
ATOM 4444 C CA . ALA B 1 205 ? 13.373 28.757 -10.614 1.00 10.39 184 ALA B CA 1
ATOM 4445 C C . ALA B 1 205 ? 13.815 28.827 -12.080 1.00 10.57 184 ALA B C 1
ATOM 4446 O O . ALA B 1 205 ? 14.774 29.568 -12.410 1.00 11.31 184 ALA B O 1
ATOM 4448 N N . ILE B 1 206 ? 13.215 28.010 -12.930 1.00 10.79 185 ILE B N 1
ATOM 4449 C CA . ILE B 1 206 ? 13.656 27.896 -14.348 1.00 11.24 185 ILE B CA 1
ATOM 4450 C C . ILE B 1 206 ? 13.307 29.202 -15.041 1.00 11.40 185 ILE B C 1
ATOM 4451 O O . ILE B 1 206 ? 14.138 29.654 -15.850 1.00 10.35 185 ILE B O 1
ATOM 4456 N N . PHE B 1 207 ? 12.183 29.825 -14.684 1.00 10.44 186 PHE B N 1
ATOM 4457 C CA . PHE B 1 207 ? 11.833 31.116 -15.329 1.00 10.74 186 PHE B CA 1
ATOM 4458 C C . PHE B 1 207 ? 12.910 32.153 -14.979 1.00 11.08 186 PHE B C 1
ATOM 4459 O O . PHE B 1 207 ? 13.442 32.815 -15.897 1.00 11.79 186 PHE B O 1
ATOM 4467 N N . ALA B 1 208 ? 13.258 32.302 -13.709 1.00 10.54 187 ALA B N 1
ATOM 4468 C CA . ALA B 1 208 ? 14.188 33.339 -13.216 1.00 11.13 187 ALA B CA 1
ATOM 4469 C C . ALA B 1 208 ? 15.588 33.040 -13.758 1.00 11.55 187 ALA B C 1
ATOM 4470 O O . ALA B 1 208 ? 16.280 33.976 -14.170 1.00 12.27 187 ALA B O 1
ATOM 4472 N N . LYS B 1 209 ? 15.986 31.773 -13.800 1.00 11.68 188 LYS B N 1
ATOM 4473 C CA . LYS B 1 209 ? 17.319 31.402 -14.335 1.00 13.01 188 LYS B CA 1
ATOM 4474 C C . LYS B 1 209 ? 17.421 31.795 -15.819 1.00 13.16 188 LYS B C 1
ATOM 4475 O O . LYS B 1 209 ? 18.462 32.360 -16.219 1.00 14.45 188 LYS B O 1
ATOM 4481 N N . ILE B 1 210 ? 16.399 31.466 -16.591 1.00 13.38 189 ILE B N 1
ATOM 4482 C CA . ILE B 1 210 ? 16.395 31.731 -18.053 1.00 12.32 189 ILE B CA 1
ATOM 4483 C C . ILE B 1 210 ? 16.362 33.249 -18.259 1.00 14.31 189 ILE B C 1
ATOM 4484 O O . ILE B 1 210 ? 17.102 33.747 -19.132 1.00 14.18 189 ILE B O 1
ATOM 4489 N N . TYR B 1 211 ? 15.553 33.966 -17.487 1.00 12.71 190 TYR B N 1
ATOM 4490 C CA . TYR B 1 211 ? 15.440 35.434 -17.603 1.00 15.24 190 TYR B CA 1
ATOM 4491 C C . TYR B 1 211 ? 16.798 36.087 -17.298 1.00 15.87 190 TYR B C 1
ATOM 4492 O O . TYR B 1 211 ? 17.298 36.957 -18.064 1.00 15.00 190 TYR B O 1
ATOM 4501 N N . LEU B 1 212 ? 17.469 35.657 -16.228 1.00 15.15 191 LEU B N 1
ATOM 4502 C CA . LEU B 1 212 ? 18.753 36.291 -15.849 1.00 16.56 191 LEU B CA 1
ATOM 4503 C C . LEU B 1 212 ? 19.817 35.895 -16.874 1.00 17.15 191 LEU B C 1
ATOM 4504 O O . LEU B 1 212 ? 20.692 36.746 -17.165 1.00 18.43 191 LEU B O 1
ATOM 4509 N N . GLY B 1 213 ? 19.722 34.693 -17.423 1.00 17.28 192 GLY B N 1
ATOM 4510 C CA . GLY B 1 213 ? 20.583 34.165 -18.488 1.00 18.12 192 GLY B CA 1
ATOM 4511 C C . GLY B 1 213 ? 20.438 35.028 -19.724 1.00 21.38 192 GLY B C 1
ATOM 4512 O O . GLY B 1 213 ? 21.485 35.415 -20.331 1.00 20.52 192 GLY B O 1
ATOM 4513 N N . LYS B 1 214 ? 19.186 35.387 -20.027 1.00 18.15 193 LYS B N 1
ATOM 4514 C CA . LYS B 1 214 ? 18.856 36.251 -21.181 1.00 18.17 193 LYS B CA 1
ATOM 4515 C C . LYS B 1 214 ? 19.543 37.607 -21.004 1.00 17.85 193 LYS B C 1
ATOM 4516 O O . LYS B 1 214 ? 20.243 38.028 -21.959 1.00 19.72 193 LYS B O 1
ATOM 4522 N N . LEU B 1 215 ? 19.328 38.289 -19.883 1.00 17.84 194 LEU B N 1
ATOM 4523 C CA . LEU B 1 215 ? 19.940 39.610 -19.607 1.00 18.68 194 LEU B CA 1
ATOM 4524 C C . LEU B 1 215 ? 21.460 39.526 -19.769 1.00 23.00 194 LEU B C 1
ATOM 4525 O O . LEU B 1 215 ? 22.039 40.457 -20.373 1.00 24.20 194 LEU B O 1
ATOM 4530 N N . LEU B 1 216 ? 22.081 38.462 -19.271 1.00 22.80 195 LEU B N 1
ATOM 4531 C CA . LEU B 1 216 ? 23.561 38.343 -19.324 1.00 23.05 195 LEU B CA 1
ATOM 4532 C C . LEU B 1 216 ? 23.977 38.149 -20.781 1.00 23.32 195 LEU B C 1
ATOM 4533 O O . LEU B 1 216 ? 24.924 38.840 -21.201 1.00 24.68 195 LEU B O 1
ATOM 4538 N N . ASN B 1 217 ? 23.261 37.303 -21.525 1.00 23.95 196 ASN B N 1
ATOM 4539 C CA . ASN B 1 217 ? 23.536 36.977 -22.946 1.00 23.78 196 ASN B CA 1
ATOM 4540 C C . ASN B 1 217 ? 23.433 38.272 -23.762 1.00 24.39 196 ASN B C 1
ATOM 4541 O O . ASN B 1 217 ? 24.214 38.439 -24.727 1.00 25.11 196 ASN B O 1
ATOM 4546 N N . GLU B 1 218 ? 22.542 39.179 -23.364 1.00 22.99 197 GLU B N 1
ATOM 4547 C CA . GLU B 1 218 ? 22.224 40.410 -24.132 1.00 23.03 197 GLU B CA 1
ATOM 4548 C C . GLU B 1 218 ? 23.010 41.601 -23.554 1.00 24.66 197 GLU B C 1
ATOM 4549 O O . GLU B 1 218 ? 22.745 42.739 -23.976 1.00 25.12 197 GLU B O 1
ATOM 4555 N N . GLN B 1 219 ? 23.930 41.372 -22.608 1.00 25.94 198 GLN B N 1
ATOM 4556 C CA . GLN B 1 219 ? 24.771 42.426 -21.986 1.00 30.03 198 GLN B CA 1
ATOM 4557 C C . GLN B 1 219 ? 23.891 43.525 -21.387 1.00 30.74 198 GLN B C 1
ATOM 4558 O O . GLN B 1 219 ? 24.284 44.713 -21.429 1.00 30.52 198 GLN B O 1
ATOM 4564 N N . LYS B 1 220 ? 22.727 43.176 -20.854 1.00 26.43 199 LYS B N 1
ATOM 4565 C CA . LYS B 1 220 ? 21.882 44.165 -20.153 1.00 26.77 199 LYS B CA 1
ATOM 4566 C C . LYS B 1 220 ? 22.352 44.255 -18.702 1.00 28.35 199 LYS B C 1
ATOM 4567 O O . LYS B 1 220 ? 21.588 43.877 -17.775 1.00 28.71 199 LYS B O 1
ATOM 4573 N N . HIS B 1 221 ? 23.545 44.824 -18.503 1.00 30.26 200 HIS B N 1
ATOM 4574 C CA . HIS B 1 221 ? 24.213 44.904 -17.181 1.00 28.77 200 HIS B CA 1
ATOM 4575 C C . HIS B 1 221 ? 23.367 45.715 -16.205 1.00 29.61 200 HIS B C 1
ATOM 4576 O O . HIS B 1 221 ? 23.223 45.263 -15.070 1.00 31.31 200 HIS B O 1
ATOM 4583 N N . GLN B 1 222 ? 22.809 46.854 -16.617 1.00 29.54 201 GLN B N 1
ATOM 4584 C CA . GLN B 1 222 ? 22.003 47.701 -15.697 1.00 32.25 201 GLN B CA 1
ATOM 4585 C C . GLN B 1 222 ? 20.759 46.926 -15.209 1.00 30.47 201 GLN B C 1
ATOM 4586 O O . GLN B 1 222 ? 20.445 46.996 -14.022 1.00 28.91 201 GLN B O 1
ATOM 4592 N N . GLU B 1 223 ? 20.061 46.218 -16.093 1.00 33.14 202 GLU B N 1
ATOM 4593 C CA . GLU B 1 223 ? 18.842 45.435 -15.723 1.00 34.07 202 GLU B CA 1
ATOM 4594 C C . GLU B 1 223 ? 19.234 44.362 -14.703 1.00 32.60 202 GLU B C 1
ATOM 4595 O O . GLU B 1 223 ? 18.466 44.149 -13.754 1.00 31.82 202 GLU B O 1
ATOM 4601 N N . LEU B 1 224 ? 20.394 43.727 -14.900 1.00 31.91 203 LEU B N 1
ATOM 4602 C CA . LEU B 1 224 ? 20.961 42.732 -13.954 1.00 28.69 203 LEU B CA 1
ATOM 4603 C C . LEU B 1 224 ? 21.228 43.384 -12.594 1.00 30.17 203 LEU B C 1
ATOM 4604 O O . LEU B 1 224 ? 20.846 42.778 -11.581 1.00 28.83 203 LEU B O 1
ATOM 4609 N N . PHE B 1 225 ? 21.801 44.587 -12.544 1.00 30.90 204 PHE B N 1
ATOM 4610 C CA . PHE B 1 225 ? 22.096 45.275 -11.259 1.00 34.02 204 PHE B CA 1
ATOM 4611 C C . PHE B 1 225 ? 20.769 45.598 -10.565 1.00 35.12 204 PHE B C 1
ATOM 4612 O O . PHE B 1 225 ? 20.674 45.438 -9.346 1.00 36.02 204 PHE B O 1
ATOM 4620 N N . ASN B 1 226 ? 19.782 46.079 -11.326 1.00 38.12 205 ASN B N 1
ATOM 4621 C CA . ASN B 1 226 ? 18.439 46.458 -10.808 1.00 39.20 205 ASN B CA 1
ATOM 4622 C C . ASN B 1 226 ? 17.766 45.202 -10.249 1.00 39.39 205 ASN B C 1
ATOM 4623 O O . ASN B 1 226 ? 17.240 45.268 -9.138 1.00 39.50 205 ASN B O 1
ATOM 4628 N N . SER B 1 227 ? 17.863 44.091 -10.982 1.00 39.67 206 SER B N 1
ATOM 4629 C CA . SER B 1 227 ? 17.161 42.808 -10.706 1.00 41.12 206 SER B CA 1
ATOM 4630 C C . SER B 1 227 ? 17.772 42.098 -9.483 1.00 44.74 206 SER B C 1
ATOM 4631 O O . SER B 1 227 ? 17.000 41.690 -8.596 1.00 45.72 206 SER B O 1
ATOM 4634 N N . LEU B 1 228 ? 19.103 41.949 -9.426 1.00 42.09 207 LEU B N 1
ATOM 4635 C CA . LEU B 1 228 ? 19.821 41.178 -8.371 1.00 36.51 207 LEU B CA 1
ATOM 4636 C C . LEU B 1 228 ? 20.290 42.067 -7.206 1.00 39.74 207 LEU B C 1
ATOM 4637 O O . LEU B 1 228 ? 20.830 41.504 -6.229 1.00 39.99 207 LEU B O 1
ATOM 4642 N N . ARG B 1 229 ? 20.116 43.385 -7.289 1.00 43.37 208 ARG B N 1
ATOM 4643 C CA . ARG B 1 229 ? 20.612 44.339 -6.261 1.00 48.66 208 ARG B CA 1
ATOM 4644 C C . ARG B 1 229 ? 22.120 44.139 -6.054 1.00 46.25 208 ARG B C 1
ATOM 4645 O O . ARG B 1 229 ? 22.542 44.086 -4.891 1.00 46.54 208 ARG B O 1
ATOM 4653 N N . LEU B 1 230 ? 22.888 44.027 -7.144 1.00 42.14 209 LEU B N 1
ATOM 4654 C CA . LEU B 1 230 ? 24.379 43.958 -7.140 1.00 43.61 209 LEU B CA 1
ATOM 4655 C C . LEU B 1 230 ? 24.949 45.135 -7.950 1.00 44.92 209 LEU B C 1
ATOM 4656 O O . LEU B 1 230 ? 24.257 45.634 -8.847 1.00 43.16 209 LEU B O 1
ATOM 4661 N N . ASP B 1 231 ? 26.199 45.521 -7.677 1.00 49.56 210 ASP B N 1
ATOM 4662 C CA . ASP B 1 231 ? 26.781 46.819 -8.105 1.00 47.06 210 ASP B CA 1
ATOM 4663 C C . ASP B 1 231 ? 27.488 46.674 -9.454 1.00 41.53 210 ASP B C 1
ATOM 4664 O O . ASP B 1 231 ? 27.541 47.667 -10.170 1.00 41.50 210 ASP B O 1
ATOM 4669 N N . ASN B 1 232 ? 28.013 45.495 -9.794 1.00 39.03 211 ASN B N 1
ATOM 4670 C CA . ASN B 1 232 ? 28.924 45.343 -10.954 1.00 36.02 211 ASN B CA 1
ATOM 4671 C C . ASN B 1 232 ? 28.797 43.959 -11.574 1.00 35.46 211 ASN B C 1
ATOM 4672 O O . ASN B 1 232 ? 28.241 43.055 -10.932 1.00 35.09 211 ASN B O 1
ATOM 4677 N N . ILE B 1 233 ? 29.331 43.814 -12.781 1.00 30.88 212 ILE B N 1
ATOM 4678 C CA . ILE B 1 233 ? 29.159 42.590 -13.602 1.00 31.34 212 ILE B CA 1
ATOM 4679 C C . ILE B 1 233 ? 29.982 41.453 -12.986 1.00 33.79 212 ILE B C 1
ATOM 4680 O O . ILE B 1 233 ? 29.584 40.287 -13.187 1.00 32.84 212 ILE B O 1
ATOM 4685 N N . GLN B 1 234 ? 31.091 41.734 -12.279 1.00 33.72 213 GLN B N 1
ATOM 4686 C CA . GLN B 1 234 ? 31.934 40.638 -11.715 1.00 33.47 213 GLN B CA 1
ATOM 4687 C C . GLN B 1 234 ? 31.087 39.879 -10.678 1.00 27.26 213 GLN B C 1
ATOM 4688 O O . GLN B 1 234 ? 31.084 38.623 -10.705 1.00 28.16 213 GLN B O 1
ATOM 4694 N N . ASP B 1 235 ? 30.406 40.630 -9.818 1.00 28.88 214 ASP B N 1
ATOM 4695 C CA . ASP B 1 235 ? 29.545 40.135 -8.711 1.00 31.66 214 ASP B CA 1
ATOM 4696 C C . ASP B 1 235 ? 28.376 39.342 -9.311 1.00 33.58 214 ASP B C 1
ATOM 4697 O O . ASP B 1 235 ? 28.140 38.193 -8.908 1.00 32.52 214 ASP B O 1
ATOM 4702 N N . VAL B 1 236 ? 27.680 39.947 -10.274 1.00 32.96 215 VAL B N 1
ATOM 4703 C CA . VAL B 1 236 ? 26.558 39.296 -11.008 1.00 28.83 215 VAL B CA 1
ATOM 4704 C C . VAL B 1 236 ? 27.066 37.975 -11.573 1.00 27.92 215 VAL B C 1
ATOM 4705 O O . VAL B 1 236 ? 26.357 36.982 -11.443 1.00 28.55 215 VAL B O 1
ATOM 4709 N N . LEU B 1 237 ? 28.253 37.949 -12.189 1.00 28.11 216 LEU B N 1
ATOM 4710 C CA . LEU B 1 237 ? 28.803 36.729 -12.833 1.00 29.21 216 LEU B CA 1
ATOM 4711 C C . LEU B 1 237 ? 29.124 35.667 -11.766 1.00 27.71 216 LEU B C 1
ATOM 4712 O O . LEU B 1 237 ? 28.892 34.474 -12.060 1.00 29.64 216 LEU B O 1
ATOM 4717 N N . LYS B 1 238 ? 29.605 36.079 -10.589 1.00 29.99 217 LYS B N 1
ATOM 4718 C CA . LYS B 1 238 ? 29.990 35.137 -9.495 1.00 33.79 217 LYS B CA 1
ATOM 4719 C C . LYS B 1 238 ? 28.709 34.455 -8.991 1.00 31.31 217 LYS B C 1
ATOM 4720 O O . LYS B 1 238 ? 28.636 33.196 -9.052 1.00 31.77 217 LYS B O 1
ATOM 4726 N N . TYR B 1 239 ? 27.725 35.264 -8.585 1.00 32.12 218 TYR B N 1
ATOM 4727 C CA . TYR B 1 239 ? 26.377 34.806 -8.149 1.00 30.29 218 TYR B CA 1
ATOM 4728 C C . TYR B 1 239 ? 25.804 33.812 -9.167 1.00 28.52 218 TYR B C 1
ATOM 4729 O O . TYR B 1 239 ? 25.416 32.694 -8.783 1.00 27.36 218 TYR B O 1
ATOM 4738 N N . LEU B 1 240 ? 25.747 34.173 -10.453 1.00 26.15 219 LEU B N 1
ATOM 4739 C CA . LEU B 1 240 ? 25.095 33.308 -11.463 1.00 25.21 219 LEU B CA 1
ATOM 4740 C C . LEU B 1 240 ? 25.936 32.057 -11.722 1.00 24.22 219 LEU B C 1
ATOM 4741 O O . LEU B 1 240 ? 25.378 31.021 -12.158 1.00 23.71 219 LEU B O 1
ATOM 4746 N N . SER B 1 241 ? 27.256 32.122 -11.547 1.00 26.64 220 SER B N 1
ATOM 4747 C CA . SER B 1 241 ? 28.105 30.954 -11.886 1.00 26.95 220 SER B CA 1
ATOM 4748 C C . SER B 1 241 ? 27.852 29.830 -10.868 1.00 26.76 220 SER B C 1
ATOM 4749 O O . SER B 1 241 ? 28.193 28.699 -11.219 1.00 28.71 220 SER B O 1
ATOM 4752 N N . GLN B 1 242 ? 27.284 30.126 -9.691 1.00 26.72 221 GLN B N 1
ATOM 4753 C CA . GLN B 1 242 ? 26.782 29.111 -8.698 1.00 29.03 221 GLN B CA 1
ATOM 4754 C C . GLN B 1 242 ? 25.835 28.132 -9.394 1.00 30.25 221 GLN B C 1
ATOM 4755 O O . GLN B 1 242 ? 25.831 26.951 -9.014 1.00 30.28 221 GLN B O 1
ATOM 4761 N N . PHE B 1 243 ? 25.057 28.601 -10.380 1.00 25.16 222 PHE B N 1
ATOM 4762 C CA . PHE B 1 243 ? 24.002 27.817 -11.069 1.00 24.48 222 PHE B CA 1
ATOM 4763 C C . PHE B 1 243 ? 24.469 27.395 -12.457 1.00 24.26 222 PHE B C 1
ATOM 4764 O O . PHE B 1 243 ? 23.686 26.849 -13.224 1.00 26.12 222 PHE B O 1
ATOM 4772 N N . ASP B 1 244 ? 25.767 27.548 -12.744 1.00 26.69 223 ASP B N 1
ATOM 4773 C CA . ASP B 1 244 ? 26.337 27.268 -14.084 1.00 25.01 223 ASP B CA 1
ATOM 4774 C C . ASP B 1 244 ? 25.528 28.070 -15.120 1.00 21.87 223 ASP B C 1
ATOM 4775 O O . ASP B 1 244 ? 25.183 27.518 -16.145 1.00 20.84 223 ASP B O 1
ATOM 4780 N N . ILE B 1 245 ? 25.204 29.316 -14.793 1.00 22.76 224 ILE B N 1
ATOM 4781 C CA . ILE B 1 245 ? 24.638 30.294 -15.776 1.00 21.30 224 ILE B CA 1
ATOM 4782 C C . ILE B 1 245 ? 25.764 31.232 -16.207 1.00 21.49 224 ILE B C 1
ATOM 4783 O O . ILE B 1 245 ? 26.427 31.795 -15.338 1.00 22.02 224 ILE B O 1
ATOM 4788 N N . ASP B 1 246 ? 25.930 31.407 -17.516 1.00 25.27 225 ASP B N 1
ATOM 4789 C CA . ASP B 1 246 ? 26.923 32.369 -18.061 1.00 27.44 225 ASP B CA 1
ATOM 4790 C C . ASP B 1 246 ? 26.305 33.055 -19.282 1.00 29.27 225 ASP B C 1
ATOM 4791 O O . ASP B 1 246 ? 25.084 32.829 -19.575 1.00 24.70 225 ASP B O 1
ATOM 4796 N N . GLU B 1 247 ? 27.109 33.842 -20.004 1.00 28.31 226 GLU B N 1
ATOM 4797 C CA . GLU B 1 247 ? 26.603 34.693 -21.109 1.00 28.94 226 GLU B CA 1
ATOM 4798 C C . GLU B 1 247 ? 26.156 33.824 -22.281 1.00 26.50 226 GLU B C 1
ATOM 4799 O O . GLU B 1 247 ? 25.499 34.352 -23.177 1.00 28.50 226 GLU B O 1
ATOM 4805 N N . ASN B 1 248 ? 26.495 32.541 -22.298 1.00 24.84 227 ASN B N 1
ATOM 4806 C CA . ASN B 1 248 ? 26.156 31.635 -23.420 1.00 27.62 227 ASN B CA 1
ATOM 4807 C C . ASN B 1 248 ? 25.046 30.669 -23.023 1.00 25.78 227 ASN B C 1
ATOM 4808 O O . ASN B 1 248 ? 24.434 30.077 -23.946 1.00 24.49 227 ASN B O 1
ATOM 4813 N N . LYS B 1 249 ? 24.873 30.387 -21.724 1.00 24.49 228 LYS B N 1
ATOM 4814 C CA . LYS B 1 249 ? 23.871 29.343 -21.412 1.00 26.45 228 LYS B CA 1
ATOM 4815 C C . LYS B 1 249 ? 23.342 29.440 -19.980 1.00 19.91 228 LYS B C 1
ATOM 4816 O O . LYS B 1 249 ? 23.906 30.133 -19.116 1.00 21.24 228 LYS B O 1
ATOM 4822 N N . VAL B 1 250 ? 22.252 28.716 -19.817 1.00 20.39 229 VAL B N 1
ATOM 4823 C CA . VAL B 1 250 ? 21.519 28.548 -18.539 1.00 18.91 229 VAL B CA 1
ATOM 4824 C C . VAL B 1 250 ? 21.459 27.045 -18.245 1.00 16.94 229 VAL B C 1
ATOM 4825 O O . VAL B 1 250 ? 20.977 26.273 -19.103 1.00 15.99 229 VAL B O 1
ATOM 4829 N N . THR B 1 251 ? 21.980 26.668 -17.081 1.00 20.64 230 THR B N 1
ATOM 4830 C CA . THR B 1 251 ? 21.963 25.279 -16.576 1.00 20.76 230 THR B CA 1
ATOM 4831 C C . THR B 1 251 ? 20.764 25.145 -15.634 1.00 17.96 230 THR B C 1
ATOM 4832 O O . THR B 1 251 ? 20.621 25.982 -14.748 1.00 17.28 230 THR B O 1
ATOM 4836 N N . LEU B 1 252 ? 19.950 24.141 -15.868 1.00 16.21 231 LEU B N 1
ATOM 4837 C CA . LEU B 1 252 ? 18.821 23.789 -14.962 1.00 15.58 231 LEU B CA 1
ATOM 4838 C C . LEU B 1 252 ? 19.136 22.438 -14.309 1.00 17.02 231 LEU B C 1
ATOM 4839 O O . LEU B 1 252 ? 20.130 21.806 -14.712 1.00 16.60 231 LEU B O 1
ATOM 4844 N N . LEU B 1 253 ? 18.335 22.012 -13.326 1.00 16.57 232 LEU B N 1
ATOM 4845 C CA . LEU B 1 253 ? 18.641 20.777 -12.536 1.00 17.67 232 LEU B CA 1
ATOM 4846 C C . LEU B 1 253 ? 18.061 19.547 -13.219 1.00 18.42 232 LEU B C 1
ATOM 4847 O O . LEU B 1 253 ? 16.947 19.601 -13.792 1.00 17.61 232 LEU B O 1
ATOM 4852 N N . GLY B 1 254 ? 18.743 18.404 -13.035 1.00 19.08 233 GLY B N 1
ATOM 4853 C CA . GLY B 1 254 ? 18.199 17.098 -13.425 1.00 21.26 233 GLY B CA 1
ATOM 4854 C C . GLY B 1 254 ? 18.374 16.848 -14.908 1.00 19.70 233 GLY B C 1
ATOM 4855 O O . GLY B 1 254 ? 19.223 17.493 -15.504 1.00 22.15 233 GLY B O 1
ATOM 4856 N N . SER B 1 255 ? 17.581 15.951 -15.476 1.00 20.40 234 SER B N 1
ATOM 4857 C CA . SER B 1 255 ? 17.596 15.550 -16.897 1.00 20.11 234 SER B CA 1
ATOM 4858 C C . SER B 1 255 ? 16.673 16.453 -17.728 1.00 21.34 234 SER B C 1
ATOM 4859 O O . SER B 1 255 ? 16.780 16.440 -18.987 1.00 19.86 234 SER B O 1
ATOM 4862 N N . GLY B 1 256 ? 15.721 17.134 -17.081 1.00 17.82 235 GLY B N 1
ATOM 4863 C CA . GLY B 1 256 ? 14.638 17.855 -17.765 1.00 17.10 235 GLY B CA 1
ATOM 4864 C C . GLY B 1 256 ? 13.513 16.943 -18.205 1.00 16.08 235 GLY B C 1
ATOM 4865 O O . GLY B 1 256 ? 12.512 17.424 -18.752 1.00 16.23 235 GLY B O 1
ATOM 4866 N N . ASN B 1 257 ? 13.626 15.626 -17.979 1.00 16.70 236 ASN B N 1
ATOM 4867 C CA . ASN B 1 257 ? 12.590 14.668 -18.456 1.00 16.83 236 ASN B CA 1
ATOM 4868 C C . ASN B 1 257 ? 11.415 14.521 -17.481 1.00 15.36 236 ASN B C 1
ATOM 4869 O O . ASN B 1 257 ? 10.341 14.151 -17.919 1.00 16.86 236 ASN B O 1
ATOM 4874 N N . PRO B 1 258 ? 11.505 14.833 -16.168 1.00 15.47 237 PRO B N 1
ATOM 4875 C CA . PRO B 1 258 ? 10.328 14.724 -15.307 1.00 14.84 237 PRO B CA 1
ATOM 4876 C C . PRO B 1 258 ? 9.161 15.552 -15.855 1.00 15.05 237 PRO B C 1
ATOM 4877 O O . PRO B 1 258 ? 9.387 16.650 -16.389 1.00 16.63 237 PRO B O 1
ATOM 4881 N N . ARG B 1 259 ? 7.958 15.010 -15.701 1.00 15.21 238 ARG B N 1
ATOM 4882 C CA . ARG B 1 259 ? 6.713 15.565 -16.275 1.00 13.98 238 ARG B CA 1
ATOM 4883 C C . ARG B 1 259 ? 5.734 15.804 -15.147 1.00 13.85 238 ARG B C 1
ATOM 4884 O O . ARG B 1 259 ? 5.620 14.939 -14.254 1.00 15.48 238 ARG B O 1
ATOM 4892 N N . ARG B 1 260 ? 5.033 16.935 -15.228 1.00 12.81 239 ARG B N 1
ATOM 4893 C CA . ARG B 1 260 ? 3.942 17.236 -14.283 1.00 12.39 239 ARG B CA 1
ATOM 4894 C C . ARG B 1 260 ? 3.092 18.372 -14.844 1.00 12.10 239 ARG B C 1
ATOM 4895 O O . ARG B 1 260 ? 3.442 18.980 -15.884 1.00 11.80 239 ARG B O 1
ATOM 4903 N N . GLU B 1 261 ? 1.964 18.584 -14.193 1.00 11.14 240 GLU B N 1
ATOM 4904 C CA . GLU B 1 261 ? 0.977 19.603 -14.547 1.00 11.06 240 GLU B CA 1
ATOM 4905 C C . GLU B 1 261 ? 1.375 20.899 -13.857 1.00 11.13 240 GLU B C 1
ATOM 4906 O O . GLU B 1 261 ? 2.028 20.856 -12.815 1.00 11.43 240 GLU B O 1
ATOM 4912 N N . PHE B 1 262 ? 0.934 22.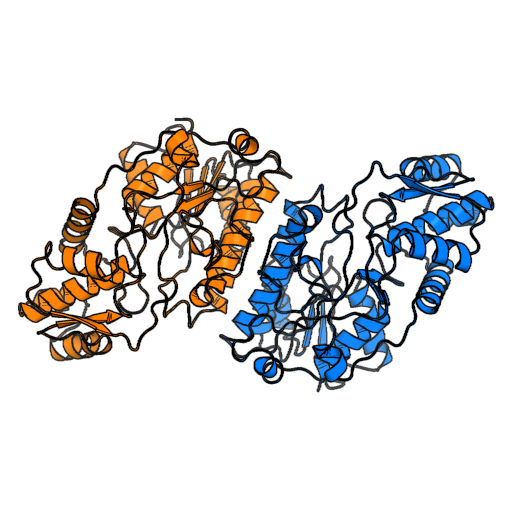003 -14.439 1.00 10.28 241 PHE B N 1
ATOM 4913 C CA . PHE B 1 262 ? 1.079 23.345 -13.845 1.00 10.52 241 PHE B CA 1
ATOM 4914 C C . PHE B 1 262 ? -0.224 24.109 -13.951 1.00 10.41 241 PHE B C 1
ATOM 4915 O O . PHE B 1 262 ? -1.037 23.903 -14.899 1.00 11.38 241 PHE B O 1
ATOM 4923 N N . ILE B 1 263 ? -0.471 24.942 -12.941 1.00 10.32 242 ILE B N 1
ATOM 4924 C CA . ILE B 1 263 ? -1.711 25.739 -12.872 1.00 10.01 242 ILE B CA 1
ATOM 4925 C C . ILE B 1 263 ? -1.320 27.180 -12.555 1.00 9.78 242 ILE B C 1
ATOM 4926 O O . ILE B 1 263 ? -0.475 27.359 -11.698 1.00 9.47 242 ILE B O 1
ATOM 4931 N N . TYR B 1 264 ? -1.905 28.137 -13.262 1.00 8.72 243 TYR B N 1
ATOM 4932 C CA . TYR B 1 264 ? -1.601 29.565 -13.058 1.00 8.95 243 TYR B CA 1
ATOM 4933 C C . TYR B 1 264 ? -2.214 30.000 -11.726 1.00 8.53 243 TYR B C 1
ATOM 4934 O O . TYR B 1 264 ? -3.345 29.628 -11.457 1.00 8.50 243 TYR B O 1
ATOM 4943 N N . VAL B 1 265 ? -1.522 30.875 -11.000 1.00 8.86 244 VAL B N 1
ATOM 4944 C CA . VAL B 1 265 ? -1.938 31.333 -9.660 1.00 8.47 244 VAL B CA 1
ATOM 4945 C C . VAL B 1 265 ? -3.369 31.860 -9.708 1.00 8.54 244 VAL B C 1
ATOM 4946 O O . VAL B 1 265 ? -4.160 31.578 -8.773 1.00 8.35 244 VAL B O 1
ATOM 4950 N N . ASP B 1 266 ? -3.750 32.639 -10.716 1.00 8.54 245 ASP B N 1
ATOM 4951 C CA . ASP B 1 266 ? -5.107 33.252 -10.662 1.00 9.30 245 ASP B CA 1
ATOM 4952 C C . ASP B 1 266 ? -6.190 32.182 -10.802 1.00 9.18 245 ASP B C 1
ATOM 4953 O O . ASP B 1 266 ? -7.286 32.395 -10.266 1.00 10.64 245 ASP B O 1
ATOM 4958 N N . ASP B 1 267 ? -5.910 31.094 -11.514 1.00 9.44 246 ASP B N 1
ATOM 4959 C CA . ASP B 1 267 ? -6.848 29.955 -11.622 1.00 10.49 246 ASP B CA 1
ATOM 4960 C C . ASP B 1 267 ? -6.953 29.291 -10.243 1.00 9.30 246 ASP B C 1
ATOM 4961 O O . ASP B 1 267 ? -8.051 28.844 -9.852 1.00 9.74 246 ASP B O 1
ATOM 4966 N N . VAL B 1 268 ? -5.858 29.229 -9.496 1.00 8.89 247 VAL B N 1
ATOM 4967 C CA . VAL B 1 268 ? -5.926 28.670 -8.128 1.00 8.44 247 VAL B CA 1
ATOM 4968 C C . VAL B 1 268 ? -6.791 29.586 -7.267 1.00 8.64 247 VAL B C 1
ATOM 4969 O O . VAL B 1 268 ? -7.664 29.071 -6.535 1.00 8.99 247 VAL B O 1
ATOM 4973 N N . ALA B 1 269 ? -6.570 30.881 -7.351 1.00 8.99 248 ALA B N 1
ATOM 4974 C CA . ALA B 1 269 ? -7.334 31.854 -6.550 1.00 9.81 248 ALA B CA 1
ATOM 4975 C C . ALA B 1 269 ? -8.814 31.673 -6.883 1.00 9.49 248 ALA B C 1
ATOM 4976 O O . ALA B 1 269 ? -9.628 31.612 -5.962 1.00 9.87 248 ALA B O 1
ATOM 4978 N N . ASP B 1 270 ? -9.151 31.594 -8.170 1.00 10.30 249 ASP B N 1
ATOM 4979 C CA . ASP B 1 270 ? -10.559 31.447 -8.638 1.00 11.00 249 ASP B CA 1
ATOM 4980 C C . ASP B 1 270 ? -11.139 30.139 -8.069 1.00 10.66 249 ASP B C 1
ATOM 4981 O O . ASP B 1 270 ? -12.303 30.146 -7.588 1.00 10.90 249 ASP B O 1
ATOM 4986 N N . ALA B 1 271 ? -10.378 29.041 -8.103 1.00 10.25 250 ALA B N 1
ATOM 4987 C CA . ALA B 1 271 ? -10.861 27.730 -7.614 1.00 10.32 250 ALA B CA 1
ATOM 4988 C C . ALA B 1 271 ? -11.088 27.826 -6.104 1.00 9.66 250 ALA B C 1
ATOM 4989 O O . ALA B 1 271 ? -12.045 27.208 -5.614 1.00 10.04 250 ALA B O 1
ATOM 4991 N N . CYS B 1 272 ? -10.250 28.556 -5.392 1.00 9.85 251 CYS B N 1
ATOM 4992 C CA . CYS B 1 272 ? -10.351 28.641 -3.916 1.00 10.00 251 CYS B CA 1
ATOM 4993 C C . CYS B 1 272 ? -11.660 29.351 -3.618 1.00 10.10 251 CYS B C 1
ATOM 4994 O O . CYS B 1 272 ? -12.443 28.910 -2.752 1.00 10.96 251 CYS B O 1
ATOM 4997 N N . ILE B 1 273 ? -11.901 30.437 -4.332 1.00 10.49 252 ILE B N 1
ATOM 4998 C CA . ILE B 1 273 ? -13.123 31.249 -4.093 1.00 10.94 252 ILE B CA 1
ATOM 4999 C C . ILE B 1 273 ? -14.335 30.399 -4.498 1.00 10.45 252 ILE B C 1
ATOM 5000 O O . ILE B 1 273 ? -15.341 30.388 -3.759 1.00 11.81 252 ILE B O 1
ATOM 5005 N N . PHE B 1 274 ? -14.286 29.741 -5.655 1.00 10.31 253 PHE B N 1
ATOM 5006 C CA . PHE B 1 274 ? -15.391 28.883 -6.154 1.00 11.45 253 PHE B CA 1
ATOM 5007 C C . PHE B 1 274 ? -15.722 27.819 -5.103 1.00 12.97 253 PHE B C 1
ATOM 5008 O O . PHE B 1 274 ? -16.877 27.645 -4.686 1.00 12.43 253 PHE B O 1
ATOM 5016 N N . THR B 1 275 ? -14.669 27.153 -4.632 1.00 13.04 254 THR B N 1
ATOM 5017 C CA . THR B 1 275 ? -14.815 26.077 -3.637 1.00 14.57 254 THR B CA 1
ATOM 5018 C C . THR B 1 275 ? -15.475 26.610 -2.380 1.00 15.28 254 THR B C 1
ATOM 5019 O O . THR B 1 275 ? -16.444 25.928 -1.893 1.00 16.56 254 THR B O 1
ATOM 5023 N N . MET B 1 276 ? -14.997 27.744 -1.834 1.00 16.07 255 MET B N 1
ATOM 5024 C CA . MET B 1 276 ? -15.544 28.387 -0.623 1.00 17.89 255 MET B CA 1
ATOM 5025 C C . MET B 1 276 ? -17.004 28.787 -0.839 1.00 23.87 255 MET B C 1
ATOM 5026 O O . MET B 1 276 ? -17.764 28.815 0.154 1.00 28.64 255 MET B O 1
ATOM 5031 N N . ASP B 1 277 ? -17.364 29.185 -2.048 1.00 20.94 256 ASP B N 1
ATOM 5032 C CA . ASP B 1 277 ? -18.758 29.625 -2.334 1.00 22.94 256 ASP B CA 1
ATOM 5033 C C . ASP B 1 277 ? -19.644 28.371 -2.429 1.00 24.88 256 ASP B C 1
ATOM 5034 O O . ASP B 1 277 ? -20.820 28.478 -2.023 1.00 31.95 256 ASP B O 1
ATOM 5039 N N . LYS B 1 278 ? -19.148 27.244 -2.950 1.00 21.51 257 LYS B N 1
ATOM 5040 C CA . LYS B 1 278 ? -19.992 26.141 -3.490 1.00 24.82 257 LYS B CA 1
ATOM 5041 C C . LYS B 1 278 ? -19.938 24.827 -2.684 1.00 25.47 257 LYS B C 1
ATOM 5042 O O . LYS B 1 278 ? -20.947 24.090 -2.734 1.00 24.02 257 LYS B O 1
ATOM 5048 N N . ILE B 1 279 ? -18.873 24.521 -1.932 1.00 19.36 258 ILE B N 1
ATOM 5049 C CA . ILE B 1 279 ? -18.752 23.220 -1.192 1.00 20.04 258 ILE B CA 1
ATOM 5050 C C . ILE B 1 279 ? -19.042 23.453 0.285 1.00 18.26 258 ILE B C 1
ATOM 5051 O O . ILE B 1 279 ? -18.602 24.475 0.862 1.00 17.66 258 ILE B O 1
ATOM 5056 N N . ASP B 1 280 ? -19.746 22.524 0.907 1.00 14.98 259 ASP B N 1
ATOM 5057 C CA . ASP B 1 280 ? -19.814 22.416 2.378 1.00 17.23 259 ASP B CA 1
ATOM 5058 C C . ASP B 1 280 ? -19.636 20.938 2.752 1.00 15.67 259 ASP B C 1
ATOM 5059 O O . ASP B 1 280 ? -19.442 20.093 1.831 1.00 16.37 259 ASP B O 1
ATOM 5064 N N . ALA B 1 281 ? -19.666 20.645 4.040 1.00 17.47 260 ALA B N 1
ATOM 5065 C CA . ALA B 1 281 ? -19.433 19.277 4.567 1.00 19.26 260 ALA B CA 1
ATOM 5066 C C . ALA B 1 281 ? -20.456 18.325 3.943 1.00 17.72 260 ALA B C 1
ATOM 5067 O O . ALA B 1 281 ? -20.083 17.217 3.579 1.00 15.87 260 ALA B O 1
ATOM 5069 N N . SER B 1 282 ? -21.713 18.756 3.834 1.00 17.61 261 SER B N 1
ATOM 5070 C CA . SER B 1 282 ? -22.794 17.904 3.275 1.00 19.57 261 SER B CA 1
ATOM 5071 C C . SER B 1 282 ? -22.373 17.388 1.891 1.00 16.96 261 SER B C 1
ATOM 5072 O O . SER B 1 282 ? -22.555 16.186 1.552 1.00 18.75 261 SER B O 1
ATOM 5075 N N . MET B 1 283 ? -21.702 18.225 1.115 1.00 15.74 262 MET B N 1
ATOM 5076 C CA A MET B 1 283 ? -21.263 17.893 -0.267 0.50 16.45 262 MET B CA 1
ATOM 5077 C CA B MET B 1 283 ? -21.313 17.820 -0.255 0.50 15.50 262 MET B CA 1
ATOM 5078 C C . MET B 1 283 ? -20.079 16.906 -0.214 1.00 16.21 262 MET B C 1
ATOM 5079 O O . MET B 1 283 ? -19.962 16.021 -1.088 1.00 16.00 262 MET B O 1
ATOM 5088 N N . LEU B 1 284 ? -19.224 17.046 0.798 1.00 15.86 263 LEU B N 1
ATOM 5089 C CA . LEU B 1 284 ? -18.055 16.136 0.904 1.00 16.50 263 LEU B CA 1
ATOM 5090 C C . LEU B 1 284 ? -18.557 14.728 1.249 1.00 16.55 263 LEU B C 1
ATOM 5091 O O . LEU B 1 284 ? -17.956 13.754 0.816 1.00 14.33 263 LEU B O 1
ATOM 5096 N N . LYS B 1 285 ? -19.663 14.641 1.988 1.00 18.81 264 LYS B N 1
ATOM 5097 C CA . LYS B 1 285 ? -20.199 13.321 2.409 1.00 22.54 264 LYS B CA 1
ATOM 5098 C C . LYS B 1 285 ? -20.620 12.515 1.191 1.00 22.09 264 LYS B C 1
ATOM 5099 O O . LYS B 1 285 ? -20.625 11.278 1.288 1.00 22.08 264 LYS B O 1
ATOM 5105 N N . LYS B 1 286 ? -20.902 13.176 0.066 1.00 25.12 265 LYS B N 1
ATOM 5106 C CA . LYS B 1 286 ? -21.301 12.459 -1.163 1.00 24.73 265 LYS B CA 1
ATOM 5107 C C . LYS B 1 286 ? -20.095 11.695 -1.688 1.00 24.88 265 LYS B C 1
ATOM 5108 O O . LYS B 1 286 ? -20.313 10.732 -2.389 1.00 24.79 265 LYS B O 1
ATOM 5114 N N . TYR B 1 287 ? -18.859 12.104 -1.373 1.00 20.45 266 TYR B N 1
ATOM 5115 C CA . TYR B 1 287 ? -17.658 11.363 -1.822 1.00 21.18 266 TYR B CA 1
ATOM 5116 C C . TYR B 1 287 ? -17.428 10.195 -0.866 1.00 18.46 266 TYR B C 1
ATOM 5117 O O . TYR B 1 287 ? -17.033 9.148 -1.311 1.00 21.23 266 TYR B O 1
ATOM 5126 N N . ASP B 1 288 ? -17.604 10.436 0.425 1.00 18.09 267 ASP B N 1
ATOM 5127 C CA . ASP B 1 288 ? -17.377 9.449 1.506 1.00 17.46 267 ASP B CA 1
ATOM 5128 C C . ASP B 1 288 ? -18.131 9.900 2.751 1.00 18.54 267 ASP B C 1
ATOM 5129 O O . ASP B 1 288 ? -17.912 11.016 3.242 1.00 15.75 267 ASP B O 1
ATOM 5134 N N . GLU B 1 289 ? -19.005 9.036 3.273 1.00 19.01 268 GLU B N 1
ATOM 5135 C CA . GLU B 1 289 ? -19.920 9.393 4.370 1.00 19.21 268 GLU B CA 1
ATOM 5136 C C . GLU B 1 289 ? -19.141 9.691 5.653 1.00 16.41 268 GLU B C 1
ATOM 5137 O O . GLU B 1 289 ? -19.664 10.424 6.480 1.00 17.03 268 GLU B O 1
ATOM 5143 N N . ASN B 1 290 ? -17.898 9.199 5.795 1.00 15.10 269 ASN B N 1
ATOM 5144 C CA . ASN B 1 290 ? -17.054 9.495 6.971 1.00 14.30 269 ASN B CA 1
ATOM 5145 C C . ASN B 1 290 ? -15.962 10.520 6.617 1.00 12.36 269 ASN B C 1
ATOM 5146 O O . ASN B 1 290 ? -14.969 10.614 7.381 1.00 11.58 269 ASN B O 1
ATOM 5151 N N . PHE B 1 291 ? -16.143 11.280 5.534 1.00 10.80 270 PHE B N 1
ATOM 5152 C CA . PHE B 1 291 ? -15.148 12.302 5.089 1.00 9.66 270 PHE B CA 1
ATOM 5153 C C . PHE B 1 291 ? -13.799 11.697 4.682 1.00 9.32 270 PHE B C 1
ATOM 5154 O O . PHE B 1 291 ? -12.843 12.463 4.450 1.00 9.17 270 PHE B O 1
ATOM 5162 N N . HIS B 1 292 ? -13.707 10.391 4.470 1.00 8.70 271 HIS B N 1
ATOM 5163 C CA . HIS B 1 292 ? -12.408 9.748 4.216 1.00 8.41 271 HIS B CA 1
ATOM 5164 C C . HIS B 1 292 ? -11.895 10.195 2.836 1.00 8.46 271 HIS B C 1
ATOM 5165 O O . HIS B 1 292 ? -12.552 9.865 1.835 1.00 8.61 271 HIS B O 1
ATOM 5172 N N . ASN B 1 293 ? -10.694 10.770 2.739 1.00 8.13 272 ASN B N 1
ATOM 5173 C CA . ASN B 1 293 ? -10.066 11.235 1.474 1.00 8.17 272 ASN B CA 1
ATOM 5174 C C . ASN B 1 293 ? -11.047 12.111 0.693 1.00 7.82 272 ASN B C 1
ATOM 5175 O O . ASN B 1 293 ? -11.095 11.928 -0.548 1.00 8.42 272 ASN B O 1
ATOM 5180 N N . THR B 1 294 ? -11.702 13.069 1.320 1.00 7.71 273 THR B N 1
ATOM 5181 C CA . THR B 1 294 ? -12.700 13.949 0.669 1.00 8.39 273 THR B CA 1
ATOM 5182 C C . THR B 1 294 ? -12.111 15.324 0.334 1.00 8.19 273 THR B C 1
ATOM 5183 O O . THR B 1 294 ? -12.861 16.262 0.094 1.00 8.46 273 THR B O 1
ATOM 5187 N N . HIS B 1 295 ? -10.790 15.455 0.337 1.00 7.29 274 HIS B N 1
ATOM 5188 C CA . HIS B 1 295 ? -10.111 16.565 -0.359 1.00 7.70 274 HIS B CA 1
ATOM 5189 C C . HIS B 1 295 ? -10.460 16.512 -1.853 1.00 8.42 274 HIS B C 1
ATOM 5190 O O . HIS B 1 295 ? -10.942 15.466 -2.346 1.00 8.69 274 HIS B O 1
ATOM 5197 N N . LEU B 1 296 ? -10.156 17.609 -2.564 1.00 8.23 275 LEU B N 1
ATOM 5198 C CA . LEU B 1 296 ? -10.472 17.711 -4.011 1.00 8.85 275 LEU B CA 1
ATOM 5199 C C . LEU B 1 296 ? -9.185 18.090 -4.724 1.00 8.51 275 LEU B C 1
ATOM 5200 O O . LEU B 1 296 ? -8.581 19.120 -4.348 1.00 8.04 275 LEU B O 1
ATOM 5205 N N . ASN B 1 297 ? -8.777 17.275 -5.687 1.00 7.60 276 ASN B N 1
ATOM 5206 C CA . ASN B 1 297 ? -7.642 17.610 -6.556 1.00 7.97 276 ASN B CA 1
ATOM 5207 C C . ASN B 1 297 ? -7.959 18.863 -7.375 1.00 8.68 276 ASN B C 1
ATOM 5208 O O . ASN B 1 297 ? -9.092 19.003 -7.846 1.00 8.47 276 ASN B O 1
ATOM 5213 N N . LEU B 1 298 ? -6.946 19.689 -7.603 1.00 9.35 277 LEU B N 1
ATOM 5214 C CA . LEU B 1 298 ? -7.099 20.887 -8.472 1.00 9.54 277 LEU B CA 1
ATOM 5215 C C . LEU B 1 298 ? -5.974 20.896 -9.498 1.00 10.56 277 LEU B C 1
ATOM 5216 O O . LEU B 1 298 ? -4.778 21.045 -9.135 1.00 10.03 277 LEU B O 1
ATOM 5221 N N . ALA B 1 299 ? -6.342 20.699 -10.771 1.00 11.17 278 ALA B N 1
ATOM 5222 C CA . ALA B 1 299 ? -5.356 20.669 -11.862 1.00 12.93 278 ALA B CA 1
ATOM 5223 C C . ALA B 1 299 ? -6.057 21.115 -13.129 1.00 13.86 278 ALA B C 1
ATOM 5224 O O . ALA B 1 299 ? -7.300 21.001 -13.242 1.00 13.64 278 ALA B O 1
ATOM 5226 N N . ASP B 1 300 ? -5.225 21.565 -14.035 1.00 16.10 279 ASP B N 1
ATOM 5227 C CA . ASP B 1 300 ? -5.630 21.959 -15.389 1.00 17.65 279 ASP B CA 1
ATOM 5228 C C . ASP B 1 300 ? -4.527 21.571 -16.363 1.00 16.27 279 ASP B C 1
ATOM 5229 O O . ASP B 1 300 ? -3.329 21.813 -16.109 1.00 17.40 279 ASP B O 1
ATOM 5234 N N . GLY B 1 301 ? -4.953 20.971 -17.470 1.00 17.88 280 GLY B N 1
ATOM 5235 C CA . GLY B 1 301 ? -4.065 20.847 -18.629 1.00 17.35 280 GLY B CA 1
ATOM 5236 C C . GLY B 1 301 ? -3.290 19.561 -18.601 1.00 17.51 280 GLY B C 1
ATOM 5237 O O . GLY B 1 301 ? -3.565 18.667 -17.779 1.00 15.18 280 GLY B O 1
ATOM 5238 N N . LYS B 1 302 ? -2.333 19.479 -19.505 1.00 17.24 281 LYS B N 1
ATOM 5239 C CA . LYS B 1 302 ? -1.521 18.274 -19.725 1.00 18.17 281 LYS B CA 1
ATOM 5240 C C . LYS B 1 302 ? -0.307 18.321 -18.832 1.00 16.89 281 LYS B C 1
ATOM 5241 O O . LYS B 1 302 ? -0.016 19.404 -18.224 1.00 18.60 281 LYS B O 1
ATOM 5247 N N . ASP B 1 303 ? 0.374 17.186 -18.756 1.00 15.62 282 ASP B N 1
ATOM 5248 C CA . ASP B 1 303 ? 1.705 17.077 -18.141 1.00 15.98 282 ASP B CA 1
ATOM 5249 C C . ASP B 1 303 ? 2.699 17.596 -19.168 1.00 16.65 282 ASP B C 1
ATOM 5250 O O . ASP B 1 303 ? 2.570 17.248 -20.365 1.00 20.55 282 ASP B O 1
ATOM 5255 N N . TYR B 1 304 ? 3.631 18.395 -18.699 1.00 15.06 283 TYR B N 1
ATOM 5256 C CA . TYR B 1 304 ? 4.783 18.920 -19.457 1.00 15.68 283 TYR B CA 1
ATOM 5257 C C . TYR B 1 304 ? 6.050 18.426 -18.799 1.00 15.05 283 TYR B C 1
ATOM 5258 O O . TYR B 1 304 ? 6.162 18.414 -17.539 1.00 14.04 283 TYR B O 1
ATOM 5267 N N . SER B 1 305 ? 7.062 18.135 -19.610 1.00 15.12 284 SER B N 1
ATOM 5268 C CA . SER B 1 305 ? 8.417 17.923 -19.106 1.00 14.96 284 SER B CA 1
ATOM 5269 C C . SER B 1 305 ? 8.952 19.279 -18.666 1.00 14.72 284 SER B C 1
ATOM 5270 O O . SER B 1 305 ? 8.508 20.341 -19.196 1.00 14.18 284 SER B O 1
ATOM 5273 N N . ILE B 1 306 ? 9.910 19.263 -17.760 1.00 13.28 285 ILE B N 1
ATOM 5274 C CA . ILE B 1 306 ? 10.609 20.506 -17.350 1.00 14.40 285 ILE B CA 1
ATOM 5275 C C . ILE B 1 306 ? 11.307 21.097 -18.589 1.00 15.60 285 ILE B C 1
ATOM 5276 O O . ILE B 1 306 ? 11.312 22.308 -18.742 1.00 13.57 285 ILE B O 1
ATOM 5281 N N . LYS B 1 307 ? 11.805 20.233 -19.482 1.00 15.76 286 LYS B N 1
ATOM 5282 C CA . LYS B 1 307 ? 12.470 20.682 -20.724 1.00 17.52 286 LYS B CA 1
ATOM 5283 C C . LYS B 1 307 ? 11.458 21.432 -21.595 1.00 15.27 286 LYS B C 1
ATOM 5284 O O . LYS B 1 307 ? 11.788 22.532 -22.080 1.00 14.58 286 LYS B O 1
ATOM 5290 N N . GLU B 1 308 ? 10.255 20.897 -21.761 1.00 14.94 287 GLU B N 1
ATOM 5291 C CA . GLU B 1 308 ? 9.189 21.550 -22.572 1.00 15.87 287 GLU B CA 1
ATOM 5292 C C . GLU B 1 308 ? 8.915 22.936 -21.973 1.00 15.53 287 GLU B C 1
ATOM 5293 O O . GLU B 1 308 ? 8.851 23.897 -22.741 1.00 14.49 287 GLU B O 1
ATOM 5299 N N . VAL B 1 309 ? 8.806 23.067 -20.651 1.00 14.44 288 VAL B N 1
ATOM 5300 C CA . VAL B 1 309 ? 8.493 24.412 -20.056 1.00 13.15 288 VAL B CA 1
ATOM 5301 C C . VAL B 1 309 ? 9.708 25.336 -20.257 1.00 12.91 288 VAL B C 1
ATOM 5302 O O . VAL B 1 309 ? 9.535 26.510 -20.656 1.00 12.53 288 VAL B O 1
ATOM 5306 N N . ALA B 1 310 ? 10.919 24.853 -20.021 1.00 12.15 289 ALA B N 1
ATOM 5307 C CA . ALA B 1 310 ? 12.138 25.639 -20.219 1.00 12.66 289 ALA B CA 1
ATOM 5308 C C . ALA B 1 310 ? 12.177 26.168 -21.674 1.00 13.13 289 ALA B C 1
ATOM 5309 O O . ALA B 1 310 ? 12.500 27.343 -21.854 1.00 12.57 289 ALA B O 1
ATOM 5311 N N . PHE B 1 311 ? 11.936 25.304 -22.653 1.00 14.07 290 PHE B N 1
ATOM 5312 C CA . PHE B 1 311 ? 12.056 25.680 -24.091 1.00 17.15 290 PHE B CA 1
ATOM 5313 C C . PHE B 1 311 ? 10.969 26.699 -24.416 1.00 16.32 290 PHE B C 1
ATOM 5314 O O . PHE B 1 311 ? 11.248 27.657 -25.192 1.00 17.11 290 PHE B O 1
ATOM 5322 N N . LEU B 1 312 ? 9.765 26.524 -23.861 1.00 14.06 291 LEU B N 1
ATOM 5323 C CA . LEU B 1 312 ? 8.655 27.456 -24.103 1.00 13.25 291 LEU B CA 1
ATOM 5324 C C . LEU B 1 312 ? 9.014 28.833 -23.524 1.00 13.59 291 LEU B C 1
ATOM 5325 O O . LEU B 1 312 ? 8.735 29.859 -24.166 1.00 14.23 291 LEU B O 1
ATOM 5330 N N . ILE B 1 313 ? 9.563 28.895 -22.313 1.00 13.15 292 ILE B N 1
ATOM 5331 C CA . ILE B 1 313 ? 9.996 30.165 -21.685 1.00 12.25 292 ILE B CA 1
ATOM 5332 C C . ILE B 1 313 ? 11.064 30.821 -22.572 1.00 13.64 292 ILE B C 1
ATOM 5333 O O . ILE B 1 313 ? 10.990 32.047 -22.818 1.00 12.37 292 ILE B O 1
ATOM 5338 N N . LYS B 1 314 ? 12.037 30.036 -23.005 1.00 12.46 293 LYS B N 1
ATOM 5339 C CA A LYS B 1 314 ? 13.119 30.490 -23.913 0.50 14.09 293 LYS B CA 1
ATOM 5340 C CA B LYS B 1 314 ? 13.115 30.584 -23.854 0.50 13.66 293 LYS B CA 1
ATOM 5341 C C . LYS B 1 314 ? 12.486 31.176 -25.126 1.00 13.97 293 LYS B C 1
ATOM 5342 O O . LYS B 1 314 ? 12.918 32.311 -25.470 1.00 15.08 293 LYS B O 1
ATOM 5353 N N . ASP B 1 315 ? 11.543 30.491 -25.755 1.00 15.13 294 ASP B N 1
ATOM 5354 C CA . ASP B 1 315 ? 10.832 30.983 -26.974 1.00 18.35 294 ASP B CA 1
ATOM 5355 C C . ASP B 1 315 ? 10.112 32.298 -26.623 1.00 16.71 294 ASP B C 1
ATOM 5356 O O . ASP B 1 315 ? 10.326 33.336 -27.308 1.00 15.68 294 ASP B O 1
ATOM 5361 N N . ILE B 1 316 ? 9.280 32.303 -25.577 1.00 14.39 295 ILE B N 1
ATOM 5362 C CA . ILE B 1 316 ? 8.463 33.505 -25.239 1.00 12.87 295 ILE B CA 1
ATOM 5363 C C . ILE B 1 316 ? 9.352 34.714 -24.907 1.00 13.61 295 ILE B C 1
ATOM 5364 O O . ILE B 1 316 ? 9.028 35.835 -25.407 1.00 12.98 295 ILE B O 1
ATOM 5369 N N . ILE B 1 317 ? 10.400 34.571 -24.101 1.00 12.10 296 ILE B N 1
ATOM 5370 C CA . ILE B 1 317 ? 11.187 35.748 -23.645 1.00 13.14 296 ILE B CA 1
ATOM 5371 C C . ILE B 1 317 ? 12.303 36.026 -24.655 1.00 13.26 296 ILE B C 1
ATOM 5372 O O . ILE B 1 317 ? 12.990 36.996 -24.455 1.00 13.93 296 ILE B O 1
ATOM 5377 N N . GLY B 1 318 ? 12.422 35.232 -25.703 1.00 14.34 297 GLY B N 1
ATOM 5378 C CA . GLY B 1 318 ? 13.477 35.434 -26.720 1.00 15.88 297 GLY B CA 1
ATOM 5379 C C . GLY B 1 318 ? 14.879 35.236 -26.177 1.00 16.11 297 GLY B C 1
ATOM 5380 O O . GLY B 1 318 ? 15.806 36.017 -26.521 1.00 15.63 297 GLY B O 1
ATOM 5381 N N . TYR B 1 319 ? 15.109 34.228 -25.333 1.00 15.66 298 TYR B N 1
ATOM 5382 C CA . TYR B 1 319 ? 16.484 33.922 -24.884 1.00 15.32 298 TYR B CA 1
ATOM 5383 C C . TYR B 1 319 ? 17.239 33.239 -26.036 1.00 16.58 298 TYR B C 1
ATOM 5384 O O . TYR B 1 319 ? 16.690 32.279 -26.628 1.00 16.43 298 TYR B O 1
ATOM 5393 N N . LYS B 1 320 ? 18.442 33.731 -26.338 1.00 20.44 299 LYS B N 1
ATOM 5394 C CA . LYS B 1 320 ? 19.243 33.289 -27.509 1.00 24.14 299 LYS B CA 1
ATOM 5395 C C . LYS B 1 320 ? 20.221 32.174 -27.105 1.00 24.43 299 LYS B C 1
ATOM 5396 O O . LYS B 1 320 ? 20.712 31.467 -28.008 1.00 26.38 299 LYS B O 1
ATOM 5402 N N . GLY B 1 321 ? 20.494 32.025 -25.807 1.00 22.51 300 GLY B N 1
ATOM 5403 C CA . GLY B 1 321 ? 21.491 31.084 -25.279 1.00 23.12 300 GLY B CA 1
ATOM 5404 C C . GLY B 1 321 ? 21.016 29.643 -25.245 1.00 22.24 300 GLY B C 1
ATOM 5405 O O . GLY B 1 321 ? 19.921 29.294 -25.739 1.00 22.28 300 GLY B O 1
ATOM 5406 N N . ASP B 1 322 ? 21.893 28.784 -24.737 1.00 23.39 301 ASP B N 1
ATOM 5407 C CA . ASP B 1 322 ? 21.649 27.328 -24.655 1.00 24.79 301 ASP B CA 1
ATOM 5408 C C . ASP B 1 322 ? 20.975 27.022 -23.309 1.00 21.07 301 ASP B C 1
ATOM 5409 O O . ASP B 1 322 ? 21.372 27.619 -22.306 1.00 22.51 301 ASP B O 1
ATOM 5414 N N . ILE B 1 323 ? 20.044 26.084 -23.308 1.00 22.02 302 ILE B N 1
ATOM 5415 C CA . ILE B 1 323 ? 19.512 25.503 -22.045 1.00 23.07 302 ILE B CA 1
ATOM 5416 C C . ILE B 1 323 ? 20.141 24.128 -21.877 1.00 22.95 302 ILE B C 1
ATOM 5417 O O . ILE B 1 323 ? 19.933 23.301 -22.756 1.00 26.36 302 ILE B O 1
ATOM 5422 N N . ILE B 1 324 ? 20.826 23.917 -20.761 1.00 25.37 303 ILE B N 1
ATOM 5423 C CA . ILE B 1 324 ? 21.495 22.617 -20.465 1.00 26.35 303 ILE B CA 1
ATOM 5424 C C . ILE B 1 324 ? 20.887 22.025 -19.188 1.00 25.10 303 ILE B C 1
ATOM 5425 O O . ILE B 1 324 ? 20.743 22.780 -18.225 1.00 24.93 303 ILE B O 1
ATOM 5430 N N . PHE B 1 325 ? 20.568 20.735 -19.187 1.00 25.31 304 PHE B N 1
ATOM 5431 C CA . PHE B 1 325 ? 20.077 20.020 -17.978 1.00 24.96 304 PHE B CA 1
ATOM 5432 C C . PHE B 1 325 ? 21.252 19.314 -17.295 1.00 27.91 304 PHE B C 1
ATOM 5433 O O . PHE B 1 325 ? 21.887 18.457 -17.925 1.00 31.10 304 PHE B O 1
ATOM 5441 N N . ASP B 1 326 ? 21.544 19.695 -16.053 1.00 28.37 305 ASP B N 1
ATOM 5442 C CA . ASP B 1 326 ? 22.636 19.074 -15.255 1.00 31.51 305 ASP B CA 1
ATOM 5443 C C . ASP B 1 326 ? 22.114 17.767 -14.647 1.00 33.33 305 ASP B C 1
ATOM 5444 O O . ASP B 1 326 ? 21.580 17.815 -13.506 1.00 30.04 305 ASP B O 1
ATOM 5449 N N . SER B 1 327 ? 22.291 16.660 -15.387 1.00 33.61 306 SER B N 1
ATOM 5450 C CA . SER B 1 327 ? 21.901 15.270 -15.016 1.00 35.78 306 SER B CA 1
ATOM 5451 C C . SER B 1 327 ? 22.546 14.815 -13.696 1.00 34.83 306 SER B C 1
ATOM 5452 O O . SER B 1 327 ? 22.053 13.832 -13.092 1.00 37.64 306 SER B O 1
ATOM 5455 N N . SER B 1 328 ? 23.612 15.480 -13.242 1.00 35.68 307 SER B N 1
ATOM 5456 C CA . SER B 1 328 ? 24.319 15.097 -11.992 1.00 35.31 307 SER B CA 1
ATOM 5457 C C . SER B 1 328 ? 23.448 15.450 -10.777 1.00 36.01 307 SER B C 1
ATOM 5458 O O . SER B 1 328 ? 23.795 15.042 -9.651 1.00 34.19 307 SER B O 1
ATOM 5461 N N . LYS B 1 329 ? 22.355 16.196 -10.990 1.00 33.80 308 LYS B N 1
ATOM 5462 C CA . LYS B 1 329 ? 21.419 16.621 -9.922 1.00 31.03 308 LYS B CA 1
ATOM 5463 C C . LYS B 1 329 ? 20.178 15.730 -9.977 1.00 27.35 308 LYS B C 1
ATOM 5464 O O . LYS B 1 329 ? 19.977 15.043 -10.991 1.00 25.72 308 LYS B O 1
ATOM 5470 N N . LEU B 1 330 ? 19.334 15.796 -8.949 1.00 26.56 309 LEU B N 1
ATOM 5471 C CA . LEU B 1 330 ? 18.189 14.866 -8.778 1.00 25.69 309 LEU B CA 1
ATOM 5472 C C . LEU B 1 330 ? 17.019 15.226 -9.693 1.00 24.14 309 LEU B C 1
ATOM 5473 O O . LEU B 1 330 ? 16.667 16.429 -9.791 1.00 21.49 309 LEU B O 1
ATOM 5478 N N . ASP B 1 331 ? 16.335 14.199 -10.193 1.00 22.09 310 ASP B N 1
ATOM 5479 C CA . ASP B 1 331 ? 15.042 14.296 -10.917 1.00 21.43 310 ASP B CA 1
ATOM 5480 C C . ASP B 1 331 ? 13.830 14.106 -9.986 1.00 20.52 310 ASP B C 1
ATOM 5481 O O . ASP B 1 331 ? 12.752 14.630 -10.330 1.00 17.24 310 ASP B O 1
ATOM 5486 N N . GLY B 1 332 ? 13.926 13.278 -8.932 1.00 19.18 311 GLY B N 1
ATOM 5487 C CA . GLY B 1 332 ? 12.734 12.869 -8.167 1.00 17.19 311 GLY B CA 1
ATOM 5488 C C . GLY B 1 332 ? 11.700 12.163 -9.017 1.00 17.00 311 GLY B C 1
ATOM 5489 O O . GLY B 1 332 ? 12.081 11.450 -9.997 1.00 17.56 311 GLY B O 1
ATOM 5490 N N . THR B 1 333 ? 10.408 12.337 -8.693 1.00 15.02 312 THR B N 1
ATOM 5491 C CA . THR B 1 333 ? 9.285 11.626 -9.340 1.00 14.27 312 THR B CA 1
ATOM 5492 C C . THR B 1 333 ? 9.197 12.009 -10.812 1.00 15.52 312 THR B C 1
ATOM 5493 O O . THR B 1 333 ? 9.219 13.223 -11.147 1.00 15.70 312 THR B O 1
ATOM 5497 N N . MET B 1 334 ? 9.044 11.008 -11.674 1.00 16.10 313 MET B N 1
ATOM 5498 C CA . MET B 1 334 ? 9.284 11.199 -13.117 1.00 15.93 313 MET B CA 1
ATOM 5499 C C . MET B 1 334 ? 7.982 11.569 -13.813 1.00 15.65 313 MET B C 1
ATOM 5500 O O . MET B 1 334 ? 8.015 12.147 -14.874 1.00 13.38 313 MET B O 1
ATOM 5505 N N . LEU B 1 335 ? 6.826 11.253 -13.258 1.00 16.00 314 LEU B N 1
ATOM 5506 C CA . LEU B 1 335 ? 5.563 11.569 -13.947 1.00 16.04 314 LEU B CA 1
ATOM 5507 C C . LEU B 1 335 ? 4.501 11.786 -12.884 1.00 15.74 314 LEU B C 1
ATOM 5508 O O . LEU B 1 335 ? 4.312 10.907 -12.046 1.00 14.70 314 LEU B O 1
ATOM 5513 N N . LYS B 1 336 ? 3.848 12.944 -12.908 1.00 15.20 315 LYS B N 1
ATOM 5514 C CA . LYS B 1 336 ? 2.667 13.207 -12.064 1.00 16.67 315 LYS B CA 1
ATOM 5515 C C . LYS B 1 336 ? 1.543 13.721 -12.943 1.00 17.29 315 LYS B C 1
ATOM 5516 O O . LYS B 1 336 ? 1.721 14.839 -13.558 1.00 18.80 315 LYS B O 1
ATOM 5522 N N . THR B 1 337 ? 0.405 13.038 -12.924 1.00 14.30 316 THR B N 1
ATOM 5523 C CA . THR B 1 337 ? -0.861 13.538 -13.463 1.00 13.07 316 THR B CA 1
ATOM 5524 C C . THR B 1 337 ? -1.979 13.323 -12.456 1.00 12.81 316 THR B C 1
ATOM 5525 O O . THR B 1 337 ? -1.863 12.419 -11.581 1.00 13.28 316 THR B O 1
ATOM 5529 N N . THR B 1 338 ? -3.002 14.138 -12.568 1.00 12.71 317 THR B N 1
ATOM 5530 C CA . THR B 1 338 ? -4.009 14.263 -11.514 1.00 13.08 317 THR B CA 1
ATOM 5531 C C . THR B 1 338 ? -5.391 13.979 -12.065 1.00 13.36 317 THR B C 1
ATOM 5532 O O . THR B 1 338 ? -5.758 14.546 -13.131 1.00 13.18 317 THR B O 1
ATOM 5536 N N . ASN B 1 339 ? -6.171 13.226 -11.310 1.00 13.17 318 ASN B N 1
ATOM 5537 C CA . ASN B 1 339 ? -7.604 13.022 -11.620 1.00 13.49 318 ASN B CA 1
ATOM 5538 C C . ASN B 1 339 ? -8.398 14.205 -11.072 1.00 14.99 318 ASN B C 1
ATOM 5539 O O . ASN B 1 339 ? -8.359 14.443 -9.838 1.00 14.44 318 ASN B O 1
ATOM 5544 N N . THR B 1 340 ? -9.126 14.923 -11.921 1.00 14.98 319 THR B N 1
ATOM 5545 C CA . THR B 1 340 ? -9.846 16.157 -11.534 1.00 15.13 319 THR B CA 1
ATOM 5546 C C . THR B 1 340 ? -11.350 15.974 -11.737 1.00 14.24 319 THR B C 1
ATOM 5547 O O . THR B 1 340 ? -12.056 16.988 -11.820 1.00 15.63 319 THR B O 1
ATOM 5551 N N . GLU B 1 341 ? -11.827 14.731 -11.755 1.00 15.14 320 GLU B N 1
ATOM 5552 C CA . GLU B 1 341 ? -13.282 14.483 -11.920 1.00 16.88 320 GLU B CA 1
ATOM 5553 C C . GLU B 1 341 ? -14.112 15.191 -10.841 1.00 15.58 320 GLU B C 1
ATOM 5554 O O . GLU B 1 341 ? -15.170 15.712 -11.156 1.00 16.84 320 GLU B O 1
ATOM 5560 N N . ARG B 1 342 ? -13.665 15.248 -9.583 1.00 13.48 321 ARG B N 1
ATOM 5561 C CA . ARG B 1 342 ? -14.505 15.874 -8.553 1.00 13.75 321 ARG B CA 1
ATOM 5562 C C . ARG B 1 342 ? -14.710 17.350 -8.871 1.00 14.59 321 ARG B C 1
ATOM 5563 O O . ARG B 1 342 ? -15.883 17.804 -8.905 1.00 16.38 321 ARG B O 1
ATOM 5571 N N . ILE B 1 343 ? -13.633 18.110 -9.065 1.00 14.28 322 ILE B N 1
ATOM 5572 C CA . ILE B 1 343 ? -13.769 19.581 -9.157 1.00 16.69 322 ILE B CA 1
ATOM 5573 C C . ILE B 1 343 ? -14.408 19.879 -10.526 1.00 15.19 322 ILE B C 1
ATOM 5574 O O . ILE B 1 343 ? -15.164 20.816 -10.598 1.00 14.80 322 ILE B O 1
ATOM 5579 N N . ARG B 1 344 ? -14.172 19.049 -11.532 1.00 16.62 323 ARG B N 1
ATOM 5580 C CA . ARG B 1 344 ? -14.758 19.251 -12.892 1.00 18.89 323 ARG B CA 1
ATOM 5581 C C . ARG B 1 344 ? -16.281 19.071 -12.795 1.00 19.31 323 ARG B C 1
ATOM 5582 O O . ARG B 1 344 ? -17.007 19.936 -13.352 1.00 17.66 323 ARG B O 1
ATOM 5590 N N . LYS B 1 345 ? -16.778 18.051 -12.080 1.00 18.27 324 LYS B N 1
ATOM 5591 C CA . LYS B 1 345 ? -18.237 17.816 -11.967 1.00 20.13 324 LYS B CA 1
ATOM 5592 C C . LYS B 1 345 ? -18.877 18.941 -11.177 1.00 20.71 324 LYS B C 1
ATOM 5593 O O . LYS B 1 345 ? -20.054 19.206 -11.426 1.00 21.68 324 LYS B O 1
ATOM 5599 N N . LEU B 1 346 ? -18.133 19.605 -10.285 1.00 19.71 325 LEU B N 1
ATOM 5600 C CA . LEU B 1 346 ? -18.665 20.756 -9.522 1.00 20.57 325 LEU B CA 1
ATOM 5601 C C . LEU B 1 346 ? -18.797 21.991 -10.426 1.00 19.71 325 LEU B C 1
ATOM 5602 O O . LEU B 1 346 ? -19.555 22.919 -10.078 1.00 22.61 325 LEU B O 1
ATOM 5607 N N . GLY B 1 347 ? -18.132 22.006 -11.567 1.00 19.95 326 GLY B N 1
ATOM 5608 C CA . GLY B 1 347 ? -18.314 23.044 -12.600 1.00 18.87 326 GLY B CA 1
ATOM 5609 C C . GLY B 1 347 ? -17.117 23.974 -12.712 1.00 19.91 326 GLY B C 1
ATOM 5610 O O . GLY B 1 347 ? -17.219 24.967 -13.442 1.00 20.93 326 GLY B O 1
ATOM 5611 N N . TRP B 1 348 ? -15.984 23.660 -12.075 1.00 18.77 327 TRP B N 1
ATOM 5612 C CA . TRP B 1 348 ? -14.805 24.572 -12.149 1.00 17.43 327 TRP B CA 1
ATOM 5613 C C . TRP B 1 348 ? -14.026 24.336 -13.441 1.00 17.63 327 TRP B C 1
ATOM 5614 O O . TRP B 1 348 ? -13.853 23.179 -13.861 1.00 17.60 327 TRP B O 1
ATOM 5625 N N . LYS B 1 349 ? -13.596 25.417 -14.070 1.00 17.80 328 LYS B N 1
ATOM 5626 C CA . LYS B 1 349 ? -12.684 25.375 -15.231 1.00 20.13 328 LYS B CA 1
ATOM 5627 C C . LYS B 1 349 ? -11.610 26.450 -15.082 1.00 16.85 328 LYS B C 1
ATOM 5628 O O . LYS B 1 349 ? -11.909 27.582 -14.631 1.00 16.24 328 LYS B O 1
ATOM 5634 N N . ALA B 1 350 ? -10.412 26.103 -15.507 1.00 16.33 329 ALA B N 1
ATOM 5635 C CA . ALA B 1 350 ? -9.287 27.040 -15.621 1.00 16.35 329 ALA B CA 1
ATOM 5636 C C . ALA B 1 350 ? -9.546 27.973 -16.799 1.00 18.81 329 ALA B C 1
ATOM 5637 O O . ALA B 1 350 ? -10.200 27.526 -17.790 1.00 19.58 329 ALA B O 1
ATOM 5639 N N . LYS B 1 351 ? -9.036 29.185 -16.689 1.00 18.32 330 LYS B N 1
ATOM 5640 C CA . LYS B 1 351 ? -9.157 30.262 -17.698 1.00 18.47 330 LYS B CA 1
ATOM 5641 C C . LYS B 1 351 ? -7.823 30.461 -18.425 1.00 20.71 330 LYS B C 1
ATOM 5642 O O . LYS B 1 351 ? -7.863 30.875 -19.610 1.00 23.30 330 LYS B O 1
ATOM 5648 N N . ILE B 1 352 ? -6.679 30.230 -17.779 1.00 18.26 331 ILE B N 1
ATOM 5649 C CA . ILE B 1 352 ? -5.356 30.700 -18.286 1.00 17.20 331 ILE B CA 1
ATOM 5650 C C . ILE B 1 352 ? -4.555 29.532 -18.893 1.00 17.72 331 ILE B C 1
ATOM 5651 O O . ILE B 1 352 ? -4.149 28.605 -18.168 1.00 17.99 331 ILE B O 1
ATOM 5656 N N . LYS B 1 353 ? -4.238 29.604 -20.200 1.00 17.83 332 LYS B N 1
ATOM 5657 C CA . LYS B 1 353 ? -3.343 28.625 -20.859 1.00 20.33 332 LYS B CA 1
ATOM 5658 C C . LYS B 1 353 ? -1.882 28.965 -20.539 1.00 16.26 332 LYS B C 1
ATOM 5659 O O . LYS B 1 353 ? -1.567 30.125 -20.201 1.00 16.86 332 LYS B O 1
ATOM 5665 N N . LEU B 1 354 ? -1.049 27.950 -20.603 1.00 15.94 333 LEU B N 1
ATOM 5666 C CA . LEU B 1 354 ? 0.369 28.021 -20.184 1.00 15.13 333 LEU B CA 1
ATOM 5667 C C . LEU B 1 354 ? 1.091 29.192 -20.861 1.00 15.36 333 LEU B C 1
ATOM 5668 O O . LEU B 1 354 ? 1.785 29.930 -20.189 1.00 13.81 333 LEU B O 1
ATOM 5673 N N . GLU B 1 355 ? 0.932 29.358 -22.175 1.00 16.00 334 GLU B N 1
ATOM 5674 C CA . GLU B 1 355 ? 1.626 30.447 -22.914 1.00 17.58 334 GLU B CA 1
ATOM 5675 C C . GLU B 1 355 ? 1.192 31.809 -22.349 1.00 14.81 334 GLU B C 1
ATOM 5676 O O . GLU B 1 355 ? 2.059 32.653 -22.133 1.00 13.25 334 GLU B O 1
ATOM 5682 N N . ASP B 1 356 ? -0.108 31.993 -22.059 1.00 13.35 335 ASP B N 1
ATOM 5683 C CA . ASP B 1 356 ? -0.626 33.274 -21.526 1.00 14.76 335 ASP B CA 1
ATOM 5684 C C . ASP B 1 356 ? -0.113 33.477 -20.098 1.00 12.68 335 ASP B C 1
ATOM 5685 O O . ASP B 1 356 ? 0.194 34.591 -19.754 1.00 13.57 335 ASP B O 1
ATOM 5690 N N . GLY B 1 357 ? -0.092 32.430 -19.274 1.00 12.58 336 GLY B N 1
ATOM 5691 C CA . GLY B 1 357 ? 0.412 32.548 -17.894 1.00 11.40 336 GLY B CA 1
ATOM 5692 C C . GLY B 1 357 ? 1.869 32.947 -17.886 1.00 10.42 336 GLY B C 1
ATOM 5693 O O . GLY B 1 357 ? 2.274 33.801 -17.109 1.00 11.68 336 GLY B O 1
ATOM 5694 N N . ILE B 1 358 ? 2.668 32.337 -18.742 1.00 11.33 337 ILE B N 1
ATOM 5695 C CA . ILE B 1 358 ? 4.089 32.724 -18.825 1.00 11.68 337 ILE B CA 1
ATOM 5696 C C . ILE B 1 358 ? 4.188 34.213 -19.221 1.00 12.45 337 ILE B C 1
ATOM 5697 O O . ILE B 1 358 ? 5.020 34.909 -18.630 1.00 12.15 337 ILE B O 1
ATOM 5702 N N . LYS B 1 359 ? 3.423 34.654 -20.219 1.00 13.44 338 LYS B N 1
ATOM 5703 C CA . LYS B 1 359 ? 3.472 36.065 -20.685 1.00 14.36 338 LYS B CA 1
ATOM 5704 C C . LYS B 1 359 ? 3.039 37.012 -19.580 1.00 13.63 338 LYS B C 1
ATOM 5705 O O . LYS B 1 359 ? 3.730 37.971 -19.357 1.00 15.68 338 LYS B O 1
ATOM 5711 N N . MET B 1 360 ? 1.994 36.665 -18.840 1.00 15.60 339 MET B N 1
ATOM 5712 C CA . MET B 1 360 ? 1.509 37.508 -17.723 1.00 16.92 339 MET B CA 1
ATOM 5713 C C . MET B 1 360 ? 2.591 37.569 -16.656 1.00 15.37 339 MET B C 1
ATOM 5714 O O . MET B 1 360 ? 2.868 38.662 -16.110 1.00 16.23 339 MET B O 1
ATOM 5719 N N . MET B 1 361 ? 3.256 36.453 -16.378 1.00 14.34 340 MET B N 1
ATOM 5720 C CA . MET B 1 361 ? 4.308 36.434 -15.339 1.00 14.10 340 MET B CA 1
ATOM 5721 C C . MET B 1 361 ? 5.490 37.299 -15.795 1.00 14.05 340 MET B C 1
ATOM 5722 O O . MET B 1 361 ? 6.066 38.043 -14.968 1.00 13.07 340 MET B O 1
ATOM 5727 N N . TYR B 1 362 ? 5.847 37.202 -17.083 1.00 15.59 341 TYR B N 1
ATOM 5728 C CA . TYR B 1 362 ? 6.980 37.945 -17.684 1.00 15.49 341 TYR B CA 1
ATOM 5729 C C . TYR B 1 362 ? 6.666 39.453 -17.660 1.00 14.60 341 TYR B C 1
ATOM 5730 O O . TYR B 1 362 ? 7.544 40.220 -17.204 1.00 15.04 341 TYR B O 1
ATOM 5739 N N . GLU B 1 363 ? 5.450 39.822 -18.059 1.00 15.49 342 GLU B N 1
ATOM 5740 C CA . GLU B 1 363 ? 4.959 41.232 -18.048 1.00 18.83 342 GLU B CA 1
ATOM 5741 C C . GLU B 1 363 ? 5.099 41.805 -16.636 1.00 19.43 342 GLU B C 1
ATOM 5742 O O . GLU B 1 363 ? 5.656 42.893 -16.469 1.00 18.16 342 GLU B O 1
ATOM 5748 N N . TRP B 1 364 ? 4.651 41.063 -15.626 1.00 18.23 343 TRP B N 1
ATOM 5749 C CA . TRP B 1 364 ? 4.766 41.475 -14.207 1.00 17.34 343 TRP B CA 1
ATOM 5750 C C . TRP B 1 364 ? 6.238 41.545 -13.813 1.00 16.77 343 TRP B C 1
ATOM 5751 O O . TRP B 1 364 ? 6.656 42.473 -13.133 1.00 17.02 343 TRP B O 1
ATOM 5762 N N . TYR B 1 365 ? 7.014 40.542 -14.178 1.00 17.03 344 TYR B N 1
ATOM 5763 C CA . TYR B 1 365 ? 8.447 40.482 -13.854 1.00 18.44 344 TYR B CA 1
ATOM 5764 C C . TYR B 1 365 ? 9.189 41.721 -14.356 1.00 18.60 344 TYR B C 1
ATOM 5765 O O . TYR B 1 365 ? 10.103 42.172 -13.655 1.00 18.31 344 TYR B O 1
ATOM 5774 N N . LEU B 1 366 ? 8.830 42.235 -15.534 1.00 20.57 345 LEU B N 1
ATOM 5775 C CA . LEU B 1 366 ? 9.545 43.393 -16.151 1.00 23.59 345 LEU B CA 1
ATOM 5776 C C . LEU B 1 366 ? 9.111 44.696 -15.464 1.00 27.68 345 LEU B C 1
ATOM 5777 O O . LEU B 1 366 ? 9.772 45.719 -15.711 1.00 30.59 345 LEU B O 1
ATOM 5782 N N . LYS B 1 367 ? 8.035 44.688 -14.672 1.00 25.88 346 LYS B N 1
ATOM 5783 C CA . LYS B 1 367 ? 7.546 45.916 -13.976 1.00 29.37 346 LYS B CA 1
ATOM 5784 C C . LYS B 1 367 ? 7.939 45.902 -12.500 1.00 30.71 346 LYS B C 1
ATOM 5785 O O . LYS B 1 367 ? 8.205 46.968 -11.952 1.00 28.32 346 LYS B O 1
ATOM 5791 N N . GLU B 1 368 ? 7.926 44.735 -11.860 1.00 29.62 347 GLU B N 1
ATOM 5792 C CA . GLU B 1 368 ? 7.823 44.650 -10.384 1.00 29.81 347 GLU B CA 1
A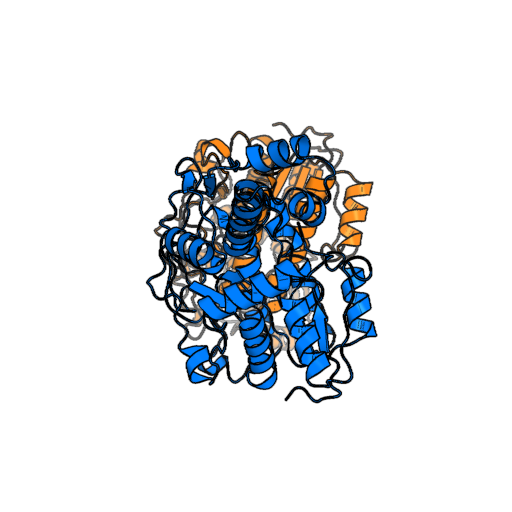TOM 5793 C C . GLU B 1 368 ? 9.155 45.063 -9.750 1.00 27.01 347 GLU B C 1
ATOM 5794 O O . GLU B 1 368 ? 10.217 44.617 -10.229 1.00 24.80 347 GLU B O 1
ATOM 5800 N N . GLN B 1 369 ? 9.089 45.870 -8.685 1.00 27.63 348 GLN B N 1
ATOM 5801 C CA . GLN B 1 369 ? 10.289 46.459 -8.013 1.00 33.28 348 GLN B CA 1
ATOM 5802 C C . GLN B 1 369 ? 10.667 45.658 -6.759 1.00 33.84 348 GLN B C 1
ATOM 5803 O O . GLN B 1 369 ? 11.774 45.873 -6.241 1.00 34.39 348 GLN B O 1
ATOM 5809 N N . ASN B 1 370 ? 9.781 44.781 -6.280 1.00 32.54 349 ASN B N 1
ATOM 5810 C CA . ASN B 1 370 ? 9.952 44.032 -5.003 1.00 31.89 349 ASN B CA 1
ATOM 5811 C C . ASN B 1 370 ? 9.791 42.526 -5.268 1.00 27.17 349 ASN B C 1
ATOM 5812 O O . ASN B 1 370 ? 9.042 41.893 -4.527 1.00 23.19 349 ASN B O 1
ATOM 5817 N N . ILE B 1 371 ? 10.431 41.969 -6.297 1.00 24.69 350 ILE B N 1
ATOM 5818 C CA . ILE B 1 371 ? 10.348 40.499 -6.563 1.00 24.80 350 ILE B CA 1
ATOM 5819 C C . ILE B 1 371 ? 10.970 39.756 -5.366 1.00 23.29 350 ILE B C 1
ATOM 5820 O O . ILE B 1 371 ? 12.043 40.191 -4.890 1.00 22.92 350 ILE B O 1
ATOM 5825 N N . ARG B 1 372 ? 10.355 38.643 -4.930 1.00 20.47 351 ARG B N 1
ATOM 5826 C CA . ARG B 1 372 ? 10.949 37.740 -3.904 1.00 19.45 351 ARG B CA 1
ATOM 5827 C C . ARG B 1 372 ? 12.091 36.963 -4.561 1.00 20.81 351 ARG B C 1
ATOM 5828 O O . ARG B 1 372 ? 11.820 36.186 -5.471 1.00 16.59 351 ARG B O 1
ATOM 5836 N N . GLN B 1 373 ? 13.337 37.256 -4.173 1.00 24.72 352 GLN B N 1
ATOM 5837 C CA . GLN B 1 373 ? 14.547 36.643 -4.784 1.00 30.11 352 GLN B CA 1
ATOM 5838 C C . GLN B 1 373 ? 15.580 36.378 -3.693 1.00 32.68 352 GLN B C 1
ATOM 5839 O O . GLN B 1 373 ? 15.273 36.495 -2.508 1.00 36.65 352 GLN B O 1
#

Secondary structure (DSSP, 8-state):
---TTS-EEEETTTSHHHHHHHHHHHHTT-S-EE---TTT--TT-HHHHHHHHHHH--SEEEE-------HHHHHH-HHHHHHHHHHHHHHHHHHHHHTT-SEEEEE--GGGS-TT--SSBPGGGTTSSPPPGGGHHHHHHHHHHHHHHHHHHHHH---EEEEEE-EEESTT-B--TTT--HHHHHHHHHHHHHHHHTT-HHHHHHHHT-SSHHHHHHHHHTTT--SSEEEEES-S--EE-EEEHHHHHHHHHHHHHH--HHHHHTT-TT-TT--EEE--S--EEHHHHHHHHHHHHT--SEEEEETTSPP--SB--B--HHHHHHT------HHHHHHHHHHHHHH-SS-B-/--S-TTS-EEEETTTSHHHHHHHHHHHHTT-S-EE---TTT--TT-HHHHHHHHHHH--SEEEE-------HHHHHH-HHHHHHHHHHHHHHHHHHHHHTT-SEEEEE--GGGS-TTPPSSBPGGGTTSSPPPGGGHHHHHHHHHHHHHHHHHHHHH---EEEEEE-EEESTT-B--TTT--HHHHHHHHHHHHHHHHTT-HHHHHHHHT-SSHHHHHHHHHTTT-BTTEEEEES-S--EE-EEEHHHHHHHHHHHHHH--HHHHHTT-TT-TT--EEE--S--EEHHHHHHHHHHHHT--SEEEEETTS----SB--B--HHHHHHT------HHHHHHHHHHHHTT-SS-B-

B-factor: mean 17.58, std 9.93, range [5.0, 84.24]